Protein AF-A0A7S1SB44-F1 (afdb_monomer)

pLDDT: mean 71.45, std 15.98, range [36.56, 93.94]

Solvent-accessible surface area (backbone atoms only — not comparable to full-atom values): 21723 Å² total; per-residue (Å²): 144,82,76,93,82,77,55,73,68,62,53,51,60,67,57,69,72,74,73,86,79,92,58,72,63,65,59,48,57,52,44,52,73,75,54,55,54,71,73,53,46,64,62,44,50,62,53,53,49,51,52,53,49,54,54,50,52,52,51,50,52,54,50,52,52,50,52,50,54,52,48,52,54,54,46,53,59,46,53,72,75,42,55,59,67,58,40,52,49,51,47,52,52,49,35,51,54,47,47,52,50,47,52,58,54,48,51,56,48,37,54,50,50,54,53,54,48,52,51,53,48,55,60,40,59,78,63,74,74,66,61,85,78,80,71,66,78,83,48,60,27,55,34,46,59,62,38,79,90,43,75,65,59,39,53,53,52,50,52,52,51,52,49,51,52,51,50,50,52,48,55,63,61,52,86,72,78,82,76,66,83,85,44,62,71,59,39,54,51,38,47,61,50,31,54,56,51,37,50,49,38,69,66,64,40,62,78,41,43,77,74,44,40,67,54,53,37,50,52,50,47,55,52,50,50,54,50,50,47,59,72,69,45,74,56,61,46,68,46,71,36,90,88,76,75,46,72,46,70,47,74,64,76,72,75,64,64,90,79,54,73,75,81,43,71,64,56,56,53,47,31,53,49,49,38,42,44,45,46,42,33,47,50,51,46,50,50,69,42,45,43,63,55,46,65,68,52,92,44,80,63,55,46,52,54,51,53,50,48,55,46,48,65,51,50,68,52,53,44,98,59,73,42,56,50,57,61,59,53,50,53,53,52,52,53,49,58,48,62,70,65,70,61,77,69,87,79,71,84,92,75,87,80,82,88,80,87,86,80,86,78,90,79,87,80,86,133

Secondary structure (DSSP, 8-state):
---TT--HHHHHHHHTT--SSS-TTHHHHHHHHHS--HHHHHHHHHHHHHHHHHHHHHHHHHHHHHHHHHHHHHHHHHHHHS-HHHHHHHHHHHHHHHHHHHHHHHHHHHHHHHHHHHHHHHHHHTTT---TTTTS---EEEETTT-TT-HHHHHHHHHHHHHHHHHHHHHHHS------GGGHHHHHHHHHHHHHHHHHHHHHS---TTTTHHHHHHHHHHHHHHHHHHHH---EEEEE-TTT--EEEEE------TTS----HHHHHHHHHHHHIIIIIIHHHHHHHHHHHHHS-SSHHHHHHHHHHHHHHHHTTEEEEEEEHHHHHHHHHHHHHHHHHS---TTS-SS----------------

Foldseek 3Di:
DDDPDDDPVVVVVVVVPPPDDPPVPVVVVVCCVVDPDVVVVVVVVVVVVVVVVVVVVVVVVVVVVVVVLVVLVVLLVVCVVDDLVVLLVVLVVVLVVQLVCCVVVLVVVLVVVVVVLVVVVVVCVVVVNDPPVVNQPFQWDFWPLLDLVDLVVLVVLLVVLVVVVVVLSVVSVDDDDDPDPVCVVVLVVLSVCLSVLLVVLVVLFDDALNNCSVVLSSVVVVLVVVVCCVVVPLPQPQDQDPPPRDGDRDSPPPPDLVNRDSCPPCSSVVSSVSSNCVRTSSSSSLSSCSSSLSSPDPDPVVNVVVSVVSSVSSCPGTDPDIHGPVVVVVVSVVVVVVVVVPPPPVVDDPDDDDDDDDDDDDDDDDD

Organism: Alexandrium catenella (NCBI:txid2925)

Radius of gyration: 32.0 Å; Cα contacts (8 Å, |Δi|>4): 202; chains: 1; bounding box: 90×58×93 Å

Mean predicted aligned error: 13.81 Å

Structure (mmCIF, N/CA/C/O backbone):
data_AF-A0A7S1SB44-F1
#
_entry.id   AF-A0A7S1SB44-F1
#
loop_
_atom_site.group_PDB
_atom_site.id
_atom_site.type_symbol
_atom_site.label_atom_id
_atom_site.label_alt_id
_atom_site.label_comp_id
_atom_site.label_asym_id
_atom_site.label_entity_id
_atom_site.label_seq_id
_atom_site.pdbx_PDB_ins_code
_atom_site.Cartn_x
_atom_site.Cartn_y
_atom_site.Cartn_z
_atom_site.occupancy
_atom_site.B_iso_or_equiv
_atom_site.auth_seq_id
_atom_site.auth_comp_id
_atom_site.auth_asym_id
_atom_site.auth_atom_id
_atom_site.pdbx_PDB_model_num
ATOM 1 N N . MET A 1 1 ? 43.005 17.001 22.418 1.00 41.62 1 MET A N 1
ATOM 2 C CA . MET A 1 1 ? 42.463 18.351 22.678 1.00 41.62 1 MET A CA 1
ATOM 3 C C . MET A 1 1 ? 43.271 19.344 21.856 1.00 41.62 1 MET A C 1
ATOM 5 O O . MET A 1 1 ? 44.383 19.653 22.250 1.00 41.62 1 MET A O 1
ATOM 9 N N . LEU A 1 2 ? 42.750 19.794 20.716 1.00 38.09 2 LEU A N 1
ATOM 10 C CA . LEU A 1 2 ? 43.233 20.981 20.001 1.00 38.09 2 LEU A CA 1
ATOM 11 C C . LEU A 1 2 ? 41.998 21.837 19.699 1.00 38.09 2 LEU A C 1
ATOM 13 O O . LEU A 1 2 ? 40.945 21.287 19.377 1.00 38.09 2 LEU A O 1
ATOM 17 N N . ARG A 1 3 ? 42.097 23.149 19.941 1.00 41.12 3 ARG A N 1
ATOM 18 C CA . ARG A 1 3 ? 40.988 24.107 19.813 1.00 41.12 3 ARG A CA 1
ATOM 19 C C . ARG A 1 3 ? 40.753 24.447 18.340 1.00 41.12 3 ARG A C 1
ATOM 21 O O . ARG A 1 3 ? 41.710 24.644 17.599 1.00 41.12 3 ARG A O 1
ATOM 28 N N . GLU A 1 4 ? 39.487 24.559 17.945 1.00 43.38 4 GLU A N 1
ATOM 29 C CA . GLU A 1 4 ? 39.091 25.166 16.670 1.00 43.38 4 GLU A CA 1
ATOM 30 C C . GLU A 1 4 ? 39.608 26.614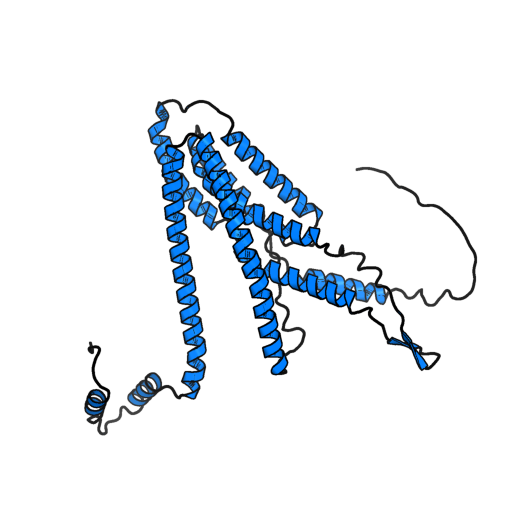 16.613 1.00 43.38 4 GLU A C 1
ATOM 32 O O . GLU A 1 4 ? 39.320 27.403 17.514 1.00 43.38 4 GLU A O 1
ATOM 37 N N . GLY A 1 5 ? 40.382 26.951 15.574 1.00 52.16 5 GLY A N 1
ATOM 38 C CA . GLY A 1 5 ? 40.782 28.335 15.283 1.00 52.16 5 GLY A CA 1
ATOM 39 C C . GLY A 1 5 ? 42.279 28.633 15.144 1.00 52.16 5 GLY A C 1
ATOM 40 O O . GLY A 1 5 ? 42.621 29.810 15.106 1.00 52.16 5 GLY A O 1
ATOM 41 N N . GLN A 1 6 ? 43.174 27.643 15.056 1.00 52.22 6 GLN A N 1
ATOM 42 C CA . GLN A 1 6 ? 44.582 27.933 14.736 1.00 52.22 6 GLN A CA 1
ATOM 43 C C . GLN A 1 6 ? 44.780 28.174 13.235 1.00 52.22 6 GLN A C 1
ATOM 45 O O . GLN A 1 6 ? 44.258 27.427 12.404 1.00 52.22 6 GLN A O 1
ATOM 50 N N . SER A 1 7 ? 45.518 29.233 12.895 1.00 59.81 7 SER A N 1
ATOM 51 C CA . SER A 1 7 ? 45.864 29.567 11.513 1.00 59.81 7 SER A CA 1
ATOM 52 C C . SER A 1 7 ? 46.923 28.593 10.962 1.00 59.81 7 SER A C 1
ATOM 54 O O . S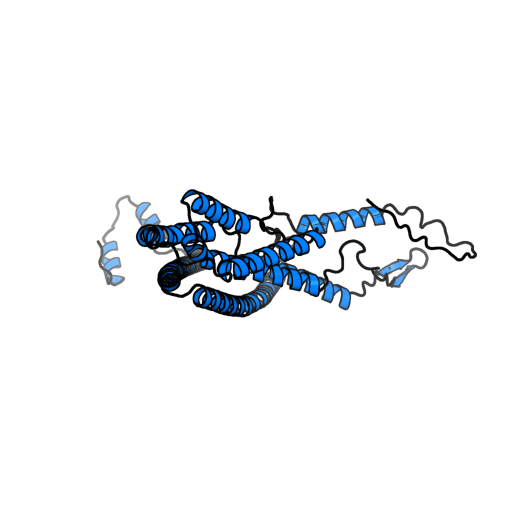ER A 1 7 ? 47.715 28.048 11.736 1.00 59.81 7 SER A O 1
ATOM 56 N N . PRO A 1 8 ? 46.979 28.366 9.633 1.00 61.56 8 PRO A N 1
ATOM 57 C CA . PRO A 1 8 ? 47.941 27.446 9.011 1.00 61.56 8 PRO A CA 1
ATOM 58 C C . PRO A 1 8 ? 49.408 27.737 9.374 1.00 61.56 8 PRO A C 1
ATOM 60 O O . PRO A 1 8 ? 50.207 26.814 9.507 1.00 61.56 8 PRO A O 1
ATOM 63 N N . GLU A 1 9 ? 49.741 29.007 9.614 1.00 66.44 9 GLU A N 1
ATOM 64 C CA . GLU A 1 9 ? 51.091 29.470 9.964 1.00 66.44 9 GLU A CA 1
ATOM 65 C C . GLU A 1 9 ? 51.538 29.028 11.373 1.00 66.44 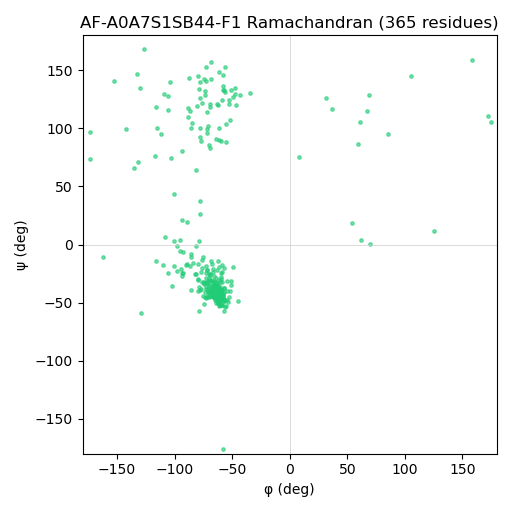9 GLU A C 1
ATOM 67 O O . GLU A 1 9 ? 52.722 28.771 11.598 1.00 66.44 9 GLU A O 1
ATOM 72 N N . GLU A 1 10 ? 50.611 28.879 12.331 1.00 65.00 10 GLU A N 1
ATOM 73 C CA . GLU A 1 10 ? 50.938 28.345 13.664 1.00 65.00 10 GLU A CA 1
ATOM 74 C C . GLU A 1 10 ? 51.220 26.840 13.623 1.00 65.00 10 GLU A C 1
ATOM 76 O O . GLU A 1 10 ? 52.057 26.339 14.378 1.00 65.00 10 GLU A O 1
ATOM 81 N N . PHE A 1 11 ? 50.559 26.120 12.714 1.00 58.47 11 PHE A N 1
ATOM 82 C CA . PHE A 1 11 ? 50.791 24.693 12.514 1.00 58.47 11 PHE A CA 1
ATOM 83 C C . PHE A 1 11 ? 52.136 24.438 11.823 1.00 58.47 11 PHE A C 1
ATOM 85 O O . PHE A 1 11 ? 52.870 23.530 12.214 1.00 58.47 11 PHE A O 1
ATOM 92 N N . GLU A 1 12 ? 52.509 25.293 10.868 1.00 60.06 12 GLU A N 1
ATOM 93 C CA . GLU A 1 12 ? 53.797 25.211 10.174 1.00 60.06 12 GLU A CA 1
ATOM 94 C C . GLU A 1 12 ? 54.975 25.434 11.141 1.00 60.06 12 GLU A C 1
ATOM 96 O O . GLU A 1 12 ? 55.975 24.711 11.087 1.00 60.06 12 GLU A O 1
ATOM 101 N N . LYS A 1 13 ? 54.803 26.331 12.126 1.00 62.47 13 LYS A N 1
ATOM 102 C CA . LYS A 1 13 ? 55.753 26.532 13.235 1.00 62.47 13 LYS A CA 1
ATOM 103 C C . LYS A 1 13 ? 55.895 25.309 14.145 1.00 62.47 13 LYS A C 1
ATOM 105 O O . LYS A 1 13 ? 57.003 25.020 14.583 1.00 62.47 13 LYS A O 1
ATOM 110 N N . LEU A 1 14 ? 54.809 24.577 14.400 1.00 57.38 14 LEU A N 1
ATOM 111 C CA . LEU A 1 14 ? 54.833 23.341 15.194 1.00 57.38 14 LEU A CA 1
ATOM 112 C C . LEU A 1 14 ? 55.474 22.166 14.440 1.00 57.38 14 LEU A C 1
ATOM 114 O O . LEU A 1 14 ? 56.074 21.291 15.059 1.00 57.38 14 LEU A O 1
ATOM 118 N N . THR A 1 15 ? 55.394 22.147 13.108 1.00 57.31 15 THR A N 1
ATOM 119 C CA . THR A 1 15 ? 56.037 21.109 12.284 1.00 57.31 15 THR A CA 1
ATOM 120 C C . THR A 1 15 ? 57.492 21.416 11.914 1.00 57.31 15 THR A C 1
ATOM 122 O O . THR A 1 15 ? 58.239 20.494 11.583 1.00 57.31 15 THR A O 1
ATOM 125 N N . GLY A 1 16 ? 57.921 22.681 12.007 1.00 53.84 16 GLY A N 1
ATOM 126 C CA . GLY A 1 16 ? 59.276 23.133 11.665 1.00 53.84 16 GLY A CA 1
ATOM 127 C C . GLY A 1 16 ? 60.393 22.626 12.588 1.00 53.84 16 GLY A C 1
ATOM 128 O O . GLY A 1 16 ? 61.555 22.645 12.191 1.00 53.84 16 GLY A O 1
ATOM 129 N N . GLU A 1 17 ? 60.062 22.118 13.779 1.00 49.00 17 GLU A N 1
ATOM 130 C CA . GLU A 1 17 ? 61.038 21.552 14.728 1.00 49.00 17 GLU A CA 1
ATOM 131 C C . GLU A 1 17 ? 61.192 20.021 14.637 1.00 49.00 17 GLU A C 1
ATOM 133 O O . GLU A 1 17 ? 61.980 19.428 15.371 1.00 49.00 17 GLU A O 1
ATOM 138 N N . CYS A 1 18 ? 60.524 19.350 13.691 1.00 48.59 18 CYS A N 1
ATOM 139 C CA . CYS A 1 18 ? 60.780 17.934 13.401 1.00 48.59 18 CYS A CA 1
ATOM 140 C C . CYS A 1 18 ? 62.012 17.759 12.494 1.00 48.59 18 CYS A C 1
ATOM 142 O O . CYS A 1 18 ? 61.912 17.285 11.361 1.00 48.59 18 CYS A O 1
ATOM 144 N N . GLN A 1 19 ? 63.199 18.130 12.984 1.00 48.69 19 GLN A N 1
ATOM 145 C CA . GLN A 1 19 ? 64.455 17.753 12.337 1.00 48.69 19 GLN A CA 1
ATOM 146 C C . GLN A 1 19 ? 64.939 16.374 12.809 1.00 48.69 19 GLN A C 1
ATOM 148 O O . GLN A 1 19 ? 65.330 16.176 13.951 1.00 48.69 19 GLN A O 1
ATOM 153 N N . VAL A 1 20 ? 64.952 15.454 11.838 1.00 52.75 20 VAL A N 1
ATOM 154 C CA . VAL A 1 20 ? 65.894 14.335 11.667 1.00 52.75 20 VAL A CA 1
ATOM 155 C C . VAL A 1 20 ? 65.965 13.329 12.826 1.00 52.75 20 VAL A C 1
ATOM 157 O O . VAL A 1 20 ? 66.860 13.363 13.664 1.00 52.75 20 VAL A O 1
ATOM 160 N N . GLY A 1 21 ? 65.070 12.334 12.797 1.00 51.22 21 GLY A N 1
ATOM 161 C CA . GLY A 1 21 ? 65.158 11.176 13.691 1.00 51.22 21 GLY A CA 1
ATOM 162 C C . GLY A 1 21 ? 64.149 10.058 13.414 1.00 51.22 21 GLY A C 1
ATOM 163 O O . GLY A 1 21 ? 63.229 9.842 14.187 1.00 51.22 21 GLY A O 1
ATOM 164 N N . SER A 1 22 ? 64.347 9.286 12.342 1.00 49.56 22 SER A N 1
ATOM 165 C CA . SER A 1 22 ? 63.829 7.908 12.150 1.00 49.56 22 SER A CA 1
ATOM 166 C C . SER A 1 22 ? 62.313 7.606 12.125 1.00 49.56 22 SER A C 1
ATOM 168 O O . SER A 1 22 ? 61.954 6.449 11.929 1.00 49.56 22 SER A O 1
ATOM 170 N N . THR A 1 23 ? 61.400 8.576 12.195 1.00 48.41 23 THR A N 1
ATOM 171 C CA . THR A 1 23 ? 59.938 8.342 12.049 1.00 48.41 23 THR A CA 1
ATOM 172 C C . THR A 1 23 ? 59.400 8.702 10.657 1.00 48.41 23 THR A C 1
ATOM 174 O O . THR A 1 23 ? 58.344 9.311 10.500 1.00 48.41 23 THR A O 1
ATOM 177 N N . GLY A 1 24 ? 60.130 8.309 9.607 1.00 50.88 24 GLY A N 1
ATOM 178 C CA . GLY A 1 24 ? 59.806 8.653 8.216 1.00 50.88 24 GLY A CA 1
ATOM 179 C C . GLY A 1 24 ? 58.511 8.042 7.659 1.00 50.88 24 GLY A C 1
ATOM 180 O O . GLY A 1 24 ? 57.973 8.586 6.699 1.00 50.88 24 GLY A O 1
ATOM 181 N N . SER A 1 25 ? 57.982 6.955 8.238 1.00 54.00 25 SER A N 1
ATOM 182 C CA . SER A 1 25 ? 56.724 6.355 7.757 1.00 54.00 25 SER A CA 1
ATOM 183 C C . SER A 1 25 ? 55.483 7.012 8.368 1.00 54.00 25 SER A C 1
ATOM 185 O O . SER A 1 25 ? 54.532 7.296 7.650 1.00 54.00 25 SER A O 1
ATOM 187 N N . LEU A 1 26 ? 55.514 7.361 9.659 1.00 51.22 26 LEU A N 1
ATOM 188 C CA . LEU A 1 26 ? 54.336 7.882 10.364 1.00 51.22 26 LEU A CA 1
ATOM 189 C C . LEU A 1 26 ? 53.945 9.300 9.903 1.00 51.22 26 LEU A C 1
ATOM 191 O O . LEU A 1 26 ? 52.764 9.624 9.802 1.00 51.22 26 LEU A O 1
ATOM 195 N N . CYS A 1 27 ? 54.932 10.144 9.579 1.00 56.00 27 CYS A N 1
ATOM 196 C CA . CYS A 1 27 ? 54.671 11.477 9.024 1.00 56.00 27 CYS A CA 1
ATOM 197 C C . CYS A 1 27 ? 54.187 11.434 7.568 1.00 56.00 27 CYS A C 1
ATOM 199 O O . CYS A 1 27 ? 53.513 12.365 7.131 1.00 56.00 27 CYS A O 1
ATOM 201 N N . LYS A 1 28 ? 54.508 10.370 6.820 1.00 57.94 28 LYS A N 1
ATOM 202 C CA . LYS A 1 28 ? 54.025 10.185 5.449 1.00 57.94 28 LYS A CA 1
ATOM 203 C C . LYS A 1 28 ? 52.555 9.759 5.451 1.00 57.94 28 LYS A C 1
ATOM 205 O O . LYS A 1 28 ? 51.752 10.400 4.786 1.00 57.94 28 LYS A O 1
ATOM 210 N N . ASP A 1 29 ? 52.191 8.825 6.330 1.00 58.53 29 ASP A N 1
ATOM 211 C CA . ASP A 1 29 ? 50.801 8.383 6.506 1.00 58.53 29 ASP A CA 1
ATOM 212 C C . ASP A 1 29 ? 49.882 9.521 6.990 1.00 58.53 29 ASP A C 1
ATOM 214 O O . ASP A 1 29 ? 48.752 9.659 6.529 1.00 58.53 29 ASP A O 1
ATOM 218 N N . LEU A 1 30 ? 50.362 10.397 7.883 1.00 55.91 30 LEU A N 1
ATOM 219 C CA . LEU A 1 30 ? 49.586 11.561 8.331 1.00 55.91 30 LEU A CA 1
ATOM 220 C C . LEU A 1 30 ? 49.460 12.651 7.256 1.00 55.91 30 LEU A C 1
ATOM 222 O O . LEU A 1 30 ? 48.419 13.306 7.185 1.00 55.91 30 LEU A O 1
ATOM 226 N N . ARG A 1 31 ? 50.480 12.836 6.405 1.00 56.12 31 ARG A N 1
ATOM 227 C CA . ARG A 1 31 ? 50.421 13.779 5.277 1.00 56.12 31 ARG A CA 1
ATOM 228 C C . ARG A 1 31 ? 49.441 13.297 4.202 1.00 56.12 31 ARG A C 1
ATOM 230 O O . ARG A 1 31 ? 48.656 14.113 3.729 1.00 56.12 31 ARG A O 1
ATOM 237 N N . ASP A 1 32 ? 49.418 12.002 3.897 1.00 55.56 32 ASP A N 1
ATOM 238 C CA . ASP A 1 32 ? 48.505 11.420 2.901 1.00 55.56 32 ASP A CA 1
ATOM 239 C C . ASP A 1 32 ? 47.032 11.445 3.372 1.00 55.56 32 ASP A C 1
ATOM 241 O O . ASP A 1 32 ? 46.115 11.549 2.560 1.00 55.56 32 ASP A O 1
ATOM 245 N N . ILE A 1 33 ? 46.780 11.455 4.689 1.00 60.91 33 ILE A N 1
ATOM 246 C CA . ILE A 1 33 ? 45.429 11.641 5.258 1.00 60.91 33 ILE A CA 1
ATOM 247 C C . ILE A 1 33 ? 44.966 13.110 5.190 1.00 60.91 33 ILE A C 1
ATOM 249 O O . ILE A 1 33 ? 43.768 13.369 5.059 1.00 60.91 33 ILE A O 1
ATOM 253 N N . TRP A 1 34 ? 45.884 14.078 5.302 1.00 61.56 34 TRP A N 1
ATOM 254 C CA . TRP A 1 34 ? 45.551 15.510 5.419 1.00 61.56 34 TRP A CA 1
ATOM 255 C C . TRP A 1 34 ? 45.693 16.307 4.116 1.00 61.56 34 TRP A C 1
ATOM 257 O O . TRP A 1 34 ? 45.106 17.380 3.992 1.00 61.56 34 TRP A O 1
ATOM 267 N N . CYS A 1 35 ? 46.434 15.793 3.138 1.00 52.03 35 CYS A N 1
ATOM 268 C CA . CYS A 1 35 ? 46.557 16.347 1.792 1.00 52.03 35 CYS A CA 1
ATOM 269 C C . CYS A 1 35 ? 46.370 15.217 0.773 1.00 52.03 35 CYS A C 1
ATOM 271 O O . CYS A 1 35 ? 47.350 14.796 0.156 1.00 52.03 35 CYS A O 1
ATOM 273 N N . PRO A 1 36 ? 45.137 14.696 0.613 1.00 55.75 36 PRO A N 1
ATOM 274 C CA . PRO A 1 36 ? 44.871 13.718 -0.428 1.00 55.75 36 PRO A CA 1
ATOM 275 C C . PRO A 1 36 ? 45.229 14.336 -1.778 1.00 55.75 36 PRO A C 1
ATOM 277 O O . PRO A 1 36 ? 44.901 15.495 -2.044 1.00 55.75 36 PRO A O 1
ATOM 280 N N . ASP A 1 37 ? 45.902 13.559 -2.626 1.00 55.06 37 ASP A N 1
ATOM 281 C CA . ASP A 1 37 ? 46.196 13.954 -4.000 1.00 55.06 37 ASP A CA 1
ATOM 282 C C . ASP A 1 37 ? 44.898 14.492 -4.646 1.00 55.06 37 ASP A C 1
ATOM 284 O O . ASP A 1 37 ? 43.842 13.862 -4.502 1.00 55.06 37 ASP A O 1
ATOM 288 N N . PRO A 1 38 ? 44.908 15.623 -5.376 1.00 59.53 38 PRO A N 1
ATOM 289 C CA . PRO A 1 38 ? 43.689 16.220 -5.941 1.00 59.53 38 PRO A CA 1
ATOM 290 C C . PRO A 1 38 ? 42.912 15.258 -6.863 1.00 59.53 38 PRO A C 1
ATOM 292 O O . PRO A 1 38 ? 41.704 15.405 -7.072 1.00 59.53 38 PRO A O 1
ATOM 295 N N . VAL A 1 39 ? 43.585 14.220 -7.371 1.00 58.06 39 VAL A N 1
ATOM 296 C CA . VAL A 1 39 ? 42.992 13.108 -8.129 1.00 58.06 39 VAL A CA 1
ATOM 297 C C . VAL A 1 39 ? 42.186 12.149 -7.234 1.00 58.06 39 VAL A C 1
ATOM 299 O O . VAL A 1 39 ? 41.124 11.674 -7.645 1.00 58.06 39 VAL A O 1
ATOM 302 N N . GLU A 1 40 ? 42.621 11.882 -5.999 1.00 55.94 40 GLU A N 1
ATOM 303 C CA . GLU A 1 40 ? 41.826 11.147 -5.004 1.00 55.94 40 GLU A CA 1
ATOM 304 C C . GLU A 1 40 ? 40.698 12.006 -4.426 1.00 55.94 40 GLU A C 1
ATOM 306 O O . GLU A 1 40 ? 39.593 11.503 -4.205 1.00 55.94 40 GLU A O 1
ATOM 311 N N . GLU A 1 41 ? 40.909 13.316 -4.281 1.00 54.69 41 GLU A N 1
ATOM 312 C CA . GLU A 1 41 ? 39.868 14.251 -3.848 1.00 54.69 41 GLU A CA 1
ATOM 313 C C . GLU A 1 41 ? 38.691 14.302 -4.847 1.00 54.69 41 GLU A C 1
ATOM 315 O O . GLU A 1 41 ? 37.519 14.325 -4.448 1.00 54.69 41 GLU A O 1
ATOM 320 N N . MET A 1 42 ? 38.970 14.205 -6.157 1.00 57.12 42 MET A N 1
ATOM 321 C CA . MET A 1 42 ? 37.933 14.044 -7.189 1.00 57.12 42 MET A CA 1
ATOM 322 C C . MET A 1 42 ? 37.152 12.727 -7.064 1.00 57.12 42 MET A C 1
ATOM 324 O O . MET A 1 42 ? 35.954 12.712 -7.345 1.00 57.12 42 MET A O 1
ATOM 328 N N . LYS A 1 43 ? 37.772 11.638 -6.590 1.00 60.03 43 LYS A N 1
ATOM 329 C CA . LYS A 1 43 ? 37.084 10.353 -6.339 1.00 60.03 43 LYS A CA 1
ATOM 330 C C . LYS A 1 43 ? 36.338 10.323 -4.999 1.00 60.03 43 LYS A C 1
ATOM 332 O O . LYS A 1 43 ? 35.355 9.590 -4.852 1.00 60.03 43 LYS A O 1
ATOM 337 N N . LEU A 1 44 ? 36.761 11.130 -4.028 1.00 60.00 44 LEU A N 1
ATOM 338 C CA . LEU A 1 44 ? 36.137 11.237 -2.707 1.00 60.00 44 LEU A CA 1
ATOM 339 C C . LEU A 1 44 ? 34.884 12.123 -2.714 1.00 60.00 44 LEU A C 1
ATOM 341 O O . LEU A 1 44 ? 33.939 11.831 -1.975 1.00 60.00 44 LEU A O 1
ATOM 345 N N . LYS A 1 45 ? 34.811 13.145 -3.581 1.00 72.31 45 LYS A N 1
ATOM 346 C CA . LYS A 1 45 ? 33.635 14.033 -3.703 1.00 72.31 45 LYS A CA 1
ATOM 347 C C . LYS A 1 45 ? 32.313 13.278 -3.963 1.00 72.31 45 LYS A C 1
ATOM 34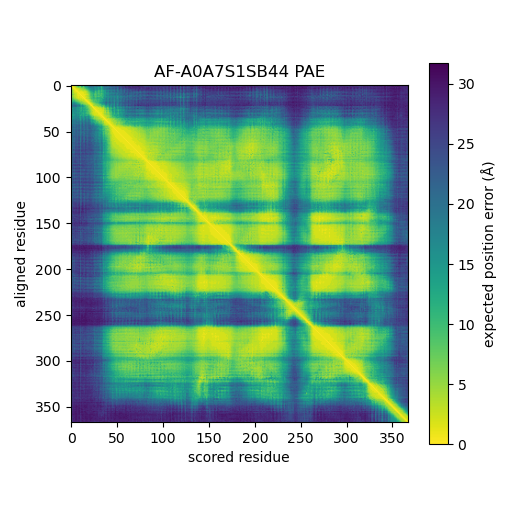9 O O . LYS A 1 45 ? 31.367 13.515 -3.206 1.00 72.31 45 LYS A O 1
ATOM 354 N N . PRO A 1 46 ? 32.224 12.324 -4.913 1.00 77.19 46 PRO A N 1
ATOM 355 C CA . PRO A 1 46 ? 31.015 11.521 -5.124 1.00 77.19 46 PRO A CA 1
ATOM 356 C C . PRO A 1 46 ? 30.638 10.662 -3.911 1.00 77.19 46 PRO A C 1
ATOM 358 O O . PRO A 1 46 ? 29.464 10.564 -3.551 1.00 77.19 46 PRO A O 1
ATOM 361 N N . ARG A 1 47 ? 31.626 10.072 -3.221 1.00 74.38 47 ARG A N 1
ATOM 362 C CA . ARG A 1 47 ? 31.383 9.257 -2.018 1.00 74.38 47 ARG A CA 1
ATOM 363 C C . ARG A 1 47 ? 30.867 10.106 -0.859 1.00 74.38 47 ARG A C 1
ATOM 365 O O . ARG A 1 47 ? 29.903 9.719 -0.203 1.00 74.38 47 ARG A O 1
ATOM 372 N N . ALA A 1 48 ? 31.450 11.284 -0.640 1.00 76.19 48 ALA A N 1
ATOM 373 C CA . ALA A 1 48 ? 30.992 12.223 0.379 1.00 76.19 48 ALA A CA 1
ATOM 374 C C . ALA A 1 48 ? 29.571 12.737 0.086 1.00 76.19 48 ALA A C 1
ATOM 376 O O . ALA A 1 48 ? 28.753 12.845 1.002 1.00 76.19 48 ALA A O 1
ATOM 377 N N . GLN A 1 49 ? 29.244 13.003 -1.184 1.00 82.25 49 GLN A N 1
ATOM 378 C CA . GLN A 1 49 ? 27.886 13.360 -1.606 1.00 82.25 49 GLN A CA 1
ATOM 379 C C . GLN A 1 49 ? 26.892 12.216 -1.364 1.00 82.25 49 GLN A C 1
ATOM 381 O O . GLN A 1 49 ? 25.826 12.454 -0.795 1.00 82.25 49 GLN A O 1
ATOM 386 N N . LEU A 1 50 ? 27.260 10.976 -1.698 1.00 79.38 50 LEU A N 1
ATOM 387 C CA . LEU A 1 50 ? 26.424 9.798 -1.461 1.00 79.38 50 LEU A CA 1
ATOM 388 C C . LEU A 1 50 ? 26.169 9.567 0.036 1.00 79.38 50 LEU A C 1
ATOM 390 O O . LEU A 1 50 ? 25.034 9.317 0.439 1.00 79.38 50 LEU A O 1
ATOM 394 N N . VAL A 1 51 ? 27.199 9.698 0.878 1.00 81.00 51 VAL A N 1
ATOM 395 C CA . VAL A 1 51 ? 27.056 9.579 2.338 1.00 81.00 51 VAL A CA 1
ATOM 396 C C . VAL A 1 51 ? 26.153 10.686 2.881 1.00 81.00 51 VAL A C 1
ATOM 398 O O . VAL A 1 51 ? 25.243 10.400 3.657 1.00 81.00 51 VAL A O 1
ATOM 401 N N . ARG A 1 52 ? 26.329 11.940 2.441 1.00 86.06 52 ARG A N 1
ATOM 402 C CA . ARG A 1 52 ? 25.449 13.055 2.838 1.00 86.06 52 ARG A CA 1
ATOM 403 C C . ARG A 1 52 ? 23.998 12.813 2.421 1.00 86.06 52 ARG A C 1
ATOM 405 O O . ARG A 1 52 ? 23.105 13.088 3.222 1.00 86.06 52 ARG A O 1
ATOM 412 N N . LYS A 1 53 ? 23.763 12.278 1.217 1.00 84.38 53 LYS A N 1
ATOM 413 C CA . LYS A 1 53 ? 22.427 11.897 0.731 1.00 84.38 53 LYS A CA 1
ATOM 414 C C . LYS A 1 53 ? 21.802 10.828 1.635 1.00 84.38 53 LYS A C 1
ATOM 416 O O . LYS A 1 53 ? 20.753 11.088 2.217 1.00 84.38 53 LYS A O 1
ATOM 421 N N . ARG A 1 54 ? 22.512 9.724 1.899 1.00 82.38 54 ARG A N 1
ATOM 422 C CA . ARG A 1 54 ? 22.045 8.647 2.798 1.00 82.38 54 ARG A CA 1
ATOM 423 C C . ARG A 1 54 ? 21.766 9.127 4.223 1.00 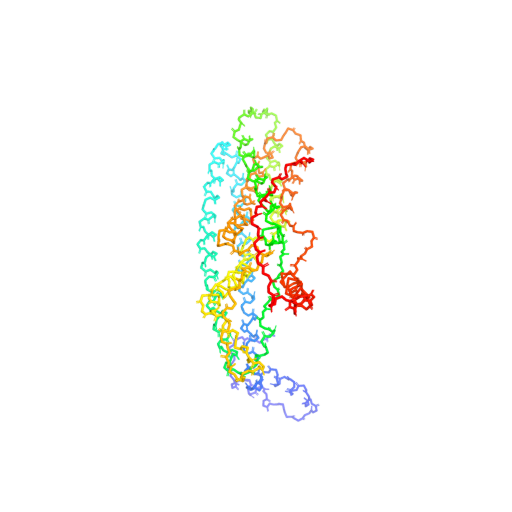82.38 54 ARG A C 1
ATOM 425 O O . ARG A 1 54 ? 20.806 8.692 4.852 1.00 82.38 54 ARG A O 1
ATOM 432 N N . VAL A 1 55 ? 22.595 10.026 4.758 1.00 85.19 55 VAL A N 1
ATOM 433 C CA . VAL A 1 55 ? 22.378 10.604 6.096 1.00 85.19 55 VAL A CA 1
ATOM 434 C C . VAL A 1 55 ? 21.128 11.488 6.119 1.00 85.19 55 VAL A C 1
ATOM 436 O O . VAL A 1 55 ? 20.376 11.435 7.092 1.00 85.19 55 VAL A O 1
ATOM 439 N N . ARG A 1 56 ? 20.878 12.283 5.069 1.00 86.94 56 ARG A N 1
ATOM 440 C CA . ARG A 1 56 ? 19.647 13.084 4.946 1.00 86.94 56 ARG A CA 1
ATOM 441 C C . ARG A 1 56 ? 18.410 12.194 4.837 1.00 86.94 56 ARG A C 1
ATOM 443 O O . ARG A 1 56 ? 17.463 12.424 5.580 1.00 86.94 56 ARG A O 1
ATOM 450 N N . GLU A 1 57 ? 18.460 11.157 4.007 1.00 80.25 57 GLU A N 1
ATOM 451 C CA . GLU A 1 57 ? 17.377 10.177 3.847 1.00 80.25 57 GLU A CA 1
ATOM 452 C C . GLU A 1 57 ? 17.048 9.486 5.176 1.00 80.25 57 GLU A C 1
ATOM 454 O O . GLU A 1 57 ? 15.894 9.480 5.596 1.00 80.25 57 GLU A O 1
ATOM 459 N N . ARG A 1 58 ? 18.062 9.012 5.916 1.00 78.62 58 ARG A N 1
ATOM 460 C CA . ARG A 1 58 ? 17.856 8.423 7.251 1.00 78.62 58 ARG A CA 1
ATOM 461 C C . ARG A 1 58 ? 17.255 9.411 8.247 1.00 78.62 58 ARG A C 1
ATOM 463 O O . ARG A 1 58 ? 16.365 9.046 9.008 1.00 78.62 58 ARG A O 1
ATOM 470 N N . LYS A 1 59 ? 17.719 10.667 8.265 1.00 84.12 59 LYS A N 1
ATOM 471 C CA . LYS A 1 59 ? 17.139 11.699 9.143 1.00 84.12 59 LYS A CA 1
ATOM 472 C C . LYS A 1 59 ? 15.674 11.967 8.801 1.00 84.12 59 LYS A C 1
ATOM 474 O O . LYS A 1 59 ? 14.863 12.086 9.716 1.00 84.12 59 LYS A O 1
ATOM 479 N N . GLN A 1 60 ? 15.344 12.033 7.514 1.00 84.12 60 GLN A N 1
ATOM 480 C CA . GLN A 1 60 ? 13.974 12.213 7.046 1.00 84.12 60 GLN A CA 1
ATOM 481 C C . GLN A 1 60 ? 13.096 11.022 7.445 1.00 84.12 60 GLN A C 1
ATOM 483 O O . GLN A 1 60 ? 12.037 11.237 8.022 1.00 84.12 60 GLN A O 1
ATOM 488 N N . GLN A 1 61 ? 13.571 9.786 7.263 1.00 78.88 61 GLN A N 1
ATOM 489 C CA . GLN A 1 61 ? 12.872 8.575 7.709 1.00 78.88 61 GLN A CA 1
ATOM 490 C C . GLN A 1 61 ? 12.584 8.593 9.217 1.00 78.88 61 GLN A C 1
ATOM 492 O O . GLN A 1 61 ? 11.445 8.385 9.626 1.00 78.88 61 GLN A O 1
ATOM 497 N N . VAL A 1 62 ? 13.582 8.915 10.048 1.00 78.62 62 VAL A N 1
ATOM 498 C CA . VAL A 1 62 ? 13.405 9.000 11.509 1.00 78.62 62 VAL A CA 1
ATOM 499 C C . VAL A 1 62 ? 12.405 10.095 11.891 1.00 78.62 62 VAL A C 1
ATOM 501 O O . VAL A 1 62 ? 11.590 9.905 12.794 1.00 78.62 62 VAL A O 1
ATOM 504 N N . MET A 1 63 ? 12.441 11.248 11.217 1.00 84.88 63 MET A N 1
ATOM 505 C CA . MET A 1 63 ? 11.491 12.334 11.466 1.00 84.88 63 MET A CA 1
ATOM 506 C C . MET A 1 63 ? 10.062 11.929 11.088 1.00 84.88 63 MET A C 1
ATOM 508 O O . MET A 1 63 ? 9.146 12.134 11.884 1.00 84.88 63 MET A O 1
ATOM 512 N N . THR A 1 64 ? 9.879 11.300 9.926 1.00 83.38 64 THR A N 1
ATOM 513 C CA . THR A 1 64 ? 8.584 10.777 9.474 1.00 83.38 64 THR A CA 1
ATOM 514 C C . THR A 1 64 ? 8.040 9.725 10.439 1.00 83.38 64 THR A C 1
ATOM 516 O O . THR A 1 64 ? 6.877 9.808 10.822 1.00 83.38 64 THR A O 1
ATOM 519 N N . GLN A 1 65 ? 8.877 8.801 10.922 1.00 81.25 65 GLN A N 1
ATOM 520 C CA . GLN A 1 65 ? 8.477 7.799 11.919 1.00 81.25 65 GLN A CA 1
ATOM 521 C C . GLN A 1 65 ? 8.028 8.432 13.240 1.00 81.25 65 GLN A C 1
ATOM 523 O O . GLN A 1 65 ? 7.032 8.010 13.824 1.00 81.25 65 GLN A O 1
ATOM 528 N N . ARG A 1 66 ? 8.729 9.471 13.713 1.00 83.38 66 ARG A N 1
ATOM 529 C CA . ARG A 1 66 ? 8.340 10.192 14.936 1.00 83.38 66 ARG A CA 1
ATOM 530 C C . ARG A 1 66 ? 7.006 10.910 14.775 1.00 83.38 66 ARG A C 1
ATOM 532 O O . ARG A 1 66 ? 6.166 10.824 15.670 1.00 83.38 66 ARG A O 1
ATOM 539 N N . LEU A 1 67 ? 6.809 11.605 13.654 1.00 87.25 67 LEU A N 1
ATOM 540 C CA . LEU A 1 67 ? 5.541 12.268 13.340 1.00 87.25 67 LEU A CA 1
ATOM 541 C C . LEU A 1 67 ? 4.394 11.260 13.252 1.00 87.25 67 LEU A C 1
ATOM 543 O O . LEU A 1 67 ? 3.340 11.498 13.832 1.00 87.25 67 LEU A O 1
ATOM 547 N N . TYR A 1 68 ? 4.628 10.116 12.609 1.00 84.56 68 TYR A N 1
ATOM 548 C CA . TYR A 1 68 ? 3.656 9.032 12.516 1.00 84.56 68 TYR A CA 1
ATOM 549 C C . TYR A 1 68 ? 3.276 8.476 13.893 1.00 84.56 68 TYR A C 1
ATOM 551 O O . TYR A 1 68 ? 2.097 8.445 14.232 1.00 84.56 68 TYR A O 1
ATOM 559 N N . LEU A 1 69 ? 4.259 8.135 14.736 1.00 81.88 69 LEU A N 1
ATOM 560 C CA . LEU A 1 69 ? 4.004 7.630 16.089 1.00 81.88 69 LEU A CA 1
ATOM 561 C C . LEU A 1 69 ? 3.254 8.657 16.949 1.00 81.88 69 LEU A C 1
ATOM 563 O O . LEU A 1 69 ? 2.341 8.307 17.692 1.00 81.88 69 LEU A O 1
ATOM 567 N N . THR A 1 70 ? 3.612 9.935 16.820 1.00 87.25 70 THR A N 1
ATOM 568 C CA . THR A 1 70 ? 2.926 11.030 17.521 1.00 87.25 70 THR A CA 1
ATOM 569 C C . THR A 1 70 ? 1.481 11.159 17.035 1.00 87.25 70 THR A C 1
ATOM 571 O O . THR A 1 70 ? 0.573 11.302 17.849 1.00 87.25 70 THR A O 1
ATOM 574 N N . GLY A 1 71 ? 1.253 11.042 15.724 1.00 87.06 71 GLY A N 1
ATOM 575 C CA . GLY A 1 71 ? -0.079 11.002 15.124 1.00 87.06 71 GLY A CA 1
ATOM 576 C C . GLY A 1 71 ? -0.921 9.833 15.636 1.00 87.06 71 GLY A C 1
ATOM 577 O O . GLY A 1 71 ? -2.065 10.049 16.024 1.00 87.06 71 GLY A O 1
ATOM 578 N N . LEU A 1 72 ? -0.352 8.626 15.726 1.00 84.94 72 LEU A N 1
ATOM 579 C CA . LEU A 1 72 ? -1.035 7.454 16.287 1.00 84.94 72 LEU A CA 1
ATOM 580 C C . LEU A 1 72 ? -1.396 7.649 17.763 1.00 84.94 72 LEU A C 1
ATOM 582 O O . LEU A 1 72 ? -2.498 7.296 18.174 1.00 84.94 72 LEU A O 1
ATOM 586 N N . LEU A 1 73 ? -0.507 8.235 18.567 1.00 83.75 73 LEU A N 1
ATOM 587 C CA . LEU A 1 73 ? -0.795 8.536 19.973 1.00 83.75 73 LEU A CA 1
ATOM 588 C C . LEU A 1 73 ? -1.964 9.517 20.111 1.00 83.75 73 LEU A C 1
ATOM 590 O O . LEU A 1 73 ? -2.890 9.275 20.886 1.00 83.75 73 LEU A O 1
ATOM 594 N N . LEU A 1 74 ? -1.944 10.602 19.333 1.00 88.25 74 LEU A N 1
ATOM 595 C CA . LEU A 1 74 ? -3.026 11.586 19.311 1.00 88.25 74 LEU A CA 1
ATOM 596 C C . LEU A 1 74 ? -4.337 10.973 18.809 1.00 88.25 74 LEU A C 1
ATOM 598 O O . LEU A 1 74 ? -5.393 11.260 19.369 1.00 88.25 74 LEU A O 1
ATOM 602 N N . TRP A 1 75 ? -4.270 10.098 17.804 1.00 90.00 75 TRP A N 1
ATOM 603 C CA . TRP A 1 75 ? -5.427 9.373 17.288 1.00 90.00 75 TRP A CA 1
ATOM 604 C C . TRP A 1 75 ? -6.040 8.448 18.337 1.00 90.00 75 TRP A C 1
ATOM 606 O O . TRP A 1 75 ? -7.245 8.496 18.542 1.00 90.00 75 TRP A O 1
ATOM 616 N N . ASN A 1 76 ? -5.233 7.660 19.049 1.00 83.44 76 ASN A N 1
ATOM 617 C CA . ASN A 1 76 ? -5.714 6.782 20.119 1.00 83.44 76 ASN A CA 1
ATOM 618 C C . ASN A 1 76 ? -6.411 7.556 21.239 1.00 83.44 76 ASN A C 1
ATOM 620 O O . ASN A 1 76 ? -7.485 7.167 21.702 1.00 83.44 76 ASN A O 1
ATOM 624 N N . LEU A 1 77 ? -5.828 8.690 21.636 1.00 84.50 77 LEU A N 1
ATOM 625 C CA . LEU A 1 77 ? -6.453 9.594 22.595 1.00 84.50 77 LEU A CA 1
ATOM 626 C C . LEU A 1 77 ? -7.782 10.130 22.055 1.00 84.50 77 LEU A C 1
ATOM 628 O O . LEU A 1 77 ? -8.779 10.082 22.767 1.00 84.50 77 LEU A O 1
ATOM 632 N N . ALA A 1 78 ? -7.827 10.598 20.806 1.00 84.75 78 ALA A N 1
ATOM 633 C CA . ALA A 1 78 ? -9.048 11.115 20.195 1.00 84.75 78 ALA A CA 1
ATOM 634 C C . ALA A 1 78 ? -10.134 10.033 20.061 1.00 84.75 78 ALA A C 1
ATOM 636 O O . ALA A 1 78 ? -11.269 10.257 20.472 1.00 84.75 78 ALA A O 1
ATOM 637 N N . ALA A 1 79 ? -9.786 8.849 19.558 1.00 81.31 79 ALA A N 1
ATOM 638 C CA . ALA A 1 79 ? -10.698 7.729 19.338 1.00 81.31 79 ALA A CA 1
ATOM 639 C C . ALA A 1 79 ? -11.376 7.249 20.630 1.00 81.31 79 ALA A C 1
ATOM 641 O O . ALA A 1 79 ? -12.514 6.795 20.581 1.00 81.31 79 ALA A O 1
ATOM 642 N N . TYR A 1 80 ? -10.710 7.393 21.781 1.00 80.62 80 TYR A N 1
ATOM 643 C CA . TYR A 1 80 ? -11.295 7.100 23.091 1.00 80.62 80 TYR A CA 1
ATOM 644 C C . TYR A 1 80 ? -12.419 8.076 23.485 1.00 80.62 80 TYR A C 1
ATOM 646 O O . TYR A 1 80 ? -13.374 7.681 24.151 1.00 80.62 80 TYR A O 1
ATOM 654 N N . TRP A 1 81 ? -12.309 9.352 23.105 1.00 83.56 81 TRP A N 1
ATOM 655 C CA . TRP A 1 81 ? -13.282 10.392 23.468 1.00 83.56 81 TRP A CA 1
ATOM 656 C C . TRP A 1 81 ? -14.377 10.597 22.420 1.00 83.56 81 TRP A C 1
ATOM 658 O O . TRP A 1 81 ? -15.455 11.098 22.742 1.00 83.56 81 TRP A O 1
ATOM 668 N N . LEU A 1 82 ? -14.103 10.254 21.164 1.00 84.31 82 LEU A N 1
ATOM 669 C CA . LEU A 1 82 ? -15.038 10.426 20.062 1.00 84.31 82 LEU A CA 1
ATOM 670 C C . LEU A 1 82 ? -16.074 9.300 20.043 1.00 84.31 82 LEU A C 1
ATOM 672 O O . LEU A 1 82 ? -15.778 8.141 20.322 1.00 84.31 82 LEU A O 1
ATOM 676 N N . SER A 1 83 ? -17.304 9.637 19.647 1.00 84.12 83 SER A N 1
ATOM 677 C CA . SER A 1 83 ? -18.291 8.601 19.332 1.00 84.12 83 SER A CA 1
ATOM 678 C C . SER A 1 83 ? -17.793 7.738 18.159 1.00 84.12 83 SER A C 1
ATOM 680 O O . SER A 1 83 ? -17.143 8.278 17.257 1.00 84.12 83 SER A O 1
ATOM 682 N N . PRO A 1 84 ? -18.137 6.437 18.095 1.00 81.56 84 PRO A N 1
ATOM 683 C CA . PRO A 1 84 ? -17.708 5.560 17.004 1.00 81.56 84 PRO A CA 1
ATOM 684 C C . PRO A 1 84 ? -18.011 6.126 15.610 1.00 81.56 84 PRO A C 1
ATOM 686 O O . PRO A 1 84 ? -17.154 6.084 14.733 1.00 81.56 84 PRO A O 1
ATOM 689 N N . ARG A 1 85 ? -19.182 6.752 15.420 1.00 83.38 85 ARG A N 1
ATOM 690 C CA . ARG A 1 85 ? -19.571 7.391 14.148 1.00 83.38 85 ARG A CA 1
ATOM 691 C C . ARG A 1 85 ? -18.638 8.535 13.753 1.00 83.38 85 ARG A C 1
ATOM 693 O O . ARG A 1 85 ? -18.248 8.637 12.593 1.00 83.38 85 ARG A O 1
ATOM 700 N N . VAL A 1 86 ? -18.259 9.377 14.715 1.00 85.25 86 VAL A N 1
ATOM 701 C CA . VAL A 1 86 ? -17.313 10.475 14.472 1.00 85.25 86 VAL A CA 1
ATOM 702 C C . VAL A 1 86 ? -15.918 9.919 14.186 1.00 85.25 86 VAL A C 1
ATOM 704 O O . VAL A 1 86 ? -15.261 10.391 13.263 1.00 85.25 86 VAL A O 1
ATOM 707 N N . SER A 1 87 ? -15.489 8.874 14.897 1.00 84.25 87 SER A N 1
ATOM 708 C CA . SER A 1 87 ? -14.216 8.197 14.624 1.00 84.25 87 SER A CA 1
ATOM 709 C C . SER A 1 87 ? -14.176 7.600 13.215 1.00 84.25 87 SER A C 1
ATOM 711 O O . SER A 1 87 ? -13.208 7.826 12.496 1.00 84.25 87 SER A O 1
ATOM 713 N N . ILE A 1 88 ? -15.237 6.921 12.768 1.00 84.50 88 ILE A N 1
ATOM 714 C CA . ILE A 1 88 ? -15.336 6.379 11.400 1.00 84.50 88 ILE A CA 1
ATOM 715 C C . ILE A 1 88 ? -15.278 7.500 10.361 1.00 84.50 88 ILE A C 1
ATOM 717 O O . ILE A 1 88 ? -14.550 7.385 9.377 1.00 84.50 88 ILE A O 1
ATOM 721 N N . PHE A 1 89 ? -15.992 8.606 10.589 1.00 87.56 89 PHE A N 1
ATOM 722 C CA . PHE A 1 89 ? -15.924 9.774 9.713 1.00 87.56 89 PHE A CA 1
ATOM 723 C C . PHE A 1 89 ? -14.496 10.333 9.625 1.00 87.56 89 PHE A C 1
ATOM 725 O O . PHE A 1 89 ? -13.993 10.563 8.526 1.00 87.56 89 PHE A O 1
ATOM 732 N N . CYS A 1 90 ? -13.806 10.486 10.759 1.00 87.56 90 CYS A N 1
ATOM 733 C CA . CYS A 1 90 ? -12.415 10.938 10.798 1.00 87.56 90 CYS A CA 1
ATOM 734 C C . CYS A 1 90 ? -11.457 9.970 10.083 1.00 87.56 90 CYS A C 1
ATOM 736 O O . CYS A 1 90 ? -10.571 10.433 9.365 1.00 87.56 90 CYS A O 1
ATOM 738 N N . ILE A 1 91 ? -11.647 8.649 10.225 1.00 87.44 91 ILE A N 1
ATOM 739 C CA . ILE A 1 91 ? -10.891 7.641 9.462 1.00 87.44 91 ILE A CA 1
ATOM 740 C C . ILE A 1 91 ? -11.136 7.841 7.967 1.00 87.44 91 ILE A C 1
ATOM 742 O O . ILE A 1 91 ? -10.175 7.919 7.207 1.00 87.44 91 ILE A O 1
ATOM 746 N N . GLY A 1 92 ? -12.396 7.987 7.546 1.00 85.69 92 GLY A N 1
ATOM 747 C CA . GLY A 1 92 ? -12.758 8.224 6.149 1.00 85.69 92 GLY A CA 1
ATOM 748 C C . GLY A 1 92 ? -12.090 9.477 5.577 1.00 85.69 92 GLY A C 1
ATOM 749 O O . GLY A 1 92 ? -11.451 9.411 4.530 1.00 85.69 92 GLY A O 1
ATOM 750 N N . VAL A 1 93 ? -12.147 10.601 6.298 1.00 90.06 93 VAL A N 1
ATOM 751 C CA . VAL A 1 93 ? -11.460 11.844 5.906 1.00 90.06 93 VAL A CA 1
ATOM 752 C C . VAL A 1 93 ? -9.944 11.639 5.835 1.00 90.06 93 VAL A C 1
ATOM 754 O O . VAL A 1 93 ? -9.322 12.057 4.861 1.00 90.06 93 VAL A O 1
ATOM 757 N N . SER A 1 94 ? -9.341 10.964 6.820 1.00 87.38 94 SER A N 1
ATOM 758 C CA . SER A 1 94 ? -7.905 10.661 6.813 1.00 87.38 94 SER A CA 1
ATOM 759 C C . SER A 1 94 ? -7.509 9.803 5.610 1.00 87.38 94 SER A C 1
ATOM 761 O O . SER A 1 94 ? -6.510 10.105 4.964 1.00 87.38 94 SER A O 1
ATOM 763 N N . CYS A 1 95 ? -8.316 8.799 5.262 1.00 88.75 95 CYS A N 1
ATOM 764 C CA . CYS A 1 95 ? -8.117 7.938 4.097 1.00 88.75 95 CYS A CA 1
ATOM 765 C C . CYS A 1 95 ? -8.197 8.718 2.783 1.00 88.75 95 CYS A C 1
ATOM 767 O O . CYS A 1 95 ? -7.361 8.520 1.907 1.00 88.75 95 CYS A O 1
ATOM 769 N N . VAL A 1 96 ? -9.152 9.645 2.654 1.00 88.50 96 VAL A N 1
ATOM 770 C CA . VAL A 1 96 ? -9.262 10.515 1.473 1.00 88.50 96 VAL A CA 1
ATOM 771 C C . VAL A 1 96 ? -8.056 11.446 1.363 1.00 88.50 96 VAL A C 1
ATOM 773 O O . VAL A 1 96 ? -7.467 11.555 0.292 1.00 88.50 96 VAL A O 1
ATOM 776 N N . LEU A 1 97 ? -7.647 12.091 2.460 1.00 88.56 97 LEU A N 1
ATOM 777 C CA . LEU A 1 97 ? -6.461 12.955 2.468 1.00 88.56 97 LEU A CA 1
ATOM 778 C C . LEU A 1 97 ? -5.187 12.172 2.136 1.00 88.56 97 LEU A C 1
ATOM 780 O O . LEU A 1 97 ? -4.355 12.654 1.371 1.00 88.56 97 LEU A O 1
ATOM 784 N N . LYS A 1 98 ? -5.060 10.958 2.679 1.00 86.31 98 LYS A N 1
ATOM 785 C CA . LYS A 1 98 ? -3.964 10.032 2.396 1.00 86.31 98 LYS A CA 1
ATOM 786 C C . LYS A 1 98 ? -3.947 9.641 0.920 1.00 86.31 98 LYS A C 1
ATOM 788 O O . LYS A 1 98 ? -2.917 9.803 0.282 1.00 86.31 98 LYS A O 1
ATOM 793 N N . LEU A 1 99 ? -5.090 9.252 0.355 1.00 87.12 99 LEU A N 1
ATOM 794 C CA . LEU A 1 99 ? -5.219 8.951 -1.069 1.00 87.12 99 LEU A CA 1
ATOM 795 C C . LEU A 1 99 ? -4.827 10.150 -1.940 1.00 87.12 99 LEU A C 1
ATOM 797 O O . LEU A 1 99 ? -4.048 9.992 -2.870 1.00 87.12 99 LEU A O 1
ATOM 801 N N . LEU A 1 100 ? -5.317 11.356 -1.637 1.00 87.56 100 LEU A N 1
ATOM 802 C CA . LEU A 1 100 ? -4.967 12.567 -2.390 1.00 87.56 100 LEU A CA 1
ATOM 803 C C . LEU A 1 100 ? -3.462 12.861 -2.331 1.00 87.56 100 LEU A C 1
ATOM 805 O O . LEU A 1 100 ? -2.845 13.164 -3.354 1.00 87.56 100 LEU A O 1
ATOM 809 N N . TRP A 1 101 ? -2.866 12.749 -1.144 1.00 88.75 101 TRP A N 1
ATOM 810 C CA . TRP A 1 101 ? -1.427 12.900 -0.944 1.00 88.75 101 TRP A CA 1
ATOM 811 C C . TRP A 1 101 ? -0.627 11.854 -1.729 1.00 88.75 101 TRP A C 1
ATOM 813 O O . TRP A 1 101 ? 0.367 12.176 -2.381 1.00 88.75 101 TRP A O 1
ATOM 823 N N . ASP A 1 102 ? -1.079 10.605 -1.713 1.00 85.19 102 ASP A N 1
ATOM 824 C CA . ASP A 1 102 ? -0.403 9.510 -2.394 1.00 85.19 102 ASP A CA 1
ATOM 825 C C . ASP A 1 102 ? -0.534 9.617 -3.906 1.00 85.19 102 ASP A C 1
ATOM 827 O O . ASP A 1 102 ? 0.467 9.466 -4.595 1.00 85.19 102 ASP A O 1
ATOM 831 N N . VAL A 1 103 ? -1.712 9.953 -4.434 1.00 85.81 103 VAL A N 1
ATOM 832 C CA . VAL A 1 103 ? -1.915 10.177 -5.872 1.00 85.81 103 VAL A CA 1
ATOM 833 C C . VAL A 1 103 ? -1.025 11.318 -6.357 1.00 85.81 103 VAL A C 1
ATOM 835 O O . VAL A 1 103 ? -0.255 11.140 -7.299 1.00 85.81 103 VAL A O 1
ATOM 838 N N . THR A 1 104 ? -1.078 12.477 -5.695 1.00 86.94 104 THR A N 1
ATOM 839 C CA . THR A 1 104 ? -0.292 13.652 -6.108 1.00 86.94 104 THR A CA 1
ATOM 840 C C . THR A 1 104 ? 1.212 13.408 -5.996 1.00 86.94 104 THR A C 1
ATOM 842 O O . THR A 1 104 ? 1.954 13.724 -6.924 1.00 86.94 104 THR A O 1
ATOM 845 N N . GLY A 1 105 ? 1.667 12.792 -4.902 1.00 84.25 105 GLY A N 1
ATOM 846 C CA . GLY A 1 105 ? 3.082 12.508 -4.676 1.00 84.25 105 GLY A CA 1
ATOM 847 C C . GLY A 1 105 ? 3.630 11.351 -5.512 1.00 84.25 105 GLY A C 1
ATOM 848 O O . GLY A 1 105 ? 4.803 11.369 -5.877 1.00 84.25 105 GLY A O 1
ATOM 849 N N . SER A 1 106 ? 2.818 10.336 -5.810 1.00 83.56 106 SER A N 1
ATOM 850 C CA . SER A 1 106 ? 3.267 9.172 -6.582 1.00 83.56 106 SER A CA 1
ATOM 851 C C . SER A 1 106 ? 3.310 9.467 -8.068 1.00 83.56 106 SER A C 1
ATOM 853 O O . SER A 1 106 ? 4.281 9.086 -8.710 1.00 83.56 106 SER A O 1
ATOM 855 N N . LEU A 1 107 ? 2.326 10.199 -8.605 1.00 81.62 107 LEU A N 1
ATOM 856 C CA . LEU A 1 107 ? 2.364 10.626 -10.002 1.00 81.62 107 LEU A CA 1
ATOM 857 C C . LEU A 1 107 ? 3.611 11.471 -10.264 1.00 81.62 107 LEU A C 1
ATOM 859 O O . LEU A 1 107 ? 4.392 11.125 -11.140 1.00 81.62 107 LEU A O 1
ATOM 863 N N . ASP A 1 108 ? 3.858 12.506 -9.457 1.00 83.88 108 ASP A N 1
ATOM 864 C CA . ASP A 1 108 ? 5.052 13.356 -9.586 1.00 83.88 108 ASP A CA 1
ATOM 865 C C . ASP A 1 108 ? 6.361 12.544 -9.564 1.00 83.88 108 ASP A C 1
ATOM 867 O O . ASP A 1 108 ? 7.264 12.794 -10.359 1.00 83.88 108 ASP A O 1
ATOM 871 N N . LYS A 1 109 ? 6.453 11.519 -8.705 1.00 83.44 109 LYS A N 1
ATOM 872 C CA . LYS A 1 109 ? 7.619 10.625 -8.657 1.00 83.44 109 LYS A CA 1
ATOM 873 C C . LYS A 1 109 ? 7.738 9.719 -9.879 1.00 83.44 109 LYS A C 1
ATOM 875 O O . LYS A 1 109 ? 8.852 9.540 -10.352 1.00 83.44 109 LYS A O 1
ATOM 880 N N . ILE A 1 110 ? 6.635 9.150 -10.370 1.00 80.88 110 ILE A N 1
ATOM 881 C CA . ILE A 1 110 ? 6.636 8.303 -11.574 1.00 80.88 110 ILE A CA 1
ATOM 882 C C . ILE A 1 110 ? 7.118 9.120 -12.780 1.00 80.88 110 ILE A C 1
ATOM 884 O O . ILE A 1 110 ? 7.988 8.655 -13.509 1.00 80.88 110 ILE A O 1
ATOM 888 N N . TRP A 1 111 ? 6.630 10.356 -12.940 1.00 82.94 111 TRP A N 1
ATOM 889 C CA . TRP A 1 111 ? 7.058 11.252 -14.021 1.00 82.94 111 TRP A CA 1
ATOM 890 C C . TRP A 1 111 ? 8.535 11.644 -13.906 1.00 82.94 111 TRP A C 1
ATOM 892 O O . TRP A 1 111 ? 9.282 11.500 -14.867 1.00 82.94 111 TRP A O 1
ATOM 902 N N . LYS A 1 112 ? 8.990 12.052 -12.714 1.00 86.19 112 LYS A N 1
ATOM 903 C CA . LYS A 1 112 ? 10.407 12.388 -12.483 1.00 86.19 112 LYS A CA 1
ATOM 904 C C . LYS A 1 112 ? 11.342 11.206 -12.704 1.00 86.19 112 LYS A C 1
ATOM 906 O O . LYS A 1 112 ? 12.466 11.398 -13.152 1.00 86.19 112 LYS A O 1
ATOM 911 N N . TYR A 1 113 ? 10.894 9.998 -12.368 1.00 83.12 113 TYR A N 1
ATOM 912 C CA . TYR A 1 113 ? 11.673 8.788 -12.601 1.00 83.12 113 TYR A CA 1
ATOM 913 C C . TYR A 1 113 ? 11.871 8.530 -14.100 1.00 83.12 113 TYR A C 1
ATOM 915 O O . TYR A 1 113 ? 12.972 8.153 -14.494 1.00 83.12 113 TYR A O 1
ATOM 923 N N . ASP A 1 114 ? 10.847 8.781 -14.927 1.00 80.44 114 ASP A N 1
ATOM 924 C CA . ASP A 1 114 ? 10.936 8.688 -16.395 1.00 80.44 114 ASP A CA 1
ATOM 925 C C . ASP A 1 114 ? 11.975 9.695 -16.936 1.00 80.44 114 ASP A C 1
ATOM 927 O O . ASP A 1 114 ? 12.900 9.310 -17.655 1.00 80.44 114 ASP A O 1
ATOM 931 N N . ASP A 1 115 ? 11.905 10.956 -16.489 1.00 84.38 115 ASP A N 1
ATOM 932 C CA . ASP A 1 115 ? 12.831 12.023 -16.902 1.00 84.38 115 ASP A CA 1
ATOM 933 C C . ASP A 1 115 ? 14.292 11.731 -16.494 1.00 84.38 115 ASP A C 1
ATOM 935 O O . ASP A 1 115 ? 15.206 11.782 -17.324 1.00 84.38 115 ASP A O 1
ATOM 939 N N . GLU A 1 116 ? 14.533 11.380 -15.222 1.00 85.12 116 GLU A N 1
ATOM 940 C CA . GLU A 1 116 ? 15.877 11.059 -14.715 1.00 85.12 116 GLU A CA 1
ATOM 941 C C . GLU A 1 116 ? 16.470 9.833 -15.425 1.00 85.12 116 GLU A C 1
ATOM 943 O O . GLU A 1 116 ? 17.680 9.757 -15.671 1.00 85.12 116 GLU A O 1
ATOM 948 N N . PHE A 1 117 ? 15.639 8.845 -15.752 1.00 79.56 117 PHE A N 1
ATOM 949 C CA . PHE A 1 117 ? 16.077 7.656 -16.467 1.00 79.56 117 PHE A CA 1
ATOM 950 C C . PHE A 1 117 ? 16.467 7.977 -17.914 1.00 79.56 117 PHE A C 1
ATOM 952 O O . PHE A 1 117 ? 17.539 7.552 -18.359 1.00 79.56 117 PHE A O 1
ATOM 959 N N . GLU A 1 118 ? 15.668 8.778 -18.627 1.00 80.50 118 GLU A N 1
ATOM 960 C CA . GLU A 1 118 ? 16.005 9.247 -19.974 1.00 80.50 118 GLU A CA 1
ATOM 961 C C . GLU A 1 118 ? 17.335 10.010 -20.009 1.00 80.50 118 GLU A C 1
ATOM 963 O O . GLU A 1 118 ? 18.166 9.774 -20.894 1.00 80.50 118 GLU A O 1
ATOM 968 N N . GLU A 1 119 ? 17.567 10.909 -19.050 1.00 83.81 119 GLU A N 1
ATOM 969 C CA . GLU A 1 119 ? 18.833 11.640 -18.941 1.00 83.81 119 GLU A CA 1
ATOM 970 C C . GLU A 1 119 ? 20.013 10.694 -18.696 1.00 83.81 119 GLU A C 1
ATOM 972 O O . GLU A 1 119 ? 21.058 10.813 -19.345 1.00 83.81 119 GLU A O 1
ATOM 977 N N . ASN A 1 120 ? 19.841 9.705 -17.815 1.00 80.00 120 ASN A N 1
ATOM 978 C CA . ASN A 1 120 ? 20.865 8.702 -17.535 1.00 80.00 120 ASN A CA 1
ATOM 979 C C . ASN A 1 120 ? 21.179 7.827 -18.756 1.00 80.00 120 ASN A C 1
ATOM 981 O O . ASN A 1 120 ? 22.352 7.514 -18.993 1.00 80.00 120 ASN A O 1
ATOM 985 N N . ILE A 1 121 ? 20.170 7.452 -19.549 1.00 75.38 121 ILE A N 1
ATOM 986 C CA . ILE A 1 121 ? 20.373 6.736 -20.814 1.00 75.38 121 ILE A CA 1
ATOM 987 C C . ILE A 1 121 ? 21.138 7.613 -21.800 1.00 75.38 121 ILE A C 1
ATOM 989 O O . ILE A 1 121 ? 22.155 7.163 -22.325 1.00 75.38 121 ILE A O 1
ATOM 993 N N . LYS A 1 122 ? 20.711 8.863 -22.025 1.00 79.31 122 LYS A N 1
ATOM 994 C CA . LYS A 1 122 ? 21.381 9.795 -22.953 1.00 79.31 122 LYS A CA 1
ATOM 995 C C . LYS A 1 122 ? 22.846 10.015 -22.554 1.00 79.31 122 LYS A C 1
ATOM 997 O O . LYS A 1 122 ? 23.737 9.953 -23.403 1.00 79.31 122 LYS A O 1
ATOM 1002 N N . ALA A 1 123 ? 23.114 10.176 -21.257 1.00 79.81 123 ALA A N 1
ATOM 1003 C CA . ALA A 1 123 ? 24.464 10.337 -20.722 1.00 79.81 123 ALA A CA 1
ATOM 1004 C C . ALA A 1 123 ? 25.339 9.081 -20.893 1.00 79.81 123 ALA A C 1
ATOM 1006 O O . ALA A 1 123 ? 26.543 9.202 -21.120 1.00 79.81 123 ALA A O 1
ATOM 1007 N N . LYS A 1 124 ? 24.767 7.874 -20.785 1.00 77.81 124 LYS A N 1
ATOM 1008 C CA . LYS A 1 124 ? 25.488 6.610 -21.027 1.00 77.81 124 LYS A CA 1
ATOM 1009 C C . LYS A 1 124 ? 25.683 6.319 -22.519 1.00 77.81 124 LYS A C 1
ATOM 1011 O O . LYS A 1 124 ? 26.758 5.869 -22.901 1.00 77.81 124 LYS A O 1
ATOM 1016 N N . ALA A 1 125 ? 24.697 6.628 -23.359 1.00 74.00 125 ALA A N 1
ATOM 1017 C CA . ALA A 1 125 ? 24.780 6.480 -24.812 1.00 74.00 125 ALA A CA 1
ATOM 1018 C C . ALA A 1 125 ? 25.906 7.337 -25.401 1.00 74.00 125 ALA A C 1
ATOM 1020 O O . ALA A 1 125 ? 26.686 6.848 -26.212 1.00 74.00 125 ALA A O 1
ATOM 1021 N N . GLY A 1 126 ? 26.077 8.568 -24.906 1.00 75.25 126 GLY A N 1
ATOM 1022 C CA . GLY A 1 126 ? 27.198 9.430 -25.292 1.00 75.25 126 GLY A CA 1
ATOM 1023 C C . GLY A 1 126 ? 28.589 8.888 -24.927 1.00 75.25 126 GLY A C 1
ATOM 1024 O O . GLY A 1 126 ? 29.582 9.391 -25.446 1.00 75.25 126 GLY A O 1
ATOM 1025 N N . ARG A 1 127 ? 28.685 7.871 -24.057 1.00 79.62 127 ARG A N 1
ATOM 1026 C CA . ARG A 1 127 ? 29.953 7.250 -23.641 1.00 79.62 127 ARG A CA 1
ATOM 1027 C C . ARG A 1 127 ? 30.303 5.962 -24.395 1.00 79.62 127 ARG A C 1
ATOM 1029 O O . ARG A 1 127 ? 31.363 5.410 -24.130 1.00 79.62 127 ARG A O 1
ATOM 1036 N N . ASN A 1 128 ? 29.466 5.480 -25.324 1.00 73.75 128 ASN A N 1
ATOM 1037 C CA . ASN A 1 128 ? 29.616 4.164 -25.978 1.00 73.75 128 ASN A CA 1
ATOM 1038 C C . ASN A 1 128 ? 29.729 2.975 -24.991 1.00 73.75 128 ASN A C 1
ATOM 1040 O O . ASN A 1 128 ? 30.176 1.897 -25.368 1.00 73.75 128 ASN A O 1
ATOM 1044 N N . GLU A 1 129 ? 29.313 3.147 -23.733 1.00 65.88 129 GLU A N 1
ATOM 1045 C CA . GLU A 1 129 ? 29.427 2.148 -22.654 1.00 65.88 129 GLU A CA 1
ATOM 1046 C C . GLU A 1 129 ? 28.208 1.211 -22.575 1.00 65.88 129 GLU A C 1
ATOM 1048 O O . GLU A 1 129 ? 27.935 0.626 -21.529 1.00 65.88 129 GLU A O 1
ATOM 1053 N N . LEU A 1 130 ? 27.414 1.106 -23.642 1.00 54.66 130 LEU A N 1
ATOM 1054 C CA . LEU A 1 130 ? 26.121 0.432 -23.588 1.00 54.66 130 LEU A CA 1
ATOM 1055 C C . LEU A 1 130 ? 26.085 -0.863 -24.387 1.00 54.66 130 LEU A C 1
ATOM 1057 O O . LEU A 1 130 ? 25.752 -0.869 -25.570 1.00 54.66 130 LEU A O 1
ATOM 1061 N N . GLU A 1 131 ? 26.326 -1.975 -23.692 1.00 60.50 131 GLU A N 1
ATOM 1062 C CA . GLU A 1 131 ? 25.730 -3.250 -24.079 1.00 60.50 131 GLU A CA 1
ATOM 1063 C C . GLU A 1 131 ? 24.218 -3.168 -23.816 1.00 60.50 131 GLU A C 1
ATOM 1065 O O . GLU A 1 131 ? 23.765 -2.885 -22.705 1.00 60.50 131 GLU A O 1
ATOM 1070 N N . ALA A 1 132 ? 23.417 -3.358 -24.867 1.00 55.84 132 ALA A N 1
ATOM 1071 C CA . ALA A 1 132 ? 21.964 -3.163 -24.846 1.00 55.84 132 ALA A CA 1
ATOM 1072 C C . ALA A 1 132 ? 21.217 -4.038 -23.812 1.00 55.84 132 ALA A C 1
ATOM 1074 O O . ALA A 1 132 ? 20.079 -3.723 -23.456 1.00 55.84 132 ALA A O 1
ATOM 1075 N N . ASP A 1 133 ? 21.850 -5.105 -23.316 1.00 53.81 133 ASP A N 1
ATOM 1076 C CA . ASP A 1 133 ? 21.271 -6.038 -22.344 1.00 53.81 133 ASP A CA 1
ATOM 1077 C C . ASP A 1 133 ? 21.503 -5.657 -20.869 1.00 53.81 133 ASP A C 1
ATOM 1079 O O . ASP A 1 133 ? 20.741 -6.110 -20.008 1.00 53.81 133 ASP A O 1
ATOM 1083 N N . ASP A 1 134 ? 22.458 -4.768 -20.571 1.00 53.47 134 ASP A N 1
ATOM 1084 C CA . ASP A 1 134 ? 22.821 -4.375 -19.196 1.00 53.47 134 ASP A CA 1
ATOM 1085 C C . ASP A 1 134 ? 21.952 -3.240 -18.621 1.00 53.47 134 ASP A C 1
ATOM 1087 O O . ASP A 1 134 ? 22.035 -2.908 -17.436 1.00 53.47 134 ASP A O 1
ATOM 1091 N N . LEU A 1 135 ? 21.098 -2.620 -19.441 1.00 54.19 135 LEU A N 1
ATOM 1092 C CA . LEU A 1 135 ? 20.316 -1.447 -19.037 1.00 54.19 135 LEU A CA 1
ATOM 1093 C C . LEU A 1 135 ? 18.950 -1.734 -18.430 1.00 54.19 135 LEU A C 1
ATOM 1095 O O . LEU A 1 135 ? 18.378 -0.825 -17.830 1.00 54.19 135 LEU A O 1
ATOM 1099 N N . ARG A 1 136 ? 18.388 -2.931 -18.615 1.00 58.38 136 ARG A N 1
ATOM 1100 C CA . ARG A 1 136 ? 17.017 -3.192 -18.164 1.00 58.38 136 ARG A CA 1
ATOM 1101 C C . ARG A 1 136 ? 17.044 -3.685 -16.719 1.00 58.38 136 ARG A C 1
ATOM 1103 O O . ARG A 1 136 ? 17.500 -4.810 -16.491 1.00 58.38 136 ARG A O 1
ATOM 1110 N N . PRO A 1 137 ? 16.577 -2.888 -15.741 1.00 59.34 137 PRO A N 1
ATOM 1111 C CA . PRO A 1 137 ? 16.503 -3.355 -14.367 1.00 59.34 137 PRO A CA 1
ATOM 1112 C C . PRO A 1 137 ? 15.641 -4.620 -14.310 1.00 59.34 137 PRO A C 1
ATOM 1114 O O . PRO A 1 137 ? 14.564 -4.698 -14.902 1.00 59.34 137 PRO A O 1
ATOM 1117 N N . ILE A 1 138 ? 16.135 -5.646 -13.614 1.00 64.44 138 ILE A N 1
ATOM 1118 C CA . ILE A 1 138 ? 15.346 -6.849 -13.347 1.00 64.44 138 ILE A CA 1
ATOM 1119 C C . ILE A 1 138 ? 14.287 -6.456 -12.326 1.00 64.44 138 ILE A C 1
ATOM 1121 O O . ILE A 1 138 ? 14.544 -6.435 -11.124 1.00 64.44 138 ILE A O 1
ATOM 1125 N N . VAL A 1 139 ? 13.096 -6.140 -12.818 1.00 73.81 139 VAL A N 1
ATOM 1126 C CA . VAL A 1 139 ? 11.941 -5.887 -11.967 1.00 73.81 139 VAL A CA 1
ATOM 1127 C C . VAL A 1 139 ? 11.444 -7.222 -11.410 1.00 73.81 139 VAL A C 1
ATOM 1129 O O . VAL A 1 139 ? 11.264 -8.193 -12.155 1.00 73.81 139 VAL A O 1
ATOM 1132 N N . GLN A 1 140 ? 11.261 -7.299 -10.094 1.00 81.00 140 GLN A N 1
ATOM 1133 C CA . GLN A 1 140 ? 10.673 -8.457 -9.425 1.00 81.00 140 GLN A CA 1
ATOM 1134 C C . GLN A 1 140 ? 9.289 -8.069 -8.919 1.00 81.00 140 GLN A C 1
ATOM 1136 O O . GLN A 1 140 ? 9.138 -7.027 -8.295 1.00 81.00 140 GLN A O 1
ATOM 1141 N N . ALA A 1 141 ? 8.287 -8.889 -9.230 1.00 85.00 141 ALA A N 1
ATOM 1142 C CA . ALA A 1 141 ? 6.966 -8.761 -8.639 1.00 85.00 141 ALA A CA 1
ATOM 1143 C C . ALA A 1 141 ? 7.022 -9.318 -7.213 1.00 85.00 141 ALA A C 1
ATOM 1145 O O . ALA A 1 141 ? 7.369 -10.487 -7.016 1.00 85.00 141 ALA A O 1
ATOM 1146 N N . GLU A 1 142 ? 6.688 -8.478 -6.242 1.00 87.94 142 GLU A N 1
ATOM 1147 C CA . GLU A 1 142 ? 6.706 -8.768 -4.805 1.00 87.94 142 GLU A CA 1
ATOM 1148 C C . GLU A 1 142 ? 5.291 -8.955 -4.237 1.00 87.94 142 GLU A C 1
ATOM 1150 O O . GLU A 1 142 ? 5.106 -9.674 -3.255 1.00 87.94 142 GLU A O 1
ATOM 1155 N N . ASN A 1 143 ? 4.274 -8.381 -4.889 1.00 89.12 143 ASN A N 1
ATOM 1156 C CA . ASN A 1 143 ? 2.875 -8.497 -4.475 1.00 89.12 143 ASN A CA 1
ATOM 1157 C C . ASN A 1 143 ? 1.953 -9.001 -5.599 1.00 89.12 143 ASN A C 1
ATOM 1159 O O . ASN A 1 143 ? 2.326 -9.084 -6.772 1.00 89.12 143 ASN A O 1
ATOM 1163 N N . ARG A 1 144 ? 0.719 -9.354 -5.223 1.00 88.56 144 ARG A N 1
ATOM 1164 C CA . ARG A 1 144 ? -0.302 -9.896 -6.137 1.00 88.56 144 ARG A CA 1
ATOM 1165 C C . ARG A 1 144 ? -0.687 -8.940 -7.269 1.00 88.56 144 ARG A C 1
ATOM 1167 O O . ARG A 1 144 ? -0.985 -9.404 -8.366 1.00 88.56 144 ARG A O 1
ATOM 1174 N N . TYR A 1 145 ? -0.661 -7.631 -7.031 1.00 90.75 145 TYR A N 1
ATOM 1175 C CA . TYR A 1 145 ? -1.008 -6.613 -8.028 1.00 90.75 145 TYR A CA 1
ATOM 1176 C C . TYR A 1 145 ? 0.060 -6.473 -9.113 1.00 90.75 145 TYR A C 1
ATOM 1178 O O . TYR A 1 145 ? -0.271 -6.252 -10.279 1.00 90.75 145 TYR A O 1
ATOM 1186 N N . GLN A 1 146 ? 1.319 -6.683 -8.735 1.00 90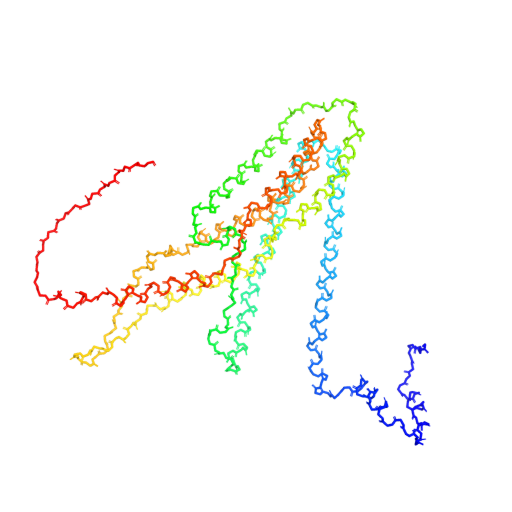.62 146 GLN A N 1
ATOM 1187 C CA . GLN A 1 146 ? 2.488 -6.701 -9.611 1.00 90.62 146 GLN A CA 1
ATOM 1188 C C . GLN A 1 146 ? 2.605 -7.996 -10.438 1.00 90.62 146 GLN A C 1
ATOM 1190 O O . GLN A 1 146 ? 3.393 -8.054 -11.383 1.00 90.62 146 GLN A O 1
ATOM 1195 N N . ASP A 1 147 ? 1.843 -9.048 -10.112 1.00 86.56 147 ASP A N 1
ATOM 1196 C CA . ASP A 1 147 ? 1.858 -10.310 -10.854 1.00 86.56 147 ASP A CA 1
ATOM 1197 C C . ASP A 1 147 ? 0.908 -10.266 -12.061 1.00 86.56 147 ASP A C 1
ATOM 1199 O O . ASP A 1 147 ? -0.307 -10.452 -11.951 1.00 86.56 147 ASP A O 1
ATOM 1203 N N . PHE A 1 148 ? 1.478 -10.048 -13.245 1.00 82.25 148 PHE A N 1
ATOM 1204 C CA . PHE A 1 148 ? 0.748 -10.037 -14.517 1.00 82.25 148 PHE A CA 1
ATOM 1205 C C . PHE A 1 148 ? 0.491 -11.437 -15.094 1.00 82.25 148 PHE A C 1
ATOM 1207 O O . PHE A 1 148 ? -0.132 -11.555 -16.147 1.00 82.25 148 PHE A O 1
ATOM 1214 N N . SER A 1 149 ? 0.957 -12.509 -14.441 1.00 78.12 149 SER A N 1
ATOM 1215 C CA . SER A 1 149 ?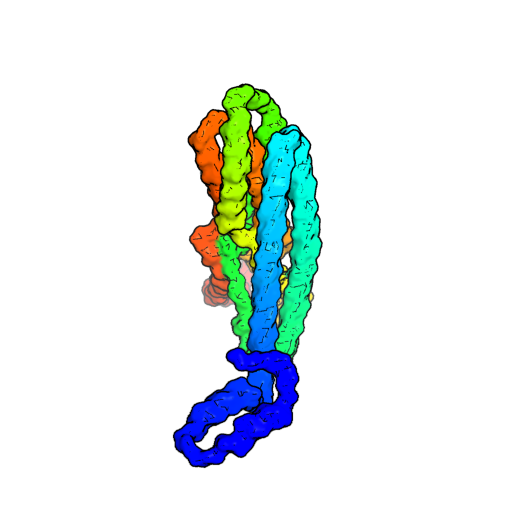 0.729 -13.872 -14.941 1.00 78.12 149 SER A CA 1
ATOM 1216 C C . SER A 1 149 ? -0.713 -14.357 -14.763 1.00 78.12 149 SER A C 1
ATOM 1218 O O . SER A 1 149 ? -1.119 -15.291 -15.452 1.00 78.12 149 SER A O 1
ATOM 1220 N N . ASP A 1 150 ? -1.487 -13.717 -13.882 1.00 77.12 150 ASP A N 1
ATOM 1221 C CA . ASP A 1 150 ? -2.867 -14.096 -13.583 1.00 77.12 150 ASP A CA 1
ATOM 1222 C C . ASP A 1 150 ? -3.759 -12.860 -13.364 1.00 77.12 150 ASP A C 1
ATOM 1224 O O . ASP A 1 150 ? -3.768 -12.233 -12.301 1.00 77.12 150 ASP A O 1
ATOM 1228 N N . GLY A 1 151 ? -4.511 -12.491 -14.405 1.00 74.50 151 GLY A N 1
ATOM 1229 C CA . GLY A 1 151 ? -5.481 -11.393 -14.362 1.00 74.50 151 GLY A CA 1
ATOM 1230 C C . GLY A 1 151 ? -6.696 -11.666 -13.473 1.00 74.50 151 GLY A C 1
ATOM 1231 O O . GLY A 1 151 ? -7.230 -10.747 -12.863 1.00 74.50 151 GLY A O 1
ATOM 1232 N N . GLY A 1 152 ? -7.134 -12.920 -13.352 1.00 83.88 152 GLY A N 1
ATOM 1233 C CA . GLY A 1 152 ? -8.328 -13.249 -12.569 1.00 83.88 152 GLY A CA 1
ATOM 1234 C C . GLY A 1 152 ? -8.072 -13.162 -11.067 1.00 83.88 152 GLY A C 1
ATOM 1235 O O . GLY A 1 152 ? -8.899 -12.640 -10.315 1.00 83.88 152 GLY A O 1
ATOM 1236 N N . THR A 1 153 ? -6.901 -13.632 -10.632 1.00 84.44 153 THR A N 1
ATOM 1237 C CA . THR A 1 153 ? -6.576 -13.718 -9.205 1.00 84.44 153 THR A CA 1
ATOM 1238 C C . THR A 1 153 ? -6.470 -12.348 -8.535 1.00 84.44 153 THR A C 1
ATOM 1240 O O . THR A 1 153 ? -6.996 -12.196 -7.434 1.00 84.44 153 THR A O 1
ATOM 1243 N N . TYR A 1 154 ? -5.864 -11.332 -9.169 1.00 88.06 154 TYR A N 1
ATOM 1244 C CA . TYR A 1 154 ? -5.748 -10.013 -8.522 1.00 88.06 154 TYR A CA 1
ATOM 1245 C C . TYR A 1 154 ? -7.120 -9.349 -8.323 1.00 88.06 154 TYR A C 1
ATOM 1247 O O . TYR A 1 154 ? -7.351 -8.737 -7.284 1.00 88.06 154 TYR A O 1
ATOM 1255 N N . ILE A 1 155 ? -8.049 -9.512 -9.276 1.00 90.00 155 ILE A N 1
ATOM 1256 C CA . ILE A 1 155 ? -9.413 -8.974 -9.169 1.00 90.00 155 ILE A CA 1
ATOM 1257 C C . ILE A 1 155 ? -10.149 -9.650 -8.013 1.00 90.00 155 ILE A C 1
ATOM 1259 O O . ILE A 1 155 ? -10.771 -8.969 -7.202 1.00 90.00 155 ILE A O 1
ATOM 1263 N N . ALA A 1 156 ? -10.066 -10.980 -7.912 1.00 88.25 156 ALA A N 1
ATOM 1264 C CA . ALA A 1 156 ? -10.713 -11.726 -6.836 1.00 88.25 156 ALA A CA 1
ATOM 1265 C C . ALA A 1 156 ? -10.178 -11.323 -5.450 1.00 88.25 156 ALA A C 1
ATOM 1267 O O . ALA A 1 156 ? -10.969 -11.105 -4.531 1.00 88.25 156 ALA A O 1
ATOM 1268 N N . VAL A 1 157 ? -8.854 -11.169 -5.316 1.00 88.31 157 VAL A N 1
ATOM 1269 C CA . VAL A 1 157 ? -8.214 -10.688 -4.079 1.00 88.31 157 VAL A CA 1
ATOM 1270 C C . VAL A 1 157 ? -8.676 -9.269 -3.752 1.00 88.31 157 VAL A C 1
ATOM 1272 O O . VAL A 1 157 ? -9.173 -9.037 -2.650 1.00 88.31 157 VAL A O 1
ATOM 1275 N N . PHE A 1 158 ? -8.619 -8.354 -4.723 1.00 91.06 158 PHE A N 1
ATOM 1276 C CA . PHE A 1 158 ? -9.050 -6.969 -4.544 1.00 91.06 158 PHE A CA 1
ATOM 1277 C C . PHE A 1 158 ? -10.513 -6.872 -4.094 1.00 91.06 158 PHE A C 1
ATOM 1279 O O . PHE A 1 158 ? -10.824 -6.199 -3.114 1.00 91.06 158 PHE A O 1
ATOM 1286 N N . VAL A 1 159 ? -11.424 -7.587 -4.763 1.00 91.00 159 VAL A N 1
ATOM 1287 C CA . VAL A 1 159 ? -12.849 -7.620 -4.396 1.00 91.00 159 VAL A CA 1
ATOM 1288 C C . VAL A 1 159 ? -13.040 -8.182 -2.987 1.00 91.00 159 VAL A C 1
ATOM 1290 O O . VAL A 1 159 ? -13.822 -7.628 -2.214 1.00 91.00 159 VAL A O 1
ATOM 1293 N N . GLY A 1 160 ? -12.307 -9.241 -2.626 1.00 87.38 160 GLY A N 1
ATOM 1294 C CA . GLY A 1 160 ? -12.318 -9.797 -1.274 1.00 87.38 160 GLY A CA 1
ATOM 1295 C C . GLY A 1 160 ? -11.909 -8.767 -0.221 1.00 87.38 160 GLY A C 1
ATOM 1296 O O . GLY A 1 160 ? -12.573 -8.631 0.805 1.00 87.38 160 GLY A O 1
ATOM 1297 N N . GLN A 1 161 ? -10.873 -7.977 -0.493 1.00 89.06 161 GLN A N 1
ATOM 1298 C CA . GLN A 1 161 ? -10.406 -6.931 0.416 1.00 89.06 161 GLN A CA 1
ATOM 1299 C C . GLN A 1 161 ? -11.360 -5.751 0.517 1.00 89.06 161 GLN A C 1
ATOM 1301 O O . GLN A 1 161 ? -11.623 -5.280 1.622 1.00 89.06 161 GLN A O 1
ATOM 1306 N N . VAL A 1 162 ? -11.939 -5.311 -0.602 1.00 89.81 162 VAL A N 1
ATOM 1307 C CA . VAL A 1 162 ? -12.999 -4.294 -0.596 1.00 89.81 162 VAL A CA 1
ATOM 1308 C C . VAL A 1 162 ? -14.174 -4.775 0.255 1.00 89.81 162 VAL A C 1
ATOM 1310 O O . VAL A 1 162 ? -14.645 -4.034 1.114 1.00 89.81 162 VAL A O 1
ATOM 1313 N N . ALA A 1 163 ? -14.608 -6.027 0.083 1.00 87.25 163 ALA A N 1
ATOM 1314 C CA . ALA A 1 163 ? -15.680 -6.606 0.886 1.00 87.25 163 ALA A CA 1
ATOM 1315 C C . ALA A 1 163 ? -15.318 -6.645 2.380 1.00 87.25 163 ALA A C 1
ATOM 1317 O O . ALA A 1 163 ? -16.124 -6.216 3.204 1.00 87.25 163 ALA A O 1
ATOM 1318 N N . MET A 1 164 ? -14.103 -7.079 2.738 1.00 84.94 164 MET A N 1
ATOM 1319 C CA . MET A 1 164 ? -13.619 -7.052 4.126 1.00 84.94 164 MET A CA 1
ATOM 1320 C C . MET A 1 164 ? -13.616 -5.636 4.710 1.00 84.94 164 MET A C 1
ATOM 1322 O O . MET A 1 164 ? -14.061 -5.444 5.839 1.00 84.94 164 MET A O 1
ATOM 1326 N N . MET A 1 165 ? -13.191 -4.631 3.940 1.00 87.12 165 MET A N 1
ATOM 1327 C CA . MET A 1 165 ? -13.229 -3.231 4.366 1.00 87.12 165 MET A CA 1
ATOM 1328 C C . MET A 1 165 ? -14.657 -2.706 4.530 1.00 87.12 165 MET A C 1
ATOM 1330 O O . MET A 1 165 ? -14.942 -1.977 5.479 1.00 87.12 165 MET A O 1
ATOM 1334 N N . CYS A 1 166 ? -15.583 -3.095 3.655 1.00 86.88 166 CYS A N 1
ATOM 1335 C CA . CYS A 1 166 ? -16.997 -2.770 3.820 1.00 86.88 166 CYS A CA 1
ATOM 1336 C C . CYS A 1 166 ? -17.580 -3.424 5.078 1.00 86.88 166 CYS A C 1
ATOM 1338 O O . CYS A 1 166 ? -18.283 -2.751 5.830 1.00 86.88 166 CYS A O 1
ATOM 1340 N N . PHE A 1 167 ? -17.262 -4.696 5.342 1.00 84.81 167 PHE A N 1
ATOM 1341 C CA . PHE A 1 167 ? -17.679 -5.386 6.565 1.00 84.81 167 PHE A CA 1
ATOM 1342 C C . PHE A 1 167 ? -17.084 -4.749 7.813 1.00 84.81 167 PHE A C 1
ATOM 1344 O O . PHE A 1 167 ? -17.798 -4.581 8.793 1.00 84.81 167 PHE A O 1
ATOM 1351 N N . LEU A 1 168 ? -15.818 -4.338 7.766 1.00 84.38 168 LEU A N 1
ATOM 1352 C CA . LEU A 1 168 ? -15.169 -3.570 8.822 1.00 84.38 168 LEU A CA 1
ATOM 1353 C C . LEU A 1 168 ? -15.943 -2.284 9.121 1.00 84.38 168 LEU A C 1
ATOM 1355 O O . LEU A 1 168 ? -16.295 -2.024 10.269 1.00 84.38 168 LEU A O 1
ATOM 1359 N N . VAL A 1 169 ? -16.204 -1.473 8.094 1.00 85.75 169 VAL A N 1
ATOM 1360 C CA . VAL A 1 169 ? -16.914 -0.199 8.259 1.00 85.75 169 VAL A CA 1
ATOM 1361 C C . VAL A 1 169 ? -18.321 -0.446 8.784 1.00 85.75 169 VAL A C 1
ATOM 1363 O O . VAL A 1 169 ? -18.738 0.235 9.714 1.00 85.75 169 VAL A O 1
ATOM 1366 N N . TYR A 1 170 ? -19.029 -1.436 8.237 1.00 85.94 170 TYR A N 1
ATOM 1367 C CA . TYR A 1 170 ? -20.353 -1.826 8.707 1.00 85.94 170 TYR A CA 1
ATOM 1368 C C . TYR A 1 170 ? -20.326 -2.273 10.168 1.00 85.94 170 TYR A C 1
ATOM 1370 O O . TYR A 1 170 ? -21.130 -1.779 10.948 1.00 85.94 170 TYR A O 1
ATOM 1378 N N . TYR A 1 171 ? -19.380 -3.134 10.550 1.00 83.44 171 TYR A N 1
ATOM 1379 C CA . TYR A 1 171 ? -19.205 -3.604 11.920 1.00 83.44 171 TYR A CA 1
ATOM 1380 C C . TYR A 1 171 ? -18.960 -2.431 12.862 1.00 83.44 171 TYR A C 1
ATOM 1382 O O . TYR A 1 171 ? -19.689 -2.260 13.830 1.00 83.44 171 TYR A O 1
ATOM 1390 N N . LEU A 1 172 ? -17.997 -1.558 12.552 1.00 82.44 172 LEU A N 1
ATOM 1391 C CA . LEU A 1 172 ? -17.727 -0.361 13.351 1.00 82.44 172 LEU A CA 1
ATOM 1392 C C . LEU A 1 172 ? -18.933 0.589 13.398 1.00 82.44 172 LEU A C 1
ATOM 1394 O O . LEU A 1 172 ? -19.127 1.293 14.388 1.00 82.44 172 LEU A O 1
ATOM 1398 N N . TRP A 1 173 ? -19.746 0.627 12.345 1.00 84.44 173 TRP A N 1
ATOM 1399 C CA . TRP A 1 173 ? -20.925 1.480 12.268 1.00 84.44 173 TRP A CA 1
ATOM 1400 C C . TRP A 1 173 ? -22.124 0.921 13.033 1.00 84.44 173 TRP A C 1
ATOM 1402 O O . TRP A 1 173 ? -22.879 1.704 13.614 1.00 84.44 173 TRP A O 1
ATOM 1412 N N . SER A 1 174 ? -22.317 -0.401 13.031 1.00 81.56 174 SER A N 1
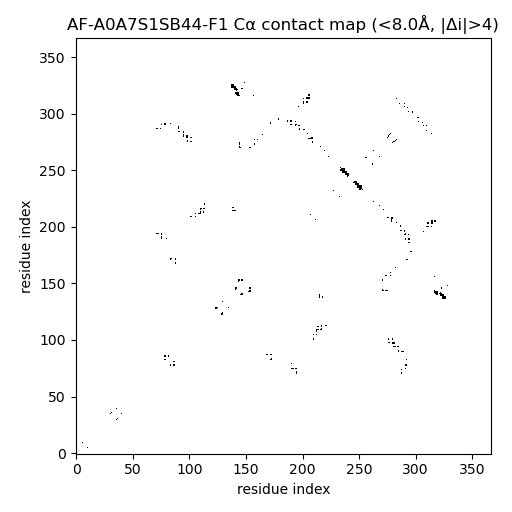ATOM 1413 C CA . SER A 1 174 ? -23.414 -1.044 13.743 1.00 81.56 174 SER A CA 1
ATOM 1414 C C . SER A 1 174 ? -23.253 -0.771 15.235 1.00 81.56 174 SER A C 1
ATOM 1416 O O . SER A 1 174 ? -22.211 -1.058 15.832 1.00 81.56 174 SER A O 1
ATOM 1418 N N . GLU A 1 175 ? -24.266 -0.122 15.805 1.00 63.16 175 GLU A N 1
ATOM 1419 C CA . GLU A 1 175 ? -24.388 0.116 17.237 1.00 63.16 175 GLU A CA 1
ATOM 1420 C C . GLU A 1 175 ? -24.700 -1.222 17.904 1.00 63.16 175 GLU A C 1
ATOM 1422 O O . GLU A 1 175 ? -25.835 -1.683 17.854 1.00 63.16 175 GLU A O 1
ATOM 1427 N N . GLU A 1 176 ? -23.694 -1.843 18.512 1.00 57.56 176 GLU A N 1
ATOM 1428 C CA . GLU A 1 176 ? -23.929 -2.738 19.641 1.00 57.56 176 GLU A CA 1
ATOM 1429 C C . GLU A 1 176 ? -23.530 -2.019 20.927 1.00 57.56 176 GLU A C 1
ATOM 1431 O O . GLU A 1 176 ? -22.599 -1.206 20.960 1.00 57.56 176 GLU A O 1
ATOM 1436 N N . ASP A 1 177 ? -24.363 -2.250 21.934 1.00 55.16 177 ASP A N 1
ATOM 1437 C CA . ASP A 1 177 ? -24.633 -1.380 23.062 1.00 55.16 177 ASP A CA 1
ATOM 1438 C C . ASP A 1 177 ? -23.413 -0.963 23.886 1.00 55.16 177 ASP A C 1
ATOM 1440 O O . ASP A 1 177 ? -22.404 -1.654 24.021 1.00 55.16 177 ASP A O 1
ATOM 1444 N N . THR A 1 178 ? -23.570 0.213 24.493 1.00 53.72 178 THR A N 1
ATOM 1445 C CA . THR A 1 178 ? -22.672 0.823 25.473 1.00 53.72 178 THR A CA 1
ATOM 1446 C C . THR A 1 178 ? -21.990 -0.203 26.385 1.00 53.72 178 THR A C 1
ATOM 1448 O O . THR A 1 178 ? -22.682 -1.016 27.007 1.00 53.72 178 THR A O 1
ATOM 1451 N N . PRO A 1 179 ? -20.655 -0.136 26.546 1.00 54.59 179 PRO A N 1
ATOM 1452 C CA . PRO A 1 179 ? -19.932 -1.057 27.407 1.00 54.59 179 PRO A CA 1
ATOM 1453 C C . PRO A 1 179 ? -20.501 -1.012 28.824 1.00 54.59 179 PRO A C 1
ATOM 1455 O O . PRO A 1 179 ? -20.669 0.066 29.400 1.00 54.59 179 PRO A O 1
ATOM 1458 N N . ARG A 1 180 ? -20.774 -2.191 29.400 1.00 60.94 180 ARG A N 1
ATOM 1459 C CA . ARG A 1 180 ? -21.140 -2.320 30.818 1.00 60.94 180 ARG A CA 1
ATOM 1460 C C . ARG A 1 180 ? -20.116 -1.548 31.652 1.00 60.94 180 ARG A C 1
ATOM 1462 O O . ARG A 1 180 ? -18.915 -1.796 31.539 1.00 60.94 180 ARG A O 1
ATOM 1469 N N . ASP A 1 181 ? -20.591 -0.646 32.511 1.00 65.56 181 ASP A N 1
ATOM 1470 C CA . ASP A 1 181 ? -19.783 0.327 33.267 1.00 65.56 181 ASP A CA 1
ATOM 1471 C C . ASP A 1 181 ? -18.565 -0.260 34.019 1.00 65.56 181 ASP A C 1
ATOM 1473 O O . ASP A 1 181 ? -17.620 0.471 34.326 1.00 65.56 181 ASP A O 1
ATOM 1477 N N . GLY A 1 182 ? -18.540 -1.573 34.277 1.00 66.62 182 GLY A N 1
ATOM 1478 C CA . GLY A 1 182 ? -17.437 -2.283 34.930 1.00 66.62 182 GLY A CA 1
ATOM 1479 C C . GLY A 1 182 ? -16.128 -2.405 34.132 1.00 66.62 182 GLY A C 1
ATOM 1480 O O . GLY A 1 182 ? -15.103 -2.722 34.730 1.00 66.62 182 GLY A O 1
ATOM 1481 N N . TYR A 1 183 ? -16.108 -2.131 32.821 1.00 69.38 183 TYR A N 1
ATOM 1482 C CA . TYR A 1 183 ? -14.935 -2.403 31.964 1.00 69.38 183 TYR A CA 1
ATOM 1483 C C . TYR A 1 183 ? -14.048 -1.188 31.638 1.00 69.38 183 TYR A C 1
ATOM 1485 O O . TYR A 1 183 ? -13.036 -1.329 30.947 1.00 69.38 183 TYR A O 1
ATOM 1493 N N . LYS A 1 184 ? -14.341 0.001 32.181 1.00 73.12 184 LYS A N 1
ATOM 1494 C CA . LYS A 1 184 ? -13.634 1.254 31.829 1.00 73.12 184 LYS A CA 1
ATOM 1495 C C . LYS A 1 184 ? -12.114 1.204 32.041 1.00 73.12 184 LYS A C 1
ATOM 1497 O O . LYS A 1 184 ? -11.363 1.772 31.252 1.00 73.12 184 LYS A O 1
ATOM 1502 N N . THR A 1 185 ? -11.633 0.536 33.092 1.00 76.50 185 THR A N 1
ATOM 1503 C CA . THR A 1 185 ? -10.184 0.414 33.358 1.00 76.50 185 THR A CA 1
ATOM 1504 C C . THR A 1 185 ? -9.497 -0.514 32.355 1.00 76.50 185 THR A C 1
ATOM 1506 O O . THR A 1 185 ? -8.398 -0.213 31.895 1.00 76.50 185 THR A O 1
ATOM 1509 N N . VAL A 1 186 ? -10.162 -1.606 31.972 1.00 77.06 186 VAL A N 1
ATOM 1510 C CA . VAL A 1 186 ? -9.642 -2.583 31.003 1.00 77.06 186 VAL A CA 1
ATOM 1511 C C . VAL A 1 186 ? -9.591 -1.970 29.600 1.00 77.06 186 VAL A C 1
ATOM 1513 O O . VAL A 1 186 ? -8.587 -2.104 28.908 1.00 77.06 186 VAL A O 1
ATOM 1516 N N . GLN A 1 187 ? -10.599 -1.182 29.223 1.00 76.81 187 GLN A N 1
ATOM 1517 C CA . GLN A 1 187 ? -10.622 -0.461 27.945 1.00 76.81 187 GLN A CA 1
ATOM 1518 C C . GLN A 1 187 ? -9.475 0.544 27.795 1.00 76.81 187 GLN A C 1
ATOM 1520 O O . GLN A 1 187 ? -8.888 0.654 26.721 1.00 76.81 187 GLN A O 1
ATOM 1525 N N . LYS A 1 188 ? -9.104 1.254 28.870 1.00 78.81 188 LYS A N 1
ATOM 1526 C CA . LYS A 1 188 ? -7.931 2.147 28.854 1.00 78.81 188 LYS A CA 1
ATOM 1527 C C . LYS A 1 188 ? -6.640 1.375 28.596 1.00 78.81 188 LYS A C 1
ATOM 1529 O O . LYS A 1 188 ? -5.796 1.844 27.836 1.00 78.81 188 LYS A O 1
ATOM 1534 N N . LEU A 1 189 ? -6.503 0.194 29.204 1.00 82.19 189 LEU A N 1
ATOM 1535 C CA . LEU A 1 189 ? -5.361 -0.684 28.970 1.00 82.19 189 LEU A CA 1
ATOM 1536 C C . LEU A 1 189 ? -5.340 -1.190 27.522 1.00 82.19 189 LEU A C 1
ATOM 1538 O O . LEU A 1 189 ? -4.294 -1.123 26.886 1.00 82.19 189 LEU A O 1
ATOM 1542 N N . TYR A 1 190 ? -6.475 -1.624 26.971 1.00 80.00 190 TYR A N 1
ATOM 1543 C CA . TYR A 1 190 ? -6.561 -2.044 25.568 1.00 80.00 190 TYR A CA 1
ATOM 1544 C C . TYR A 1 190 ? -6.257 -0.911 24.591 1.00 80.00 190 TYR A C 1
ATOM 1546 O O . TYR A 1 190 ? -5.525 -1.126 23.630 1.00 80.00 190 TYR A O 1
ATOM 1554 N N . CYS A 1 191 ? -6.727 0.307 24.864 1.00 81.06 191 CYS A N 1
ATOM 1555 C CA . CYS A 1 191 ? -6.382 1.478 24.064 1.00 81.06 191 CYS A CA 1
ATOM 1556 C C . CYS A 1 191 ? -4.870 1.767 24.118 1.00 81.06 191 CYS A C 1
ATOM 1558 O O . CYS A 1 191 ? -4.248 1.986 23.083 1.00 81.06 191 CYS A O 1
ATOM 1560 N N . ALA A 1 192 ? -4.234 1.664 25.289 1.00 82.38 192 ALA A N 1
ATOM 1561 C CA . ALA A 1 192 ? -2.780 1.803 25.393 1.00 82.38 192 ALA A CA 1
ATOM 1562 C C . ALA A 1 192 ? -2.023 0.687 24.640 1.00 82.38 192 ALA A C 1
ATOM 1564 O O . ALA A 1 192 ? -1.055 0.964 23.934 1.00 82.38 192 ALA A O 1
ATOM 1565 N N . LEU A 1 193 ? -2.482 -0.566 24.746 1.00 84.38 193 LEU A N 1
ATOM 1566 C CA . LEU A 1 193 ? -1.885 -1.718 24.058 1.00 84.38 193 LEU A CA 1
ATOM 1567 C C . LEU A 1 193 ? -2.117 -1.693 22.542 1.00 84.38 193 LEU A C 1
ATOM 1569 O O . LEU A 1 193 ? -1.303 -2.233 21.792 1.00 84.38 193 LEU A O 1
ATOM 1573 N N . SER A 1 194 ? -3.176 -1.027 22.079 1.00 85.12 194 SER A N 1
ATOM 1574 C CA . SER A 1 194 ? -3.471 -0.872 20.655 1.00 85.12 194 SER A CA 1
ATOM 1575 C C . SER A 1 194 ? -2.340 -0.177 19.900 1.00 85.12 194 SER A C 1
ATOM 1577 O O . SER A 1 194 ? -2.064 -0.549 18.768 1.00 85.12 194 SER A O 1
ATOM 1579 N N . ILE A 1 195 ? -1.610 0.743 20.541 1.00 86.12 195 ILE A N 1
ATOM 1580 C CA . ILE A 1 195 ? -0.446 1.412 19.946 1.00 86.12 195 ILE A CA 1
ATOM 1581 C C . ILE A 1 195 ? 0.633 0.384 19.597 1.00 86.12 195 ILE A C 1
ATOM 1583 O O . ILE A 1 195 ? 1.214 0.439 18.517 1.00 86.12 195 ILE A O 1
ATOM 1587 N N . CYS A 1 196 ? 0.888 -0.582 20.484 1.00 85.19 196 CYS A N 1
ATOM 1588 C CA . CYS A 1 196 ? 1.845 -1.652 20.214 1.00 85.19 196 CYS A CA 1
ATOM 1589 C C . CYS A 1 196 ? 1.380 -2.515 19.037 1.00 85.19 196 CYS A C 1
ATOM 1591 O O . CYS A 1 196 ? 2.182 -2.804 18.154 1.00 85.19 196 CYS A O 1
ATOM 1593 N N . VAL A 1 197 ? 0.091 -2.867 18.987 1.00 84.06 197 VAL A N 1
ATOM 1594 C CA . VAL A 1 197 ? -0.492 -3.629 17.870 1.00 84.06 197 VAL A CA 1
ATOM 1595 C C . VAL A 1 197 ? -0.394 -2.843 16.563 1.00 84.06 197 VAL A C 1
ATOM 1597 O O . VAL A 1 197 ? 0.031 -3.399 15.562 1.00 84.06 197 VAL A O 1
ATOM 1600 N N . GLN A 1 198 ? -0.700 -1.547 16.569 1.00 85.12 198 GLN A N 1
ATOM 1601 C CA . GLN A 1 198 ? -0.588 -0.666 15.406 1.00 85.12 198 GLN A CA 1
ATOM 1602 C C . GLN A 1 198 ? 0.850 -0.537 14.908 1.00 85.12 198 GLN A C 1
ATOM 1604 O O . GLN A 1 198 ? 1.072 -0.536 13.700 1.00 85.12 198 GLN A O 1
ATOM 1609 N N . VAL A 1 199 ? 1.826 -0.429 15.816 1.00 85.62 199 VAL A N 1
ATOM 1610 C CA . VAL A 1 199 ? 3.252 -0.375 15.464 1.00 85.62 199 VAL A CA 1
ATOM 1611 C C . VAL A 1 199 ? 3.708 -1.707 14.878 1.00 85.62 199 VAL A C 1
ATOM 1613 O O . VAL A 1 199 ? 4.368 -1.701 13.843 1.00 85.62 199 VAL A O 1
ATOM 1616 N N . ILE A 1 200 ? 3.331 -2.832 15.494 1.00 85.06 200 ILE A N 1
ATOM 1617 C CA . ILE A 1 200 ? 3.655 -4.170 14.983 1.00 85.06 200 ILE A CA 1
ATOM 1618 C C . ILE A 1 200 ? 3.011 -4.369 13.612 1.00 85.06 200 ILE A C 1
ATOM 1620 O O . ILE A 1 200 ? 3.725 -4.704 12.673 1.00 85.06 200 ILE A O 1
ATOM 1624 N N . ALA A 1 201 ? 1.718 -4.069 13.472 1.00 81.88 201 ALA A N 1
ATOM 1625 C CA . ALA A 1 201 ? 1.008 -4.120 12.201 1.00 81.88 201 ALA A CA 1
ATOM 1626 C C . ALA A 1 201 ? 1.718 -3.258 11.158 1.00 81.88 201 ALA A C 1
ATOM 1628 O O . ALA A 1 201 ? 2.141 -3.787 10.146 1.00 81.88 201 ALA A O 1
ATOM 1629 N N . SER A 1 202 ? 1.999 -1.987 11.453 1.00 82.12 202 SER A N 1
ATOM 1630 C CA . SER A 1 202 ? 2.726 -1.089 10.537 1.00 82.12 202 SER A CA 1
ATOM 1631 C C . SER A 1 202 ? 4.156 -1.549 10.207 1.00 82.12 202 SER A C 1
ATOM 1633 O O . SER A 1 202 ? 4.748 -1.051 9.257 1.00 82.12 202 SER A O 1
ATOM 1635 N N . SER A 1 203 ? 4.753 -2.429 11.018 1.00 81.62 203 SER A N 1
ATOM 1636 C CA . SER A 1 203 ? 6.092 -2.985 10.776 1.00 81.62 203 SER A CA 1
ATOM 1637 C C . SER A 1 203 ? 6.078 -4.309 10.014 1.00 81.62 203 SER A C 1
ATOM 1639 O O . SER A 1 203 ? 7.079 -4.655 9.396 1.00 81.62 203 SER A O 1
ATOM 1641 N N . GLN A 1 204 ? 4.970 -5.048 10.098 1.00 80.00 204 GLN A N 1
ATOM 1642 C CA . GLN A 1 204 ? 4.758 -6.320 9.406 1.00 80.00 204 GLN A CA 1
ATOM 1643 C C . GLN A 1 204 ? 4.038 -6.132 8.078 1.00 80.00 204 GLN A C 1
ATOM 1645 O O . GLN A 1 204 ? 4.174 -6.964 7.188 1.00 80.00 204 GLN A O 1
ATOM 1650 N N . THR A 1 205 ? 3.332 -5.011 7.921 1.00 78.94 205 THR A N 1
ATOM 1651 C CA . THR A 1 205 ? 2.789 -4.612 6.637 1.00 78.94 205 THR A CA 1
ATOM 1652 C C . THR A 1 205 ? 3.859 -4.632 5.570 1.00 78.94 205 THR A C 1
ATOM 1654 O O . THR A 1 205 ? 4.958 -4.121 5.792 1.00 78.94 205 THR A O 1
ATOM 1657 N N . GLY A 1 206 ? 3.508 -5.238 4.433 1.00 77.88 206 GLY A N 1
ATOM 1658 C CA . GLY A 1 206 ? 4.371 -5.331 3.266 1.00 77.88 206 GLY A CA 1
ATOM 1659 C C . GLY A 1 206 ? 4.807 -3.961 2.747 1.00 77.88 206 GLY A C 1
ATOM 1660 O O . GLY A 1 206 ? 4.515 -2.915 3.332 1.00 77.88 206 GLY A O 1
ATOM 1661 N N . ALA A 1 207 ? 5.529 -3.980 1.628 1.00 82.62 207 ALA A N 1
ATOM 1662 C CA . ALA A 1 207 ? 5.963 -2.769 0.944 1.00 82.62 207 ALA A CA 1
ATOM 1663 C C . ALA A 1 207 ? 4.791 -1.784 0.796 1.00 82.62 207 ALA A C 1
ATOM 1665 O O . ALA A 1 207 ? 3.705 -2.154 0.349 1.00 82.62 207 ALA A O 1
ATOM 1666 N N . SER A 1 208 ? 5.007 -0.530 1.195 1.00 86.75 208 SER A N 1
ATOM 1667 C CA . SER A 1 208 ? 4.006 0.504 0.957 1.00 86.75 208 SER A CA 1
ATOM 1668 C C . SER A 1 208 ? 3.918 0.772 -0.541 1.00 86.75 208 SER A C 1
ATOM 1670 O O . SER A 1 208 ? 4.903 0.593 -1.259 1.00 86.75 208 SER A O 1
ATOM 1672 N N . PHE A 1 209 ? 2.795 1.311 -1.022 1.00 89.88 209 PHE A N 1
ATOM 1673 C CA . PHE A 1 209 ? 2.681 1.685 -2.439 1.00 89.88 209 PHE A CA 1
ATOM 1674 C C . PHE A 1 209 ? 3.848 2.572 -2.929 1.00 89.88 209 PHE A C 1
ATOM 1676 O O . PHE A 1 209 ? 4.276 2.484 -4.078 1.00 89.88 209 PHE A O 1
ATOM 1683 N N . TYR A 1 210 ? 4.418 3.405 -2.050 1.00 87.56 210 TYR A N 1
ATOM 1684 C CA . TYR A 1 210 ? 5.575 4.238 -2.381 1.00 87.56 210 TYR A CA 1
ATOM 1685 C C . TYR A 1 210 ? 6.842 3.448 -2.699 1.00 87.56 210 TYR A C 1
ATOM 1687 O O . TYR A 1 210 ? 7.636 3.897 -3.527 1.00 87.56 210 TYR A O 1
ATOM 1695 N N . ASP A 1 211 ? 7.033 2.310 -2.041 1.00 87.19 211 ASP A N 1
ATOM 1696 C CA . ASP A 1 211 ? 8.164 1.417 -2.278 1.00 87.19 211 ASP A CA 1
ATOM 1697 C C . ASP A 1 211 ? 8.006 0.692 -3.626 1.00 87.19 211 ASP A C 1
ATOM 1699 O O . ASP A 1 211 ? 8.993 0.317 -4.252 1.00 87.19 211 ASP A O 1
ATOM 1703 N N . GLU A 1 212 ? 6.771 0.594 -4.129 1.00 90.19 212 GLU A N 1
ATOM 1704 C CA . GLU A 1 212 ? 6.438 0.012 -5.431 1.00 90.19 212 GLU A CA 1
ATOM 1705 C C . GLU A 1 212 ? 6.548 0.998 -6.602 1.00 90.19 212 GLU A C 1
ATOM 1707 O O . GLU A 1 212 ? 6.482 0.587 -7.759 1.00 90.19 212 GLU A O 1
ATOM 1712 N N . ILE A 1 213 ? 6.717 2.302 -6.355 1.00 89.94 213 ILE A N 1
ATOM 1713 C CA . ILE A 1 213 ? 6.794 3.309 -7.430 1.00 89.94 213 ILE A CA 1
ATOM 1714 C C . ILE A 1 213 ? 7.845 2.965 -8.497 1.00 89.94 213 ILE A C 1
ATOM 1716 O O . ILE A 1 213 ? 7.510 3.067 -9.678 1.00 89.94 213 ILE A O 1
ATOM 1720 N N . PRO A 1 214 ? 9.078 2.539 -8.151 1.00 88.00 214 PRO A N 1
ATOM 1721 C CA . PRO A 1 214 ? 10.067 2.161 -9.158 1.00 88.00 214 PRO A CA 1
ATOM 1722 C C . PRO A 1 214 ? 9.601 0.996 -10.039 1.00 88.00 214 PRO A C 1
ATOM 1724 O O . PRO A 1 214 ? 9.857 1.003 -11.241 1.00 88.00 214 PRO A O 1
ATOM 1727 N N . PHE A 1 215 ? 8.882 0.024 -9.462 1.00 89.06 215 PHE A N 1
ATOM 1728 C CA . PHE A 1 215 ? 8.275 -1.077 -10.213 1.00 89.06 215 PHE A CA 1
ATOM 1729 C C . PHE A 1 215 ? 7.261 -0.529 -11.223 1.00 89.06 215 PHE A C 1
ATOM 1731 O O . PHE A 1 215 ? 7.355 -0.811 -12.417 1.00 89.06 215 PHE A O 1
ATOM 1738 N N . TRP A 1 216 ? 6.310 0.287 -10.758 1.00 90.88 216 TRP A N 1
ATOM 1739 C CA . TRP A 1 216 ? 5.229 0.801 -11.602 1.00 90.88 216 TRP A CA 1
ATOM 1740 C C . TRP A 1 216 ? 5.731 1.755 -12.687 1.00 90.88 216 TRP A C 1
ATOM 1742 O O . TRP A 1 216 ? 5.229 1.708 -13.809 1.00 90.88 216 TRP A O 1
ATOM 1752 N N . ALA A 1 217 ? 6.744 2.571 -12.385 1.00 88.75 217 ALA A N 1
ATOM 1753 C CA . ALA A 1 217 ? 7.394 3.438 -13.362 1.00 88.75 217 ALA A CA 1
ATOM 1754 C C . ALA A 1 217 ? 8.051 2.620 -14.483 1.00 88.75 217 ALA A C 1
ATOM 1756 O O . ALA A 1 217 ? 7.855 2.920 -15.659 1.00 88.75 217 ALA A O 1
ATOM 1757 N N . GLU A 1 218 ? 8.753 1.540 -14.136 1.00 84.94 218 GLU A N 1
ATOM 1758 C CA . GLU A 1 218 ? 9.409 0.684 -15.123 1.00 84.94 218 GLU A CA 1
ATOM 1759 C C . GLU A 1 218 ? 8.400 -0.095 -15.983 1.00 84.94 218 GLU A C 1
ATOM 1761 O O . GLU A 1 218 ? 8.570 -0.183 -17.199 1.00 84.94 218 GLU A O 1
ATOM 1766 N N . VAL A 1 219 ? 7.305 -0.598 -15.400 1.00 84.62 219 VAL A N 1
ATOM 1767 C CA . VAL A 1 219 ? 6.228 -1.246 -16.173 1.00 84.62 219 VAL A CA 1
ATOM 1768 C C . VAL A 1 219 ? 5.533 -0.249 -17.104 1.00 84.62 219 VAL A C 1
ATOM 1770 O O . VAL A 1 219 ? 5.291 -0.568 -18.268 1.00 84.62 219 VAL A O 1
ATOM 1773 N N . HIS A 1 220 ? 5.241 0.965 -16.627 1.00 87.38 220 HIS A N 1
ATOM 1774 C CA . HIS A 1 220 ? 4.671 2.030 -17.455 1.00 87.38 220 HIS A CA 1
ATOM 1775 C C . HIS A 1 220 ? 5.590 2.386 -18.629 1.00 87.38 220 HIS A C 1
ATOM 1777 O O . HIS A 1 220 ? 5.119 2.543 -19.755 1.00 87.38 220 HIS A O 1
ATOM 1783 N N . ARG A 1 221 ? 6.903 2.447 -18.389 1.00 82.31 221 ARG A N 1
ATOM 1784 C CA . ARG A 1 221 ? 7.910 2.687 -19.423 1.00 82.31 221 ARG A CA 1
ATOM 1785 C C . ARG A 1 221 ? 7.922 1.575 -20.470 1.00 82.31 221 ARG A C 1
ATOM 1787 O O . ARG A 1 221 ? 7.810 1.867 -21.653 1.00 82.31 221 ARG A O 1
ATOM 1794 N N . MET A 1 222 ? 7.971 0.308 -20.046 1.00 78.56 222 MET A N 1
ATOM 1795 C CA . MET A 1 222 ? 7.896 -0.841 -20.962 1.00 78.56 222 MET A CA 1
ATOM 1796 C C . MET A 1 222 ? 6.622 -0.812 -21.813 1.00 78.56 222 MET A C 1
ATOM 1798 O O . MET A 1 222 ? 6.668 -1.084 -23.009 1.00 78.56 222 MET A O 1
ATOM 1802 N N . TRP A 1 223 ? 5.491 -0.445 -21.208 1.00 82.88 223 TRP A N 1
ATOM 1803 C CA . TRP A 1 223 ? 4.218 -0.302 -21.908 1.00 82.88 223 TRP A CA 1
ATOM 1804 C C . TRP A 1 223 ? 4.232 0.842 -22.935 1.00 82.88 223 TRP A C 1
ATOM 1806 O O . TRP A 1 223 ? 3.783 0.661 -24.068 1.00 82.88 223 TRP A O 1
ATOM 1816 N N . LYS A 1 224 ? 4.775 2.006 -22.557 1.00 82.62 224 LYS A N 1
ATOM 1817 C CA . LYS A 1 224 ? 4.936 3.181 -23.426 1.00 82.62 224 LYS A CA 1
ATOM 1818 C C . LYS A 1 224 ? 5.827 2.837 -24.622 1.00 82.62 224 LYS A C 1
ATOM 1820 O O . LYS A 1 224 ? 5.404 3.051 -25.756 1.00 82.62 224 LYS A O 1
ATOM 1825 N N . ASP A 1 225 ? 6.994 2.244 -24.373 1.00 75.81 225 ASP A N 1
ATOM 1826 C CA . ASP A 1 225 ? 7.950 1.820 -25.403 1.00 75.81 225 ASP A CA 1
ATOM 1827 C C . ASP A 1 225 ? 7.310 0.828 -26.387 1.00 75.81 225 ASP A C 1
ATOM 1829 O O . ASP A 1 225 ? 7.391 1.038 -27.592 1.00 75.81 225 ASP A O 1
ATOM 1833 N N . ASP A 1 226 ? 6.586 -0.189 -25.903 1.00 70.88 226 ASP A N 1
ATOM 1834 C CA . ASP A 1 226 ? 5.899 -1.174 -26.754 1.00 70.88 226 ASP A CA 1
ATOM 1835 C C . ASP A 1 226 ? 4.802 -0.547 -27.634 1.00 70.88 226 ASP A C 1
ATOM 1837 O O . ASP A 1 226 ? 4.566 -1.001 -28.758 1.00 70.88 226 ASP A O 1
ATOM 1841 N N . ILE A 1 227 ? 4.095 0.475 -27.139 1.00 64.69 227 ILE A N 1
ATOM 1842 C CA . ILE A 1 227 ? 3.097 1.211 -27.929 1.00 64.69 227 ILE A CA 1
ATOM 1843 C C . ILE A 1 227 ? 3.776 2.073 -28.980 1.00 64.69 227 ILE A C 1
ATOM 1845 O O . ILE A 1 227 ? 3.330 2.071 -30.127 1.00 64.69 227 ILE A O 1
ATOM 1849 N N . PHE A 1 228 ? 4.835 2.794 -28.613 1.00 54.66 228 PHE A N 1
ATOM 1850 C CA . PHE A 1 228 ? 5.586 3.603 -29.565 1.00 54.66 228 PHE A CA 1
ATOM 1851 C C . PHE A 1 228 ? 6.232 2.727 -30.630 1.00 54.66 228 PHE A C 1
ATOM 1853 O O . PHE A 1 228 ? 6.091 3.039 -31.810 1.00 54.66 228 PHE A O 1
ATOM 1860 N N . ASP A 1 229 ? 6.827 1.597 -30.258 1.00 60.97 229 ASP A N 1
ATOM 1861 C CA . ASP A 1 229 ? 7.381 0.629 -31.198 1.00 60.97 229 ASP A CA 1
ATOM 1862 C C . ASP A 1 229 ? 6.292 0.036 -32.091 1.00 60.97 229 ASP A C 1
ATOM 1864 O O . ASP A 1 229 ? 6.501 -0.065 -33.289 1.00 60.97 229 ASP A O 1
ATOM 1868 N N . LYS A 1 230 ? 5.096 -0.287 -31.589 1.00 57.41 230 LYS A N 1
ATOM 1869 C CA . LYS A 1 230 ? 3.993 -0.754 -32.455 1.00 57.41 230 LYS A CA 1
ATOM 1870 C C . LYS A 1 230 ? 3.408 0.342 -33.349 1.00 57.41 230 LYS A C 1
ATOM 1872 O O . LYS A 1 230 ? 2.933 0.038 -34.439 1.00 57.41 230 LYS A O 1
ATOM 1877 N N . ALA A 1 231 ? 3.405 1.594 -32.895 1.00 52.66 231 ALA A N 1
ATOM 1878 C CA . ALA A 1 231 ? 2.883 2.734 -33.648 1.00 52.66 231 ALA A CA 1
ATOM 1879 C C . ALA A 1 231 ? 3.871 3.239 -34.712 1.00 52.66 231 ALA A C 1
ATOM 1881 O O . ALA A 1 231 ? 3.446 3.772 -35.735 1.00 52.66 231 ALA A O 1
ATOM 1882 N N . THR A 1 232 ? 5.175 3.080 -34.475 1.00 50.19 232 THR A N 1
ATOM 1883 C CA . THR A 1 232 ? 6.246 3.547 -35.371 1.00 50.19 232 THR A CA 1
ATOM 1884 C C . THR A 1 232 ? 6.849 2.422 -36.207 1.00 50.19 232 THR A C 1
ATOM 1886 O O . THR A 1 232 ? 7.120 2.630 -37.389 1.00 50.19 232 THR A O 1
ATOM 1889 N N . ASN A 1 233 ? 6.977 1.214 -35.655 1.00 41.22 233 ASN A N 1
ATOM 1890 C CA . ASN A 1 233 ? 7.354 0.013 -36.387 1.00 41.22 233 ASN A CA 1
ATOM 1891 C C . ASN A 1 233 ? 6.094 -0.727 -36.849 1.00 41.22 233 ASN A C 1
ATOM 1893 O O . ASN A 1 233 ? 5.709 -1.783 -36.340 1.00 41.22 233 ASN A O 1
ATOM 1897 N N . GLU A 1 234 ? 5.527 -0.241 -37.951 1.00 46.56 234 GLU A N 1
ATOM 1898 C CA . GLU A 1 234 ? 5.168 -1.165 -39.022 1.00 46.56 234 GLU A CA 1
ATOM 1899 C C . GLU A 1 234 ? 6.473 -1.912 -39.358 1.00 46.56 234 GLU A C 1
ATOM 1901 O O . GLU A 1 234 ? 7.294 -1.412 -40.126 1.00 46.56 234 GLU A O 1
ATOM 1906 N N . TYR A 1 235 ? 6.758 -3.023 -38.660 1.00 41.94 235 TYR A N 1
ATOM 1907 C CA . TYR A 1 235 ? 7.976 -3.806 -38.860 1.00 41.94 235 TYR A CA 1
ATOM 1908 C C . TYR A 1 235 ? 7.957 -4.319 -40.299 1.00 41.94 235 TYR A C 1
ATOM 1910 O O . TYR A 1 235 ? 7.421 -5.381 -40.608 1.00 41.94 235 TYR A O 1
ATOM 1918 N N . ARG A 1 236 ? 8.531 -3.527 -41.202 1.00 43.50 236 ARG A N 1
ATOM 1919 C CA . ARG A 1 236 ? 8.838 -3.917 -42.566 1.00 43.50 236 ARG A CA 1
ATOM 1920 C C . ARG A 1 236 ? 9.972 -4.919 -42.468 1.00 43.50 236 ARG A C 1
ATOM 1922 O O . ARG A 1 236 ? 11.143 -4.558 -42.528 1.00 43.50 236 ARG A O 1
ATOM 1929 N N . LEU A 1 237 ? 9.617 -6.182 -42.263 1.00 45.53 237 LEU A N 1
ATOM 1930 C CA . LEU A 1 237 ? 10.530 -7.289 -42.480 1.00 45.53 237 LEU A CA 1
ATOM 1931 C C . LEU A 1 237 ? 10.899 -7.256 -43.963 1.00 45.53 237 LEU A C 1
ATOM 1933 O O . LEU A 1 237 ? 10.119 -7.636 -44.836 1.00 45.53 237 LEU A O 1
ATOM 1937 N N . VAL A 1 238 ? 12.080 -6.712 -44.242 1.00 46.09 238 VAL A N 1
ATOM 1938 C CA . VAL A 1 238 ? 12.694 -6.773 -45.562 1.00 46.09 238 VAL A CA 1
ATOM 1939 C C . VAL A 1 238 ? 13.251 -8.183 -45.695 1.00 46.09 238 VAL A C 1
ATOM 1941 O O . VAL A 1 238 ? 14.379 -8.457 -45.291 1.00 46.09 238 VAL A O 1
ATOM 1944 N N . VAL A 1 239 ? 12.425 -9.101 -46.192 1.00 54.72 239 VAL A N 1
ATOM 1945 C CA . VAL A 1 239 ? 12.872 -10.456 -46.505 1.00 54.72 239 VAL A CA 1
ATOM 1946 C C . VAL A 1 239 ? 13.387 -10.425 -47.944 1.00 54.72 239 VAL A C 1
ATOM 1948 O O . VAL A 1 239 ? 12.618 -10.094 -48.852 1.00 54.72 239 VAL A O 1
ATOM 1951 N N . PRO A 1 240 ? 14.677 -10.706 -48.190 1.00 49.28 240 PRO A N 1
ATOM 1952 C CA . PRO A 1 240 ? 15.167 -10.857 -49.551 1.00 49.28 240 PRO A CA 1
ATOM 1953 C C . PRO A 1 240 ? 14.461 -12.059 -50.178 1.00 49.28 240 PRO A C 1
ATOM 1955 O O . PRO A 1 240 ? 14.529 -13.171 -49.651 1.00 49.28 240 PRO A O 1
ATOM 1958 N N . ASN A 1 241 ? 13.746 -11.829 -51.278 1.00 57.75 241 ASN A N 1
ATOM 1959 C CA . ASN A 1 241 ? 13.091 -12.903 -52.001 1.00 57.75 241 ASN A CA 1
ATOM 1960 C C . ASN A 1 241 ? 14.172 -13.727 -52.714 1.00 57.75 241 ASN A C 1
ATOM 1962 O O . ASN A 1 241 ? 14.861 -13.206 -53.595 1.00 57.75 241 ASN A O 1
ATOM 1966 N N . SER A 1 242 ? 14.349 -14.990 -52.318 1.00 62.84 242 SER A N 1
ATOM 1967 C CA . SER A 1 242 ? 15.421 -15.858 -52.832 1.00 62.84 242 SER A CA 1
ATOM 1968 C C . SER A 1 242 ? 15.350 -16.070 -54.340 1.00 62.84 242 SER A C 1
ATOM 1970 O O . SER A 1 242 ? 16.374 -16.327 -54.969 1.00 62.84 242 SER A O 1
ATOM 1972 N N . ASP A 1 243 ? 14.156 -15.925 -54.911 1.00 71.06 243 ASP A N 1
ATOM 1973 C CA . ASP A 1 243 ? 13.877 -16.348 -56.280 1.00 71.06 243 ASP A CA 1
ATOM 1974 C C . ASP A 1 243 ? 13.950 -15.185 -57.278 1.00 71.06 243 ASP A C 1
ATOM 1976 O O . ASP A 1 243 ? 14.191 -15.402 -58.463 1.00 71.06 243 ASP A O 1
ATOM 1980 N N . THR A 1 244 ? 13.786 -13.941 -56.811 1.00 73.56 244 THR A N 1
ATOM 1981 C CA . THR A 1 244 ? 13.819 -12.745 -57.672 1.00 73.56 244 THR A CA 1
ATOM 1982 C C . THR A 1 244 ? 14.964 -11.787 -57.357 1.00 73.56 244 THR A C 1
ATOM 1984 O O . THR A 1 244 ? 15.249 -10.906 -58.162 1.00 73.56 244 THR A O 1
ATOM 1987 N N . GLY A 1 245 ? 15.629 -11.926 -56.204 1.00 66.81 245 GLY A N 1
ATOM 1988 C CA . GLY A 1 245 ? 16.648 -10.977 -55.743 1.00 66.81 245 GLY A CA 1
ATOM 1989 C C . GLY A 1 245 ? 16.088 -9.609 -55.325 1.00 66.81 245 GLY A C 1
ATOM 1990 O O . GLY A 1 245 ? 16.851 -8.739 -54.909 1.00 66.81 245 GLY A O 1
ATOM 1991 N N . GLU A 1 246 ? 14.770 -9.413 -55.401 1.00 63.41 246 GLU A N 1
ATOM 1992 C CA . GLU A 1 246 ? 14.100 -8.189 -54.971 1.00 63.41 246 GLU A CA 1
ATOM 1993 C C . GLU A 1 246 ? 13.737 -8.255 -53.483 1.00 63.41 246 GLU A C 1
ATOM 1995 O O . GLU A 1 246 ? 13.353 -9.294 -52.936 1.00 63.41 246 GLU A O 1
ATOM 2000 N N . THR A 1 247 ? 13.853 -7.118 -52.807 1.00 47.66 247 THR A N 1
ATOM 2001 C CA . THR A 1 247 ? 13.455 -6.954 -51.412 1.00 47.66 247 THR A CA 1
ATOM 2002 C C . THR A 1 247 ? 11.940 -6.811 -51.323 1.00 47.66 247 THR A C 1
ATOM 2004 O O . THR A 1 247 ? 11.387 -5.735 -51.546 1.00 47.66 247 THR A O 1
ATOM 2007 N N . MET A 1 248 ? 11.241 -7.894 -50.970 1.00 48.31 248 MET A N 1
ATOM 2008 C CA . MET A 1 248 ? 9.812 -7.804 -50.686 1.00 48.31 248 MET A CA 1
ATOM 2009 C C . MET A 1 248 ? 9.613 -7.279 -49.263 1.00 48.31 248 MET A C 1
ATOM 2011 O O . MET A 1 248 ? 10.039 -7.884 -48.279 1.00 48.31 248 MET A O 1
ATOM 2015 N N . ILE A 1 249 ? 8.953 -6.127 -49.156 1.00 50.28 249 ILE A N 1
ATOM 2016 C CA . ILE A 1 249 ? 8.494 -5.585 -47.880 1.00 50.28 249 ILE A CA 1
ATOM 2017 C C . ILE A 1 249 ? 7.234 -6.362 -47.503 1.00 50.28 249 ILE A C 1
ATOM 2019 O O . ILE A 1 249 ? 6.128 -6.020 -47.927 1.00 50.28 249 ILE A O 1
ATOM 2023 N N . ARG A 1 250 ? 7.395 -7.438 -46.728 1.00 47.34 250 ARG A N 1
ATOM 2024 C CA . ARG A 1 250 ? 6.249 -8.165 -46.187 1.00 47.34 250 ARG A CA 1
ATOM 2025 C C . ARG A 1 250 ? 5.818 -7.468 -44.904 1.00 47.34 250 ARG A C 1
ATOM 2027 O O . ARG A 1 250 ? 6.467 -7.575 -43.868 1.00 47.34 250 ARG A O 1
ATOM 2034 N N . SER A 1 251 ? 4.719 -6.730 -45.004 1.00 46.09 251 SER A N 1
ATOM 2035 C CA . SER A 1 251 ? 3.949 -6.274 -43.851 1.00 46.09 251 SER A CA 1
ATOM 2036 C C . SER A 1 251 ? 3.282 -7.506 -43.231 1.00 46.09 251 SER A C 1
ATOM 2038 O O . SER A 1 251 ? 2.153 -7.866 -43.561 1.00 46.09 251 SER A O 1
ATOM 2040 N N . GLU A 1 252 ? 4.019 -8.237 -42.392 1.00 49.22 252 GLU A N 1
ATOM 2041 C CA . GLU A 1 252 ? 3.373 -9.133 -41.441 1.00 49.22 252 GLU A CA 1
ATOM 2042 C C . GLU A 1 252 ? 2.735 -8.244 -40.387 1.00 49.22 252 GLU A C 1
ATOM 2044 O O . GLU A 1 252 ? 3.387 -7.737 -39.472 1.00 49.22 252 GLU A O 1
ATOM 2049 N N . ARG A 1 253 ? 1.426 -8.030 -40.545 1.00 45.16 253 ARG A N 1
ATOM 2050 C CA . ARG A 1 253 ? 0.577 -7.617 -39.439 1.00 45.16 253 ARG A CA 1
ATOM 2051 C C . ARG A 1 253 ? 0.855 -8.637 -38.341 1.00 45.16 253 ARG A C 1
ATOM 2053 O O . ARG A 1 253 ? 0.527 -9.808 -38.494 1.00 45.16 253 ARG A O 1
ATOM 2060 N N . SER A 1 254 ? 1.574 -8.213 -37.307 1.00 45.00 254 SER A N 1
ATOM 2061 C CA . SER A 1 254 ? 1.741 -8.982 -36.082 1.00 45.00 254 SER A CA 1
ATOM 2062 C C . SER A 1 254 ? 0.332 -9.179 -35.540 1.00 45.00 254 SER A C 1
ATOM 2064 O O . SER A 1 254 ? -0.185 -8.305 -34.843 1.00 45.00 254 SER A O 1
ATOM 2066 N N . ASP A 1 255 ? -0.326 -10.259 -35.965 1.00 43.09 255 ASP A N 1
ATOM 2067 C CA . ASP A 1 255 ? -1.568 -10.733 -35.384 1.00 43.09 255 ASP A CA 1
ATOM 2068 C C . ASP A 1 255 ? -1.240 -10.912 -33.908 1.00 43.09 255 ASP A C 1
ATOM 2070 O O . ASP A 1 255 ? -0.403 -11.735 -33.524 1.00 43.09 255 ASP A O 1
ATOM 2074 N N . GLY A 1 256 ? -1.731 -9.945 -33.132 1.00 41.53 256 GLY A N 1
ATOM 2075 C CA . GLY A 1 256 ? -1.100 -9.525 -31.895 1.00 41.53 256 GLY A CA 1
ATOM 2076 C C . GLY A 1 256 ? -0.857 -10.708 -30.983 1.00 41.53 256 GLY A C 1
ATOM 2077 O O . GLY A 1 256 ? -1.800 -11.430 -30.698 1.00 41.53 256 GLY A O 1
ATOM 2078 N N . ILE A 1 257 ? 0.406 -10.884 -30.570 1.00 43.50 257 ILE A N 1
ATOM 2079 C CA . ILE A 1 257 ? 0.882 -11.605 -29.377 1.00 43.50 257 ILE A CA 1
ATOM 2080 C C . ILE A 1 257 ? -0.269 -12.359 -28.683 1.00 43.50 257 ILE A C 1
ATOM 2082 O O . ILE A 1 257 ? -0.798 -11.899 -27.680 1.00 43.50 257 ILE A O 1
ATOM 2086 N N . ALA A 1 258 ? -0.710 -13.490 -29.242 1.00 39.19 258 ALA A N 1
ATOM 2087 C CA . ALA A 1 258 ? -1.993 -14.116 -28.891 1.00 39.19 258 ALA A CA 1
ATOM 2088 C C . ALA A 1 258 ? -1.952 -14.899 -27.560 1.00 39.19 258 ALA A C 1
ATOM 2090 O O . ALA A 1 258 ? -2.532 -15.971 -27.424 1.00 39.19 258 ALA A O 1
ATOM 2091 N N . GLY A 1 259 ? -1.229 -14.394 -26.563 1.00 42.25 259 GLY A N 1
ATOM 2092 C CA . GLY A 1 259 ? -1.051 -15.074 -25.278 1.00 42.25 259 GLY A CA 1
ATOM 2093 C C . GLY A 1 259 ? -0.568 -14.190 -24.133 1.00 42.25 259 GLY A C 1
ATOM 2094 O O . GLY A 1 259 ? -0.631 -14.616 -22.985 1.00 42.25 259 GLY A O 1
ATOM 2095 N N . PHE A 1 260 ? -0.138 -12.963 -24.421 1.00 44.69 260 PHE A N 1
ATOM 2096 C CA . PHE A 1 260 ? -0.247 -11.864 -23.472 1.00 44.69 260 PHE A CA 1
ATOM 2097 C C . PHE A 1 260 ? -1.382 -11.025 -24.012 1.00 44.69 260 PHE A C 1
ATOM 2099 O O . PHE A 1 260 ? -1.256 -10.511 -25.123 1.00 44.69 260 PHE A O 1
ATOM 2106 N N . PHE A 1 261 ? -2.486 -10.906 -23.269 1.00 45.16 261 PHE A N 1
ATOM 2107 C CA . PHE A 1 261 ? -3.423 -9.820 -23.539 1.00 45.16 261 PHE A CA 1
ATOM 2108 C C . PHE A 1 261 ? -2.570 -8.568 -23.774 1.00 45.16 261 PHE A C 1
ATOM 2110 O O . PHE A 1 261 ? -1.643 -8.355 -22.979 1.00 45.16 261 PHE A O 1
ATOM 2117 N N . PRO A 1 262 ? -2.766 -7.807 -24.875 1.00 57.44 262 PRO A N 1
ATOM 2118 C CA . PRO A 1 262 ? -2.139 -6.496 -24.968 1.00 57.44 262 PRO A CA 1
ATOM 2119 C C . PRO A 1 262 ? -2.414 -5.859 -23.620 1.00 57.44 262 PRO A C 1
ATOM 2121 O O . PRO A 1 262 ? -3.560 -5.887 -23.190 1.00 57.44 262 PRO A O 1
ATOM 2124 N N . LEU A 1 263 ? -1.358 -5.501 -22.891 1.00 64.31 263 LEU A N 1
ATOM 2125 C CA . LEU A 1 263 ? -1.475 -5.045 -21.517 1.00 64.31 263 LEU A CA 1
ATOM 2126 C C . LEU A 1 263 ? -2.267 -3.746 -21.622 1.00 64.31 263 LEU A C 1
ATOM 2128 O O . LEU A 1 263 ? -1.733 -2.701 -21.999 1.00 64.31 263 LEU A O 1
ATOM 2132 N N . GLU A 1 264 ? -3.588 -3.879 -21.534 1.00 79.81 264 GLU A N 1
ATOM 2133 C CA . GLU A 1 264 ? -4.482 -2.812 -21.919 1.00 79.81 264 GLU A CA 1
ATOM 2134 C C . GLU A 1 264 ? -4.259 -1.729 -20.885 1.00 79.81 264 GLU A C 1
ATOM 2136 O O . GLU A 1 264 ? -4.002 -2.014 -19.712 1.00 79.81 264 GLU A O 1
ATOM 2141 N N . TRP A 1 265 ? -4.297 -0.474 -21.317 1.00 82.12 265 TRP A N 1
ATOM 2142 C CA . TRP A 1 265 ? -4.004 0.639 -20.421 1.00 82.12 265 TRP A CA 1
ATOM 2143 C C . TRP A 1 265 ? -4.844 0.542 -19.131 1.00 82.12 265 TRP A C 1
ATOM 2145 O O . TRP A 1 265 ? -4.344 0.823 -18.045 1.00 82.12 265 TRP A O 1
ATOM 2155 N N . TYR A 1 266 ? -6.084 0.049 -19.226 1.00 86.56 266 TYR A N 1
ATOM 2156 C CA . TYR A 1 266 ? -6.954 -0.155 -18.073 1.00 86.56 266 TYR A CA 1
ATOM 2157 C C . TYR A 1 266 ? -6.483 -1.258 -17.111 1.00 86.56 266 TYR A C 1
ATOM 2159 O O . TYR A 1 266 ? -6.765 -1.144 -15.924 1.00 86.56 266 TYR A O 1
ATOM 2167 N N . ASP A 1 267 ? -5.794 -2.311 -17.569 1.00 86.88 267 ASP A N 1
ATOM 2168 C CA . ASP A 1 267 ? -5.295 -3.387 -16.694 1.00 86.88 267 ASP A CA 1
ATOM 2169 C C . ASP A 1 267 ? -4.102 -2.873 -15.886 1.00 86.88 267 ASP A C 1
ATOM 2171 O O . ASP A 1 267 ? -4.076 -3.001 -14.662 1.00 86.88 267 ASP A O 1
ATOM 2175 N N . LEU A 1 268 ? -3.174 -2.168 -16.547 1.00 89.31 268 LEU A N 1
ATOM 2176 C CA . LEU A 1 268 ? -2.057 -1.503 -15.874 1.00 89.31 268 LEU A CA 1
ATOM 2177 C C . LEU A 1 268 ? -2.559 -0.523 -14.810 1.00 89.31 268 LEU A C 1
ATOM 2179 O O . LEU A 1 268 ? -2.227 -0.651 -13.632 1.00 89.31 268 LEU A O 1
ATOM 2183 N N . TRP A 1 269 ? -3.384 0.446 -15.212 1.00 89.88 269 TRP A N 1
ATOM 2184 C CA . TRP A 1 269 ? -3.868 1.479 -14.298 1.00 89.88 269 TRP A CA 1
ATOM 2185 C C . TRP A 1 269 ? -4.853 0.933 -13.262 1.00 89.88 269 TRP A C 1
ATOM 2187 O O . TRP A 1 269 ? -4.889 1.432 -12.138 1.00 89.88 269 TRP A O 1
ATOM 2197 N N . GLY A 1 270 ? -5.599 -0.122 -13.592 1.00 92.50 270 GLY A N 1
ATOM 2198 C CA . GLY A 1 270 ? -6.449 -0.846 -12.652 1.00 92.50 270 GLY A CA 1
ATOM 2199 C C . GLY A 1 270 ? -5.639 -1.513 -11.543 1.00 92.50 270 GLY A C 1
ATOM 2200 O O . GLY A 1 270 ? -5.990 -1.383 -10.372 1.00 92.50 270 GLY A O 1
ATOM 2201 N N . ARG A 1 271 ? -4.519 -2.163 -11.880 1.00 93.38 271 ARG A N 1
ATOM 2202 C CA . ARG A 1 271 ? -3.602 -2.777 -10.904 1.00 93.38 271 ARG A CA 1
ATOM 2203 C C . ARG A 1 271 ? -2.851 -1.746 -10.071 1.00 93.38 271 ARG A C 1
ATOM 2205 O O . ARG A 1 271 ? -2.762 -1.918 -8.859 1.00 93.38 271 ARG A O 1
ATOM 2212 N N . VAL A 1 272 ? -2.381 -0.659 -10.691 1.00 92.38 272 VAL A N 1
ATOM 2213 C CA . VAL A 1 272 ? -1.790 0.487 -9.976 1.00 92.38 272 VAL A CA 1
ATOM 2214 C C . VAL A 1 272 ? -2.798 1.054 -8.975 1.00 92.38 272 VAL A C 1
ATOM 2216 O O . VAL A 1 272 ? -2.463 1.262 -7.813 1.00 92.38 272 VAL A O 1
ATOM 2219 N N . GLY A 1 273 ? -4.045 1.263 -9.407 1.00 93.06 273 GLY A N 1
ATOM 2220 C CA . GLY A 1 273 ? -5.126 1.756 -8.557 1.00 93.06 273 GLY A CA 1
ATOM 2221 C C . GLY A 1 273 ? -5.475 0.797 -7.418 1.00 93.06 273 GLY A C 1
ATOM 2222 O O . GLY A 1 273 ? -5.641 1.242 -6.285 1.00 93.06 273 GLY A O 1
ATOM 2223 N N . ALA A 1 274 ? -5.540 -0.508 -7.692 1.00 93.94 274 ALA A N 1
ATOM 2224 C CA . ALA A 1 274 ? -5.780 -1.530 -6.677 1.00 93.94 274 ALA A CA 1
ATOM 2225 C C . ALA A 1 274 ? -4.644 -1.582 -5.643 1.00 93.94 274 ALA A C 1
ATOM 2227 O O . ALA A 1 274 ? -4.924 -1.507 -4.449 1.00 93.94 274 ALA A O 1
ATOM 2228 N N . SER A 1 275 ? -3.382 -1.605 -6.088 1.00 93.12 275 SER A N 1
ATOM 2229 C CA . SER A 1 275 ? -2.215 -1.556 -5.197 1.00 93.12 275 SER A CA 1
ATOM 2230 C C . SER A 1 275 ? -2.216 -0.284 -4.343 1.00 93.12 275 SER A C 1
ATOM 2232 O O . SER A 1 275 ? -2.081 -0.351 -3.125 1.00 93.12 275 SER A O 1
ATOM 2234 N N . LEU A 1 276 ? -2.479 0.881 -4.944 1.00 92.69 276 LEU A N 1
ATOM 2235 C CA . LEU A 1 276 ? -2.576 2.150 -4.220 1.00 92.69 276 LEU A CA 1
ATOM 2236 C C . LEU A 1 276 ? -3.679 2.131 -3.151 1.00 92.69 276 LEU A C 1
ATOM 2238 O O . LEU A 1 276 ? -3.465 2.573 -2.020 1.00 92.69 276 LEU A O 1
ATOM 2242 N N . LEU A 1 277 ? -4.873 1.649 -3.503 1.00 92.50 277 LEU A N 1
ATOM 2243 C CA . LEU A 1 277 ? -5.995 1.583 -2.570 1.00 92.50 277 LEU A CA 1
ATOM 2244 C C . LEU A 1 277 ? -5.708 0.614 -1.426 1.00 92.50 277 LEU A C 1
ATOM 2246 O O . LEU A 1 277 ? -5.960 0.948 -0.273 1.00 92.50 277 LEU A O 1
ATOM 2250 N N . VAL A 1 278 ? -5.160 -0.558 -1.718 1.00 91.50 278 VAL A N 1
ATOM 2251 C CA . VAL A 1 278 ? -4.969 -1.609 -0.720 1.00 91.50 278 VAL A CA 1
ATOM 2252 C C . VAL A 1 278 ? -3.740 -1.330 0.148 1.00 91.50 278 VAL A C 1
ATOM 2254 O O . VAL A 1 278 ? -3.878 -1.127 1.358 1.00 91.50 278 VAL A O 1
ATOM 2257 N N . ASN A 1 279 ? -2.569 -1.193 -0.478 1.00 89.81 279 ASN A N 1
ATOM 2258 C CA . ASN A 1 279 ? -1.264 -1.041 0.184 1.00 89.81 279 ASN A CA 1
ATOM 2259 C C . ASN A 1 279 ? -1.009 0.383 0.699 1.00 89.81 279 ASN A C 1
ATOM 2261 O O . ASN A 1 279 ? 0.075 0.697 1.193 1.00 89.81 279 ASN A O 1
ATOM 2265 N N . SER A 1 280 ? -1.985 1.282 0.558 1.00 89.38 280 SER A N 1
ATOM 2266 C CA . SER A 1 280 ? -1.939 2.581 1.219 1.00 89.38 280 SER A CA 1
ATOM 2267 C C . SER A 1 280 ? -3.214 2.891 1.985 1.00 89.38 280 SER A C 1
ATOM 2269 O O . SER A 1 280 ? -3.169 3.079 3.201 1.00 89.38 280 SER A O 1
ATOM 2271 N N . VAL A 1 281 ? -4.369 2.926 1.316 1.00 90.31 281 VAL A N 1
ATOM 2272 C CA . VAL A 1 281 ? -5.607 3.406 1.950 1.00 90.31 281 VAL A CA 1
ATOM 2273 C C . VAL A 1 281 ? -6.177 2.381 2.927 1.00 90.31 281 VAL A C 1
ATOM 2275 O O . VAL A 1 281 ? -6.454 2.730 4.074 1.00 90.31 281 VAL A O 1
ATOM 2278 N N . PHE A 1 282 ? -6.345 1.124 2.512 1.00 91.00 282 PHE A N 1
ATOM 2279 C CA . PHE A 1 282 ? -6.945 0.084 3.354 1.00 91.00 282 PHE A CA 1
ATOM 2280 C C . PHE A 1 282 ? -6.037 -0.276 4.516 1.00 91.00 282 PHE A C 1
ATOM 2282 O O . PHE A 1 282 ? -6.501 -0.344 5.651 1.00 91.00 282 PHE A O 1
ATOM 2289 N N . GLN A 1 283 ? -4.740 -0.410 4.259 1.00 88.31 283 GLN A N 1
ATOM 2290 C CA . GLN A 1 283 ? -3.744 -0.600 5.303 1.00 88.31 283 GLN A CA 1
ATOM 2291 C C . GLN A 1 283 ? -3.789 0.522 6.352 1.00 88.31 283 GLN A C 1
ATOM 2293 O O . GLN A 1 283 ? -3.852 0.249 7.552 1.00 88.31 283 GLN A O 1
ATOM 2298 N N . HIS A 1 284 ? -3.826 1.789 5.922 1.00 88.00 284 HIS A N 1
ATOM 2299 C CA . HIS A 1 284 ? -3.933 2.934 6.833 1.00 88.00 284 HIS A CA 1
ATOM 2300 C C . HIS A 1 284 ? -5.253 2.924 7.616 1.00 88.00 284 HIS A C 1
ATOM 2302 O O . HIS A 1 284 ? -5.258 3.127 8.832 1.00 88.00 284 HIS A O 1
ATOM 2308 N N . ALA A 1 285 ? -6.368 2.624 6.947 1.00 87.94 285 ALA A N 1
ATOM 2309 C CA . ALA A 1 285 ? -7.678 2.496 7.576 1.00 87.94 285 ALA A CA 1
ATOM 2310 C C . ALA A 1 285 ? -7.705 1.387 8.639 1.00 87.94 285 ALA A C 1
ATOM 2312 O O . ALA A 1 285 ? -8.206 1.616 9.738 1.00 87.94 285 ALA A O 1
ATOM 2313 N N . LEU A 1 286 ? -7.136 0.215 8.337 1.00 88.00 286 LEU A N 1
ATOM 2314 C CA . LEU A 1 286 ? -7.041 -0.919 9.256 1.00 88.00 286 LEU A CA 1
ATOM 2315 C C . LEU A 1 286 ? -6.246 -0.548 10.503 1.00 88.00 286 LEU A C 1
ATOM 2317 O O . LEU A 1 286 ? -6.738 -0.747 11.612 1.00 88.00 286 LEU A O 1
ATOM 2321 N N . VAL A 1 287 ? -5.068 0.063 10.336 1.00 87.56 287 VAL A N 1
ATOM 2322 C CA . VAL A 1 287 ? -4.238 0.513 11.463 1.00 87.56 287 VAL A CA 1
ATOM 2323 C C . VAL A 1 287 ? -4.999 1.519 12.332 1.00 87.56 287 VAL A C 1
ATOM 2325 O O . VAL A 1 287 ? -5.024 1.379 13.557 1.00 87.56 287 VAL A O 1
ATOM 2328 N N . LEU A 1 288 ? -5.677 2.502 11.734 1.00 86.31 288 LEU A N 1
ATOM 2329 C CA . LEU A 1 288 ? -6.476 3.475 12.487 1.00 86.31 288 LEU A CA 1
ATOM 2330 C C . LEU A 1 288 ? -7.729 2.868 13.134 1.00 86.31 288 LEU A C 1
ATOM 2332 O O . LEU A 1 288 ? -8.188 3.392 14.150 1.00 86.31 288 LEU A O 1
ATOM 2336 N N . ALA A 1 289 ? -8.274 1.784 12.584 1.00 86.75 289 ALA A N 1
ATOM 2337 C CA . ALA A 1 289 ? -9.440 1.088 13.117 1.00 86.75 289 ALA A CA 1
ATOM 2338 C C . ALA A 1 289 ? -9.116 0.199 14.329 1.00 86.75 289 ALA A C 1
ATOM 2340 O O . ALA A 1 289 ? -10.008 -0.034 15.146 1.00 86.75 289 ALA A O 1
ATOM 2341 N N . VAL A 1 290 ? -7.863 -0.254 14.493 1.00 86.56 290 VAL A N 1
ATOM 2342 C CA . VAL A 1 290 ? -7.425 -1.121 15.611 1.00 86.56 290 VAL A CA 1
ATOM 2343 C C . VAL A 1 290 ? -7.954 -0.668 16.983 1.00 86.56 290 VAL A C 1
ATOM 2345 O O . VAL A 1 290 ? -8.533 -1.489 17.686 1.00 86.56 290 VAL A O 1
ATOM 2348 N N . PRO A 1 291 ? -7.855 0.605 17.402 1.00 80.69 291 PRO A N 1
ATOM 2349 C CA . PRO A 1 291 ? -8.310 1.017 18.728 1.00 80.69 291 PRO A CA 1
ATOM 2350 C C . PRO A 1 291 ? -9.826 0.874 18.878 1.00 80.69 291 PRO A C 1
ATOM 2352 O O . PRO A 1 291 ? -10.306 0.501 19.942 1.00 80.69 291 PRO A O 1
ATOM 2355 N N . LEU A 1 292 ? -10.583 1.120 17.803 1.00 82.88 292 LEU A N 1
ATOM 2356 C CA . LEU A 1 292 ? -12.040 0.994 17.801 1.00 82.88 292 LEU A CA 1
ATOM 2357 C C . LEU A 1 292 ? -12.476 -0.465 17.940 1.00 82.88 292 LEU A C 1
ATOM 2359 O O . LEU A 1 292 ? -13.432 -0.740 18.660 1.00 82.88 292 LEU A O 1
ATOM 2363 N N . PHE A 1 293 ? -11.752 -1.390 17.305 1.00 80.88 293 PHE A N 1
ATOM 2364 C CA . PHE A 1 293 ? -11.948 -2.822 17.518 1.00 80.88 293 PHE A CA 1
ATOM 2365 C C . PHE A 1 293 ? -11.722 -3.202 18.971 1.00 80.88 293 PHE A C 1
ATOM 2367 O O . PHE A 1 293 ? -12.594 -3.781 19.610 1.00 80.88 293 PHE A O 1
ATOM 2374 N N . LEU A 1 294 ? -10.572 -2.809 19.515 1.00 77.19 294 LEU A N 1
ATOM 2375 C CA . LEU A 1 294 ? -10.166 -3.207 20.855 1.00 77.19 294 LEU A CA 1
ATOM 2376 C C . LEU A 1 294 ? -11.060 -2.617 21.955 1.00 77.19 294 LEU A C 1
ATOM 2378 O O . LEU A 1 294 ? -11.158 -3.189 23.038 1.00 77.19 294 LEU A O 1
ATOM 2382 N N . LEU A 1 295 ? -11.747 -1.504 21.684 1.00 77.62 295 LEU A N 1
ATOM 2383 C CA . LEU A 1 295 ? -12.746 -0.934 22.591 1.00 77.62 295 LEU A CA 1
ATOM 2384 C C . LEU A 1 295 ? -14.046 -1.751 22.666 1.00 77.62 295 LEU A C 1
ATOM 2386 O O . LEU A 1 295 ? -14.767 -1.628 23.658 1.00 77.62 295 LEU A O 1
ATOM 2390 N N . ARG A 1 296 ? -14.337 -2.569 21.648 1.00 78.62 296 ARG A N 1
ATOM 2391 C CA . ARG A 1 296 ? -15.558 -3.389 21.544 1.00 78.62 296 ARG A CA 1
ATOM 2392 C C . ARG A 1 296 ? -15.395 -4.816 22.045 1.00 78.62 296 ARG A C 1
ATOM 2394 O O . ARG A 1 296 ? -16.362 -5.563 22.092 1.00 78.62 296 ARG A O 1
ATOM 2401 N N . ILE A 1 297 ? -14.181 -5.196 22.408 1.00 78.19 297 ILE A N 1
ATOM 2402 C CA . ILE A 1 297 ? -13.866 -6.566 22.770 1.00 78.19 297 ILE A CA 1
ATOM 2403 C C . ILE A 1 297 ? -14.349 -6.879 24.187 1.00 78.19 297 ILE A C 1
ATOM 2405 O O . ILE A 1 297 ? -13.990 -6.202 25.152 1.00 78.19 297 ILE A O 1
ATOM 2409 N N . GLU A 1 298 ? -15.141 -7.944 24.304 1.00 77.75 298 GLU A N 1
ATOM 2410 C CA . GLU A 1 298 ? -15.685 -8.411 25.581 1.00 77.75 298 GLU A CA 1
ATOM 2411 C C . GLU A 1 298 ? -14.686 -9.274 26.370 1.00 77.75 298 GLU A C 1
ATOM 2413 O O . GLU A 1 298 ? -14.759 -9.340 27.601 1.00 77.75 298 GLU A O 1
ATOM 2418 N N . SER A 1 299 ? -13.729 -9.918 25.684 1.00 79.19 299 SER A N 1
ATOM 2419 C CA . SER A 1 299 ? -12.772 -10.845 26.295 1.00 79.19 299 SER A CA 1
ATOM 2420 C C . SER A 1 299 ? -11.314 -10.611 25.877 1.00 79.19 299 SER A C 1
ATOM 2422 O O . SER A 1 299 ? -11.000 -10.301 24.732 1.00 79.19 299 SER A O 1
ATOM 2424 N N . CYS A 1 300 ? -10.368 -10.861 26.789 1.00 74.44 300 CYS A N 1
ATOM 2425 C CA . CYS A 1 300 ? -8.935 -10.803 26.469 1.00 74.44 300 CYS A CA 1
ATOM 2426 C C . CYS A 1 300 ? -8.520 -11.765 25.339 1.00 74.44 300 CYS A C 1
ATOM 2428 O O . CYS A 1 300 ? -7.478 -11.561 24.724 1.00 74.44 300 CYS A O 1
ATOM 2430 N N . PHE A 1 301 ? -9.278 -12.839 25.100 1.00 76.06 301 PHE A N 1
ATOM 2431 C CA . PHE A 1 301 ? -8.965 -13.802 24.046 1.00 76.06 301 PHE A CA 1
ATOM 2432 C C . PHE A 1 301 ? -9.377 -13.276 22.668 1.00 76.06 301 PHE A C 1
ATOM 2434 O O . PHE A 1 301 ? -8.608 -13.402 21.714 1.00 76.06 301 PHE A O 1
ATOM 2441 N N . ASP A 1 302 ? -10.526 -12.605 22.584 1.00 74.38 302 ASP A N 1
ATOM 2442 C CA . ASP A 1 302 ? -10.972 -11.951 21.351 1.00 74.38 302 ASP A CA 1
ATOM 2443 C C . ASP A 1 302 ? -10.012 -10.826 20.948 1.00 74.38 302 ASP A C 1
ATOM 2445 O O . ASP A 1 302 ? -9.709 -10.682 19.771 1.00 74.38 302 ASP A O 1
ATOM 2449 N N . PHE A 1 303 ? -9.396 -10.135 21.919 1.00 73.62 303 PHE A N 1
ATOM 2450 C CA . PHE A 1 303 ? -8.301 -9.185 21.665 1.00 73.62 303 PHE A CA 1
ATOM 2451 C C . PHE A 1 303 ? -7.168 -9.812 20.857 1.00 73.62 303 PHE A C 1
ATOM 2453 O O . PHE A 1 303 ? -6.712 -9.242 19.868 1.00 73.62 303 PHE A O 1
ATOM 2460 N N . VAL A 1 304 ? -6.696 -10.985 21.281 1.00 76.00 304 VAL A N 1
ATOM 2461 C CA . VAL A 1 304 ? -5.583 -11.662 20.610 1.00 76.00 304 VAL A CA 1
ATOM 2462 C C . VAL A 1 304 ? -6.017 -12.137 19.228 1.00 76.00 304 VAL A C 1
ATOM 2464 O O . VAL A 1 304 ? -5.276 -11.949 18.267 1.00 76.00 304 VAL A O 1
ATOM 2467 N N . LYS A 1 305 ? -7.220 -12.708 19.112 1.00 79.81 305 LYS A N 1
ATOM 2468 C CA . LYS A 1 305 ? -7.780 -13.174 17.839 1.00 79.81 305 LYS A CA 1
ATOM 2469 C C . LYS A 1 305 ? -7.908 -12.034 16.827 1.00 79.81 305 LYS A C 1
ATOM 2471 O O . LYS A 1 305 ? -7.466 -12.192 15.692 1.00 79.81 305 LYS A O 1
ATOM 2476 N N . ASP A 1 306 ? -8.451 -10.895 17.242 1.00 75.50 306 ASP A N 1
ATOM 2477 C CA . ASP A 1 306 ? -8.668 -9.742 16.371 1.00 75.50 306 ASP A CA 1
ATOM 2478 C C . ASP A 1 306 ? -7.342 -9.071 15.999 1.00 75.50 306 ASP A C 1
ATOM 2480 O O . ASP A 1 306 ? -7.129 -8.731 14.837 1.00 75.50 306 ASP A O 1
ATOM 2484 N N . ALA A 1 307 ? -6.398 -8.960 16.941 1.00 73.12 307 ALA A N 1
ATOM 2485 C CA . ALA A 1 307 ? -5.055 -8.464 16.648 1.00 73.12 307 ALA A CA 1
ATOM 2486 C C . ALA A 1 307 ? -4.327 -9.363 15.632 1.00 73.12 307 ALA A C 1
ATOM 2488 O O . ALA A 1 307 ? -3.742 -8.857 14.678 1.00 73.12 307 ALA A O 1
ATOM 2489 N N . VAL A 1 308 ? -4.397 -10.689 15.793 1.00 77.19 308 VAL A N 1
ATOM 2490 C CA . VAL A 1 308 ? -3.811 -11.649 14.842 1.00 77.19 308 VAL A CA 1
ATOM 2491 C C . VAL A 1 308 ? -4.508 -11.581 13.484 1.00 77.19 308 VAL A C 1
ATOM 2493 O O . VAL A 1 308 ? -3.833 -11.634 12.460 1.00 77.19 308 VAL A O 1
ATOM 2496 N N . ALA A 1 309 ? -5.833 -11.424 13.451 1.00 79.69 309 ALA A N 1
ATOM 2497 C CA . ALA A 1 309 ? -6.575 -11.274 12.204 1.00 79.69 309 ALA A CA 1
ATOM 2498 C C . ALA A 1 309 ? -6.156 -10.010 11.440 1.00 79.69 309 ALA A C 1
ATOM 2500 O O . ALA A 1 309 ? -5.951 -10.078 10.231 1.00 79.69 309 ALA A O 1
ATOM 2501 N N . VAL A 1 310 ? -5.961 -8.881 12.133 1.00 73.94 310 VAL A N 1
ATOM 2502 C CA . VAL A 1 310 ? -5.450 -7.643 11.521 1.00 73.94 310 VAL A CA 1
ATOM 2503 C C . VAL A 1 310 ? -4.064 -7.858 10.914 1.00 73.94 310 VAL A C 1
ATOM 2505 O O . VAL A 1 310 ? -3.841 -7.453 9.776 1.00 73.94 310 VAL A O 1
ATOM 2508 N N . LEU A 1 311 ? -3.153 -8.520 11.637 1.00 74.50 311 LEU A N 1
ATOM 2509 C CA . LEU A 1 311 ? -1.820 -8.845 11.115 1.00 74.50 311 LEU A CA 1
ATOM 2510 C C . LEU A 1 311 ? -1.902 -9.768 9.892 1.00 74.50 311 LEU A C 1
ATOM 2512 O O . LEU A 1 311 ? -1.221 -9.539 8.902 1.00 74.50 311 LEU A O 1
ATOM 2516 N N . TYR A 1 312 ? -2.791 -10.762 9.921 1.00 79.06 312 TYR A N 1
ATOM 2517 C CA . TYR A 1 312 ? -2.948 -11.693 8.809 1.00 79.06 312 TYR A CA 1
ATOM 2518 C C . TYR A 1 312 ? -3.522 -11.031 7.554 1.00 79.06 312 TYR A C 1
ATOM 2520 O O . TYR A 1 312 ? -3.018 -11.276 6.466 1.00 79.06 312 TYR A O 1
ATOM 2528 N N . VAL A 1 313 ? -4.555 -10.187 7.683 1.00 76.38 313 VAL A N 1
ATOM 2529 C CA . VAL A 1 313 ? -5.182 -9.489 6.540 1.00 76.38 313 VAL A CA 1
ATOM 2530 C C . VAL A 1 313 ? -4.158 -8.668 5.765 1.00 76.38 313 VAL A C 1
ATOM 2532 O O . VAL A 1 313 ? -4.203 -8.621 4.539 1.00 76.38 313 VAL A O 1
ATOM 2535 N N . VAL A 1 314 ? -3.225 -8.064 6.488 1.00 69.81 314 VAL A N 1
ATOM 2536 C CA . VAL A 1 314 ? -2.119 -7.296 5.932 1.00 69.81 314 VAL A CA 1
ATOM 2537 C C . VAL A 1 314 ? -1.137 -8.160 5.120 1.00 69.81 314 VAL A C 1
ATOM 2539 O O . VAL A 1 314 ? -0.554 -7.680 4.149 1.00 69.81 314 VAL A O 1
ATOM 2542 N N . ASP A 1 315 ? -0.961 -9.428 5.485 1.00 76.62 315 ASP A N 1
ATOM 2543 C CA . ASP A 1 315 ? -0.017 -10.336 4.825 1.00 76.62 315 ASP A CA 1
ATOM 2544 C C . ASP A 1 315 ? -0.601 -11.010 3.568 1.00 76.62 315 ASP A C 1
ATOM 2546 O O . ASP A 1 315 ? 0.150 -11.539 2.747 1.00 76.62 315 ASP A O 1
ATOM 2550 N N . VAL A 1 316 ? -1.929 -10.981 3.377 1.00 77.44 316 VAL A N 1
ATOM 2551 C CA . VAL A 1 316 ? -2.622 -11.672 2.266 1.00 77.44 316 VAL A CA 1
ATOM 2552 C C . VAL A 1 316 ? -2.157 -11.197 0.879 1.00 77.44 316 VAL A C 1
ATOM 2554 O O . VAL A 1 316 ? -2.183 -11.979 -0.077 1.00 77.44 316 VAL A O 1
ATOM 2557 N N . ASP A 1 317 ? -1.696 -9.951 0.754 1.00 74.19 317 ASP A N 1
ATOM 2558 C CA . ASP A 1 317 ? -1.260 -9.370 -0.526 1.00 74.19 317 ASP A CA 1
ATOM 2559 C C . ASP A 1 317 ? 0.140 -9.780 -0.974 1.00 74.19 317 ASP A C 1
ATOM 2561 O O . ASP A 1 317 ? 0.494 -9.617 -2.151 1.00 74.19 317 ASP A O 1
ATOM 2565 N N . GLN A 1 318 ? 0.950 -10.307 -0.058 1.00 80.62 318 GLN A N 1
ATOM 2566 C CA . GLN A 1 318 ? 2.325 -10.662 -0.366 1.00 80.62 318 GLN A CA 1
ATOM 2567 C C . GLN A 1 318 ? 2.369 -11.923 -1.236 1.00 80.62 318 GLN A C 1
ATOM 2569 O O . GLN A 1 318 ? 1.604 -12.881 -1.061 1.00 80.62 318 GLN A O 1
ATOM 2574 N N . LEU A 1 319 ? 3.278 -11.944 -2.213 1.00 72.94 319 LEU A N 1
ATOM 2575 C CA . LEU A 1 319 ? 3.571 -13.180 -2.928 1.00 72.94 319 LEU A CA 1
ATOM 2576 C C . LEU A 1 319 ? 4.399 -14.108 -2.027 1.00 72.94 319 LEU A C 1
ATOM 2578 O O . LEU A 1 319 ? 5.314 -13.648 -1.348 1.00 72.94 319 LEU A O 1
ATOM 2582 N N . PRO A 1 320 ? 4.163 -15.433 -2.070 1.00 68.69 320 PRO A N 1
ATOM 2583 C CA . PRO A 1 320 ? 4.951 -16.388 -1.288 1.00 68.69 320 PRO A CA 1
ATOM 2584 C C . PRO A 1 320 ? 6.434 -16.416 -1.697 1.00 68.69 320 PRO A C 1
ATOM 2586 O O . PRO A 1 320 ? 7.279 -16.847 -0.918 1.00 68.69 320 PRO A O 1
ATOM 2589 N N . ALA A 1 321 ? 6.753 -15.977 -2.919 1.00 71.38 321 ALA A N 1
ATOM 2590 C CA . ALA A 1 321 ? 8.114 -15.744 -3.381 1.00 71.38 321 ALA A CA 1
ATOM 2591 C C . ALA A 1 321 ? 8.122 -14.656 -4.473 1.00 71.38 321 ALA A C 1
ATOM 2593 O O . ALA A 1 321 ? 7.237 -14.686 -5.339 1.00 71.38 321 ALA A O 1
ATOM 2594 N N . PRO A 1 322 ? 9.121 -13.752 -4.489 1.00 72.88 322 PRO A N 1
ATOM 2595 C CA . PRO A 1 322 ? 9.285 -12.779 -5.561 1.00 72.88 322 PRO A CA 1
ATOM 2596 C C . PRO A 1 322 ? 9.435 -13.473 -6.917 1.00 72.88 322 PRO A C 1
ATOM 2598 O O . PRO A 1 322 ? 10.215 -14.421 -7.066 1.00 72.88 322 PRO A O 1
ATOM 2601 N N . LYS A 1 323 ? 8.699 -13.007 -7.928 1.00 72.06 323 LYS A N 1
ATOM 2602 C CA . LYS A 1 323 ? 8.787 -13.535 -9.298 1.00 72.06 323 LYS A CA 1
ATOM 2603 C C . LYS A 1 323 ? 9.531 -12.544 -10.181 1.00 72.06 323 LYS A C 1
ATOM 2605 O O . LYS A 1 323 ? 9.162 -11.378 -10.263 1.00 72.06 323 LYS A O 1
ATOM 2610 N N . GLN A 1 324 ? 10.562 -13.000 -10.889 1.00 68.50 324 GLN A N 1
ATOM 2611 C CA . GLN A 1 324 ? 11.256 -12.149 -11.857 1.00 68.50 324 GLN A CA 1
ATOM 2612 C C . GLN A 1 324 ? 10.349 -11.874 -13.058 1.00 68.50 324 GLN A C 1
ATOM 2614 O O . GLN A 1 324 ? 10.002 -12.794 -13.801 1.00 68.50 324 GLN A O 1
ATOM 2619 N N . PHE A 1 325 ? 10.034 -10.600 -13.286 1.00 63.25 325 PHE A N 1
ATOM 2620 C CA . PHE A 1 325 ? 9.219 -10.155 -14.414 1.00 63.25 325 PHE A CA 1
ATOM 2621 C C . PHE A 1 325 ? 9.861 -10.574 -15.747 1.00 63.25 325 PHE A C 1
ATOM 2623 O O . PHE A 1 325 ? 9.195 -11.098 -16.634 1.00 63.25 325 PHE A O 1
ATOM 2630 N N . ARG A 1 326 ? 11.197 -10.500 -15.846 1.00 56.91 326 ARG A N 1
ATOM 2631 C CA . ARG A 1 326 ? 11.962 -10.886 -17.046 1.00 56.91 326 ARG A CA 1
ATOM 2632 C C . ARG A 1 326 ? 11.786 -12.356 -17.444 1.00 56.91 326 ARG A C 1
ATOM 2634 O O . ARG A 1 326 ? 11.630 -12.649 -18.623 1.00 56.91 326 ARG A O 1
ATOM 2641 N N . GLN A 1 327 ? 11.714 -13.283 -16.485 1.00 56.81 327 GLN A N 1
ATOM 2642 C CA . GLN A 1 327 ? 11.504 -14.705 -16.797 1.00 56.81 327 GLN A CA 1
ATOM 2643 C C . GLN A 1 327 ? 10.132 -14.971 -17.424 1.00 56.81 327 GLN A C 1
ATOM 2645 O O . GLN A 1 327 ? 9.976 -15.940 -18.165 1.00 56.81 327 GLN A O 1
ATOM 2650 N N . ILE A 1 328 ? 9.141 -14.129 -17.127 1.00 56.38 328 ILE A N 1
ATOM 2651 C CA . ILE A 1 328 ? 7.803 -14.214 -17.709 1.00 56.38 328 ILE A CA 1
ATOM 2652 C C . ILE A 1 328 ? 7.866 -13.809 -19.193 1.00 56.38 328 ILE A C 1
ATOM 2654 O O . ILE A 1 328 ? 7.381 -14.554 -20.048 1.00 56.38 328 ILE A O 1
ATOM 2658 N N . PHE A 1 329 ? 8.566 -12.713 -19.513 1.00 56.06 329 PHE A N 1
ATOM 2659 C CA . PHE A 1 329 ? 8.777 -12.255 -20.894 1.00 56.06 329 PHE A CA 1
ATOM 2660 C C . PHE A 1 329 ? 9.687 -13.182 -21.705 1.00 56.06 329 PHE A C 1
ATOM 2662 O O . PHE A 1 329 ? 9.356 -13.533 -22.837 1.00 56.06 329 PHE A O 1
ATOM 2669 N N . ASP A 1 330 ? 10.798 -13.644 -21.133 1.00 54.56 330 ASP A N 1
ATOM 2670 C CA . ASP A 1 330 ? 11.756 -14.500 -21.838 1.00 54.56 330 ASP A CA 1
ATOM 2671 C C . ASP A 1 330 ? 11.177 -15.894 -22.109 1.00 54.56 330 ASP A C 1
ATOM 2673 O O . ASP A 1 330 ? 11.377 -16.451 -23.190 1.00 54.56 330 ASP A O 1
ATOM 2677 N N . LYS A 1 331 ? 10.368 -16.447 -21.191 1.00 55.78 331 LYS A N 1
ATOM 2678 C CA . LYS A 1 331 ? 9.612 -17.686 -21.455 1.00 55.78 331 LYS A CA 1
ATOM 2679 C C . LYS A 1 331 ? 8.589 -17.499 -22.574 1.00 55.78 331 LYS A C 1
ATOM 2681 O O . LYS A 1 331 ? 8.417 -18.411 -23.387 1.00 55.78 331 LYS A O 1
ATOM 2686 N N . ALA A 1 332 ? 7.935 -16.340 -22.648 1.00 54.31 332 ALA A N 1
ATOM 2687 C CA . ALA A 1 332 ? 7.029 -16.016 -23.748 1.00 54.31 332 ALA A CA 1
ATOM 2688 C C . ALA A 1 332 ? 7.788 -15.897 -25.083 1.00 54.31 332 ALA A C 1
ATOM 2690 O O . ALA A 1 332 ? 7.370 -16.463 -26.096 1.00 54.31 332 ALA A O 1
ATOM 2691 N N . ARG A 1 333 ? 8.961 -15.252 -25.068 1.00 54.66 333 ARG A N 1
ATOM 2692 C CA . ARG A 1 333 ? 9.834 -15.086 -26.238 1.00 54.66 333 ARG A CA 1
ATOM 2693 C C . ARG A 1 333 ? 10.428 -16.411 -26.727 1.00 54.66 333 ARG A C 1
ATOM 2695 O O . ARG A 1 333 ? 10.481 -16.640 -27.931 1.00 54.66 333 ARG A O 1
ATOM 2702 N N . HIS A 1 334 ? 10.811 -17.319 -25.831 1.00 56.47 334 HIS A N 1
ATOM 2703 C CA . HIS A 1 334 ? 11.324 -18.641 -26.208 1.00 56.47 334 HIS A CA 1
ATOM 2704 C C . HIS A 1 334 ? 10.243 -19.609 -26.694 1.00 56.47 334 HIS A C 1
ATOM 2706 O O . HIS A 1 334 ? 10.511 -20.416 -27.583 1.00 56.47 334 HIS A O 1
ATOM 2712 N N . LYS A 1 335 ? 9.007 -19.531 -26.177 1.00 58.00 335 LYS A N 1
ATOM 2713 C CA . LYS A 1 335 ? 7.884 -20.261 -26.791 1.00 58.00 335 LYS A CA 1
ATOM 2714 C C . LYS A 1 335 ? 7.678 -19.814 -28.245 1.00 58.00 335 LYS A C 1
ATOM 2716 O O . LYS A 1 335 ? 7.486 -20.664 -29.106 1.00 58.00 335 LYS A O 1
ATOM 2721 N N . ARG A 1 336 ? 7.814 -18.512 -28.534 1.00 50.78 336 ARG A N 1
ATOM 2722 C CA . ARG A 1 336 ? 7.702 -17.941 -29.889 1.00 50.78 336 ARG A CA 1
ATOM 2723 C C . ARG A 1 336 ? 8.734 -18.501 -30.871 1.00 50.78 336 ARG A C 1
ATOM 2725 O O . ARG A 1 336 ? 8.369 -18.814 -31.997 1.00 50.78 336 ARG A O 1
ATOM 2732 N N . SER A 1 337 ? 9.996 -18.646 -30.460 1.00 56.47 337 SER A N 1
ATOM 2733 C CA . SER A 1 337 ? 11.035 -19.166 -31.361 1.00 56.47 337 SER A CA 1
ATOM 2734 C C . SER A 1 337 ? 10.811 -20.634 -31.731 1.00 56.47 337 SER A C 1
ATOM 2736 O O . SER A 1 337 ? 11.125 -21.019 -32.849 1.00 56.47 337 SER A O 1
ATOM 2738 N N . ARG A 1 338 ? 10.234 -21.436 -30.823 1.00 57.44 338 ARG A N 1
ATOM 2739 C CA . ARG A 1 338 ? 9.914 -22.846 -31.100 1.00 57.44 338 ARG A CA 1
ATOM 2740 C C . ARG A 1 338 ? 8.722 -22.997 -32.040 1.00 57.44 338 ARG A C 1
ATOM 2742 O O . ARG A 1 338 ? 8.840 -23.698 -33.032 1.00 57.44 338 ARG A O 1
ATOM 2749 N N . TYR A 1 339 ? 7.628 -22.269 -31.810 1.00 57.00 339 TYR A N 1
ATOM 2750 C CA . TYR A 1 339 ? 6.473 -22.320 -32.720 1.00 57.00 339 TYR A CA 1
ATOM 2751 C C . TYR A 1 339 ? 6.781 -21.792 -34.128 1.00 57.00 339 TYR A C 1
ATOM 2753 O O . TYR A 1 339 ? 6.179 -22.253 -35.086 1.00 57.00 339 TYR A O 1
ATOM 2761 N N . ALA A 1 340 ? 7.732 -20.863 -34.273 1.00 58.34 340 ALA A N 1
ATOM 2762 C CA . ALA A 1 340 ? 8.196 -20.409 -35.585 1.00 58.34 340 ALA A CA 1
ATOM 2763 C C . ALA A 1 340 ? 9.135 -21.411 -36.292 1.00 58.34 340 ALA A C 1
ATOM 2765 O O . ALA A 1 340 ? 9.311 -21.319 -37.503 1.00 58.34 340 ALA A O 1
ATOM 2766 N N . GLN A 1 341 ? 9.759 -22.339 -35.555 1.00 57.84 341 GLN A N 1
ATOM 2767 C CA . GLN A 1 341 ? 10.621 -23.388 -36.117 1.00 57.84 341 GLN A CA 1
ATOM 2768 C C . GLN A 1 341 ? 9.874 -24.698 -36.396 1.00 57.84 341 GLN A C 1
ATOM 2770 O O . GLN A 1 341 ? 10.270 -25.421 -37.305 1.00 57.84 341 GLN A O 1
ATOM 2775 N N . ASP A 1 342 ? 8.797 -24.977 -35.660 1.00 56.47 342 ASP A N 1
ATOM 2776 C CA . ASP A 1 342 ? 8.033 -26.228 -35.735 1.00 56.47 342 ASP A CA 1
ATOM 2777 C C . ASP A 1 342 ? 6.820 -26.167 -36.693 1.00 56.47 342 ASP A C 1
ATOM 2779 O O . ASP A 1 342 ? 5.926 -27.002 -36.584 1.00 56.47 342 ASP A O 1
ATOM 2783 N N . ASP A 1 343 ? 6.786 -25.240 -37.662 1.00 56.12 343 ASP A N 1
ATOM 2784 C CA . ASP A 1 343 ? 5.843 -25.279 -38.801 1.00 56.12 343 ASP A CA 1
ATOM 2785 C C . ASP A 1 343 ? 6.549 -25.754 -40.095 1.00 56.12 343 ASP A C 1
ATOM 2787 O O . ASP A 1 343 ? 6.878 -24.946 -40.971 1.00 56.12 343 ASP A O 1
ATOM 2791 N N . PRO A 1 344 ? 6.863 -27.060 -40.229 1.00 56.34 344 PRO A N 1
ATOM 2792 C CA . PRO A 1 344 ? 7.447 -27.617 -41.446 1.00 56.34 344 PRO A CA 1
ATOM 2793 C C . PRO A 1 344 ? 6.434 -27.771 -42.596 1.00 56.34 344 PRO A C 1
ATOM 2795 O O . PRO A 1 344 ? 6.858 -28.000 -43.730 1.00 56.34 344 PRO A O 1
ATOM 2798 N N . ASP A 1 345 ? 5.128 -27.612 -42.344 1.00 57.38 345 ASP A N 1
ATOM 2799 C CA . ASP A 1 345 ? 4.066 -27.917 -43.314 1.00 57.38 345 ASP A CA 1
ATOM 2800 C C . ASP A 1 345 ? 3.638 -26.719 -44.173 1.00 57.38 345 ASP A C 1
ATOM 2802 O O . ASP A 1 345 ? 2.979 -26.882 -45.204 1.00 57.38 345 ASP A O 1
ATOM 2806 N N . ARG A 1 346 ? 4.142 -25.513 -43.893 1.00 50.50 346 ARG A N 1
ATOM 2807 C CA . ARG A 1 346 ? 3.958 -24.353 -44.783 1.00 50.50 346 ARG A CA 1
ATOM 2808 C C . ARG A 1 346 ? 4.876 -24.345 -46.016 1.00 50.50 346 ARG A C 1
ATOM 2810 O O . ARG A 1 346 ? 5.174 -23.290 -46.573 1.00 50.50 346 ARG A O 1
ATOM 2817 N N . LYS A 1 347 ? 5.313 -25.528 -46.458 1.00 49.03 347 LYS A N 1
ATOM 2818 C CA . LYS A 1 347 ? 5.961 -25.778 -47.758 1.00 49.03 347 LYS A CA 1
ATOM 2819 C C . LYS A 1 347 ? 5.074 -26.548 -48.750 1.00 49.03 347 LYS A C 1
ATOM 2821 O O . LYS A 1 347 ? 5.561 -26.908 -49.817 1.00 49.03 347 LYS A O 1
ATOM 2826 N N . GLY A 1 348 ? 3.799 -26.798 -48.432 1.00 52.22 348 GLY A N 1
ATOM 2827 C CA . GLY A 1 348 ? 2.976 -27.745 -49.196 1.00 52.22 348 GLY A CA 1
ATOM 2828 C C . GLY A 1 348 ? 1.828 -27.217 -50.065 1.00 52.22 348 GLY A C 1
ATOM 2829 O O . GLY A 1 348 ? 1.378 -27.972 -50.918 1.00 52.22 348 GLY A O 1
ATOM 2830 N N . GLU A 1 349 ? 1.321 -25.990 -49.895 1.00 47.91 349 GLU A N 1
ATOM 2831 C CA . GLU A 1 349 ? 0.010 -25.627 -50.480 1.00 47.91 349 GLU A CA 1
ATOM 2832 C C . GLU A 1 349 ? -0.025 -24.259 -51.183 1.00 47.91 349 GLU A C 1
ATOM 2834 O O . GLU A 1 349 ? -0.768 -23.352 -50.822 1.00 47.91 349 GLU A O 1
ATOM 2839 N N . GLU A 1 350 ? 0.726 -24.139 -52.276 1.00 48.72 350 GLU A N 1
ATOM 2840 C CA . GLU A 1 350 ? 0.305 -23.330 -53.427 1.00 48.72 350 GLU A CA 1
ATOM 2841 C C . GLU A 1 350 ? 0.146 -24.257 -54.630 1.00 48.72 350 GLU A C 1
ATOM 2843 O O . GLU A 1 350 ? 1.014 -24.321 -55.494 1.00 48.72 350 GLU A O 1
ATOM 2848 N N . SER A 1 351 ? -0.943 -25.029 -54.670 1.00 48.03 351 SER A N 1
ATOM 2849 C CA . SER A 1 351 ? -1.503 -25.614 -55.900 1.00 48.03 351 SER A CA 1
ATOM 2850 C C . SER A 1 351 ? -2.836 -26.313 -55.612 1.00 48.03 351 SER A C 1
ATOM 2852 O O . SER A 1 351 ? -2.852 -27.486 -55.267 1.00 48.03 351 SER A O 1
ATOM 2854 N N . ALA A 1 352 ? -3.942 -25.596 -55.859 1.00 46.88 352 ALA A N 1
ATOM 2855 C CA . ALA A 1 352 ? -5.326 -26.092 -55.946 1.00 46.88 352 ALA A CA 1
ATOM 2856 C C . ALA A 1 352 ? -5.948 -26.592 -54.622 1.00 46.88 352 ALA A C 1
ATOM 2858 O O . ALA A 1 352 ? -5.421 -27.452 -53.952 1.00 46.88 352 ALA A O 1
ATOM 2859 N N . GLY A 1 353 ? -7.127 -26.176 -54.175 1.00 43.34 353 GLY A N 1
ATOM 2860 C CA . GLY A 1 353 ? -8.218 -25.440 -54.784 1.00 43.34 353 GLY A CA 1
ATOM 2861 C C . GLY A 1 353 ? -9.498 -25.728 -53.983 1.00 43.34 353 GLY A C 1
ATOM 2862 O O . GLY A 1 353 ? -9.607 -26.760 -53.339 1.00 43.34 353 GLY A O 1
ATOM 2863 N N . ARG A 1 354 ? -10.484 -24.831 -54.102 1.00 43.69 354 ARG A N 1
ATOM 2864 C CA . ARG A 1 354 ? -11.921 -25.035 -53.812 1.00 43.69 354 ARG A CA 1
ATOM 2865 C C . ARG A 1 354 ? -12.332 -25.425 -52.376 1.00 43.69 354 ARG A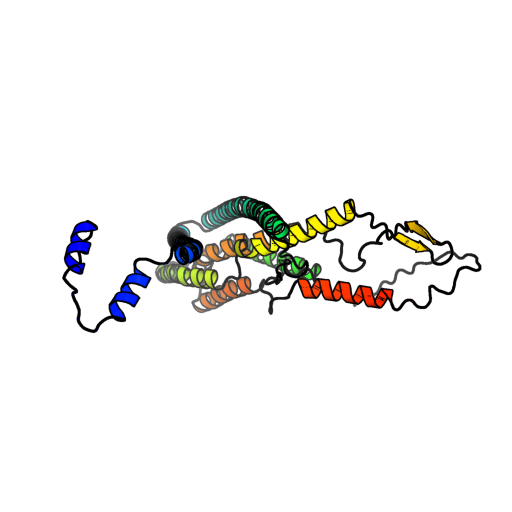 C 1
ATOM 2867 O O . ARG A 1 354 ? -12.353 -26.586 -52.012 1.00 43.69 354 ARG A O 1
ATOM 2874 N N . GLY A 1 355 ? -12.887 -24.429 -51.681 1.00 45.84 355 GLY A N 1
ATOM 2875 C CA . GLY A 1 355 ? -14.293 -24.411 -51.247 1.00 45.84 355 GLY A CA 1
ATOM 2876 C C . GLY A 1 355 ? -14.774 -25.417 -50.193 1.00 45.84 355 GLY A C 1
ATOM 2877 O O . GLY A 1 355 ? -14.913 -26.592 -50.489 1.00 45.84 355 GLY A O 1
ATOM 2878 N N . CYS A 1 356 ? -15.178 -24.899 -49.028 1.00 36.56 356 CYS A N 1
ATOM 2879 C CA . CYS A 1 356 ? -16.389 -25.246 -48.252 1.00 36.56 356 CYS A CA 1
ATOM 2880 C C . CYS A 1 356 ? -16.322 -24.463 -46.928 1.00 36.56 356 CYS A C 1
ATOM 2882 O O . CYS A 1 356 ? -15.406 -24.638 -46.138 1.00 36.56 356 CYS A O 1
ATOM 2884 N N . THR A 1 357 ? -17.109 -23.403 -46.745 1.00 45.41 357 THR A N 1
ATOM 2885 C CA . THR A 1 357 ? -18.356 -23.417 -45.959 1.00 45.41 357 THR A CA 1
ATOM 2886 C C . THR A 1 357 ? -18.343 -24.309 -44.711 1.00 45.41 357 THR A C 1
ATOM 2888 O O . THR A 1 357 ? -18.429 -25.528 -44.817 1.00 45.41 357 THR A O 1
ATOM 2891 N N . SER A 1 358 ? -18.484 -23.632 -43.564 1.00 41.41 358 SER A N 1
ATOM 2892 C CA . SER A 1 358 ? -19.409 -23.934 -42.459 1.00 41.41 358 SER A CA 1
ATOM 2893 C C . SER A 1 358 ? -18.873 -24.548 -41.153 1.00 41.41 358 SER A C 1
ATOM 2895 O O . SER A 1 358 ? -17.996 -25.399 -41.134 1.00 41.41 358 SER A O 1
ATOM 2897 N N . PHE A 1 359 ? -19.539 -24.100 -40.081 1.00 37.59 359 PHE A N 1
ATOM 2898 C CA . PHE A 1 359 ? -19.685 -24.684 -38.744 1.00 37.59 359 PHE A CA 1
ATOM 2899 C C . PHE A 1 359 ? -18.614 -24.434 -37.670 1.00 37.59 359 PHE A C 1
ATOM 2901 O O . PHE A 1 359 ? -17.677 -25.193 -37.462 1.00 37.59 359 PHE A O 1
ATOM 2908 N N . TRP A 1 360 ? -18.906 -23.410 -36.859 1.00 38.31 360 TRP A N 1
ATOM 2909 C CA . TRP A 1 360 ? -18.687 -23.435 -35.411 1.00 38.31 360 TRP A CA 1
ATOM 2910 C C . TRP A 1 360 ? -19.451 -24.603 -34.764 1.00 38.31 360 TRP A C 1
ATOM 2912 O O . TRP A 1 360 ? -20.619 -24.810 -35.106 1.00 38.31 360 TRP A O 1
ATOM 2922 N N . PRO A 1 361 ? -18.900 -25.225 -33.709 1.00 46.97 361 PRO A N 1
ATOM 2923 C CA . PRO A 1 361 ? -19.726 -25.713 -32.622 1.00 46.97 361 PRO A CA 1
ATOM 2924 C C . PRO A 1 361 ? -19.398 -24.971 -31.323 1.00 46.97 361 PRO A C 1
ATOM 2926 O O . PRO A 1 361 ? -18.299 -25.048 -30.777 1.00 46.97 361 PRO A O 1
ATOM 2929 N N . LEU A 1 362 ? -20.422 -24.287 -30.810 1.00 41.50 362 LEU A N 1
ATOM 2930 C CA . LEU A 1 362 ? -20.601 -24.048 -29.384 1.00 41.50 362 LEU A CA 1
ATOM 2931 C C . LEU A 1 362 ? -20.528 -25.391 -28.644 1.00 41.50 362 LEU A C 1
ATOM 2933 O O . LEU A 1 362 ? -21.364 -26.263 -28.876 1.00 41.50 362 LEU A O 1
ATOM 2937 N N . ALA A 1 363 ? -19.583 -25.528 -27.719 1.00 40.47 363 ALA A N 1
ATOM 2938 C CA . ALA A 1 363 ? -19.600 -26.580 -26.711 1.00 40.47 363 ALA A CA 1
ATOM 2939 C C . ALA A 1 363 ? -19.744 -25.946 -25.323 1.00 40.47 363 ALA A C 1
ATOM 2941 O O . ALA A 1 363 ? -18.803 -25.428 -24.728 1.00 40.47 363 ALA A O 1
ATOM 2942 N N . VAL A 1 364 ? -20.981 -25.993 -24.839 1.00 43.12 364 VAL A N 1
ATOM 2943 C CA . VAL A 1 364 ? -21.366 -25.939 -23.429 1.00 43.12 364 VAL A CA 1
ATOM 2944 C C . VAL A 1 364 ? -21.017 -27.289 -22.794 1.00 43.12 364 VAL A C 1
ATOM 2946 O O . VAL A 1 364 ? -21.424 -28.305 -23.347 1.00 43.12 364 VAL A O 1
ATOM 2949 N N . SER A 1 365 ? -20.346 -27.315 -21.632 1.00 38.59 365 SER A N 1
ATOM 2950 C CA . SER A 1 365 ? -20.697 -28.185 -20.484 1.00 38.59 365 SER A CA 1
ATOM 2951 C C . SER A 1 365 ? -19.651 -28.148 -19.353 1.00 38.59 365 SER A C 1
ATOM 2953 O O . SER A 1 365 ? -18.570 -28.706 -19.485 1.00 38.59 365 SER A O 1
ATOM 2955 N N . ARG A 1 366 ? -20.067 -27.547 -18.228 1.00 41.84 366 ARG A N 1
ATOM 2956 C CA . ARG A 1 366 ? -19.939 -27.973 -16.813 1.00 41.84 366 ARG A CA 1
ATOM 2957 C C . ARG A 1 366 ? -18.724 -28.802 -16.352 1.00 41.84 366 ARG A C 1
ATOM 2959 O O . ARG A 1 366 ? -18.590 -29.963 -16.733 1.00 41.84 366 ARG A O 1
ATOM 2966 N N . ALA A 1 367 ? -18.063 -28.286 -15.313 1.00 45.00 367 ALA A N 1
ATOM 2967 C CA . ALA A 1 367 ? -18.095 -28.861 -13.961 1.00 45.00 367 ALA A CA 1
ATOM 2968 C C . ALA A 1 367 ? -18.268 -27.720 -12.949 1.00 45.00 367 ALA A C 1
ATOM 2970 O O . ALA A 1 367 ? -17.654 -26.656 -13.191 1.00 45.00 367 ALA A O 1
#

Nearest PDB structures (foldseek):
  7n6g-assembly1_3U  TM=1.522E-01  e=7.147E+00  Chlamydomonas reinhardtii
  4wid-assembly1_B  TM=1.377E-01  e=8.335E+00  macacine betaherpesvirus 3

Sequence (367 aa):
MLREGQSPEEFEKLTGECQVGSTGSLCKDLRDIWCPDPVEEMKLKPRAQLVRKRVRERKQQVMTQRLYLTGLLLWNLAAYWLSPRVSIFCIGVSCVLKLLWDVTGSLDKIWKYDDEFEENIKAKAGRNELEADDLRPIVQAENRYQDFSDGGTYIAVFVGQVAMMCFLVYYLWSEEDTPRDGYKTVQKLYCALSICVQVIASSQTGASFYDEIPFWAEVHRMWKDDIFDKATNEYRLVVPNSDTGETMIRSERSDGIAGFFPLEWYDLWGRVGASLLVNSVFQHALVLAVPLFLLRIESCFDFVKDAVAVLYVVDVDQLPAPKQFRQIFDKARHKRSRYAQDDPDRKGEESAGRGCTSFWPLAVSRA